Protein AF-A0A194XN70-F1 (afdb_monomer)

Solvent-accessible surface area (backbone atoms only — not comparable to full-atom values): 22838 Å² total; per-residue (Å²): 143,81,79,78,74,77,68,78,83,70,76,69,79,80,72,76,69,73,70,82,64,84,54,76,30,63,81,71,70,64,58,83,74,21,67,32,23,42,28,28,64,56,24,48,53,42,44,54,50,43,53,54,50,30,54,50,42,43,51,48,32,66,75,76,33,57,85,94,36,69,69,24,51,55,42,46,46,50,29,50,14,28,33,38,35,44,47,54,50,27,37,56,22,15,22,52,29,33,48,33,16,49,41,44,46,50,48,53,46,24,28,28,54,22,55,77,44,70,64,74,66,85,51,85,63,57,58,60,60,94,81,59,58,33,11,13,25,73,40,62,56,39,46,39,49,12,34,74,67,56,72,73,89,78,44,51,44,60,59,41,44,71,70,70,43,63,67,62,22,41,53,37,46,34,37,62,57,27,36,36,55,16,35,34,43,59,63,30,51,51,37,45,45,60,93,75,44,45,62,58,55,50,52,52,40,36,62,63,41,62,72,32,93,68,66,40,48,46,42,80,76,46,44,65,47,33,40,75,74,58,62,45,81,71,50,84,62,74,47,42,72,84,66,58,57,94,67,52,79,16,76,42,64,42,31,40,33,65,44,41,56,40,84,65,88,89,58,80,59,48,78,50,69,40,74,54,87,30,71,47,79,36,56,51,56,67,75,39,90,87,37,31,53,64,51,65,70,53,74,89,81,78,75,87,76,72,82,64,90,75,83,92,81,82,88,84,83,80,83,80,84,82,83,86,80,88,83,90,80,92,82,88,80,90,86,90,78,90,83,89,81,84,88,79,92,75,95,68,90,76,83,65,75,48,65,20,78,80,81,83,72,95,70,92,74,88,92,73,85,87,87,73,85,87,77,88,92,134

Foldseek 3Di:
DPPPPPPPPPPPPPPPPPPPPLQLQDLDQLCCQLALWQASPLLNVQLVVLVVQLVVQLVVLVVPDDPPDPSSSVSNLQSSLQSLLSNLLSCQATRVQQCQAPSNQSSVVSNCRSNVHFLPWPSDCPQPDPPQFANHKPFRVLLLSLLVRADDPVPLLVVVVVVVPPLSSLLQLQLVLQQSVQLNCVRQVAEDCVVVVVVVSLVVSQVVSVPNPVLNCCQVPPVVCSCPPSNRLHDDRRDRSPDDDPCPNHYDFIFTHFHTSDQDPPDQWDWDDGPPPDTDIRGHDHGDPPRGPTDGGSDDDDDDPPPPPDDDDDDDDDDDPDDDDDDDDDDDDDDDDDDDDDDDDDDDDDSDSRSRDDDDDDDDDDPDDDPDDDDDDD

Structure (mmCIF, N/CA/C/O backbone):
data_AF-A0A194XN70-F1
#
_entry.id   AF-A0A194XN70-F1
#
loop_
_atom_site.group_PDB
_atom_site.id
_atom_site.type_symbol
_atom_site.label_atom_id
_atom_site.label_alt_id
_atom_site.label_comp_id
_atom_site.label_asym_id
_atom_site.label_entity_id
_atom_site.label_seq_id
_atom_site.pdbx_PDB_ins_code
_atom_site.Cartn_x
_atom_site.Cartn_y
_atom_site.Cartn_z
_atom_site.occupancy
_atom_site.B_iso_or_equiv
_atom_site.auth_seq_id
_atom_site.auth_comp_id
_atom_site.auth_asym_id
_atom_site.auth_atom_id
_atom_site.pdbx_PDB_model_num
ATOM 1 N N . MET A 1 1 ? -47.583 20.825 19.881 1.00 36.59 1 MET A N 1
ATOM 2 C CA . MET A 1 1 ? -47.384 20.090 18.607 1.00 36.59 1 MET A CA 1
ATOM 3 C C . MET A 1 1 ? -46.617 20.876 17.523 1.00 36.59 1 MET A C 1
ATOM 5 O O . MET A 1 1 ? -46.579 20.422 16.390 1.00 36.59 1 MET A O 1
ATOM 9 N N . SER A 1 2 ? -45.947 21.999 17.844 1.00 30.86 2 SER A N 1
ATOM 10 C CA . SER A 1 2 ? -45.241 22.855 16.860 1.00 30.86 2 SER A CA 1
ATOM 11 C C . SER A 1 2 ? -43.732 23.033 17.128 1.00 30.86 2 SER A C 1
ATOM 13 O O . SER A 1 2 ? -43.089 23.831 16.458 1.00 30.86 2 SER A O 1
ATOM 15 N N . LEU A 1 3 ? -43.152 22.306 18.090 1.00 27.34 3 LEU A N 1
ATOM 16 C CA . LEU A 1 3 ? -41.738 22.454 18.483 1.00 27.34 3 LEU A CA 1
ATOM 17 C C . LEU A 1 3 ? -40.834 21.284 18.050 1.00 27.34 3 LEU A C 1
ATOM 19 O O . LEU A 1 3 ? -39.626 21.370 18.207 1.00 27.34 3 LEU A O 1
ATOM 23 N N . LEU A 1 4 ? -41.391 20.231 17.439 1.00 29.55 4 LEU A N 1
ATOM 24 C CA . LEU A 1 4 ? -40.629 19.064 16.957 1.00 29.55 4 LEU A CA 1
ATOM 25 C C . LEU A 1 4 ? -40.245 19.123 15.467 1.00 29.55 4 LEU A C 1
ATOM 27 O O . LEU A 1 4 ? -39.502 18.273 14.998 1.00 29.55 4 LEU A O 1
ATOM 31 N N . LYS A 1 5 ? -40.711 20.125 14.707 1.00 27.77 5 LYS A N 1
ATOM 32 C CA . LYS A 1 5 ? -40.425 20.237 13.261 1.00 27.77 5 LYS A CA 1
ATOM 33 C C . LYS A 1 5 ? -39.172 21.051 12.910 1.00 27.77 5 LYS A C 1
ATOM 35 O O . LYS A 1 5 ? -38.767 21.036 11.756 1.00 27.77 5 LYS A O 1
ATOM 40 N N . SER A 1 6 ? -38.545 21.736 13.871 1.00 28.81 6 SER A N 1
ATOM 41 C CA . SER A 1 6 ? -37.445 22.675 13.583 1.00 28.81 6 SER A CA 1
ATOM 42 C C . SER A 1 6 ? -36.041 22.054 13.580 1.00 28.81 6 SER A C 1
ATOM 44 O O . SER A 1 6 ? -35.115 22.705 13.106 1.00 28.81 6 SER A O 1
ATOM 46 N N . ASN A 1 7 ? -35.861 20.825 14.076 1.00 28.36 7 ASN A N 1
ATOM 47 C CA . ASN A 1 7 ? -34.532 20.198 14.173 1.00 28.36 7 ASN A CA 1
ATOM 48 C C . ASN A 1 7 ? -34.249 19.157 13.079 1.00 28.36 7 ASN A C 1
ATOM 50 O O . ASN A 1 7 ? -33.123 18.690 12.964 1.00 28.36 7 ASN A O 1
ATOM 54 N N . LEU A 1 8 ? -35.225 18.850 12.218 1.00 30.59 8 LEU A N 1
ATOM 55 C CA . LEU A 1 8 ? -35.061 17.863 11.142 1.00 30.59 8 LEU A CA 1
ATOM 56 C C . LEU A 1 8 ? -34.324 18.413 9.900 1.00 30.59 8 LEU A C 1
ATOM 58 O O . LEU A 1 8 ? -34.155 17.698 8.926 1.00 30.59 8 LEU A O 1
ATOM 62 N N . HIS A 1 9 ? -33.907 19.685 9.907 1.00 25.00 9 HIS A N 1
ATOM 63 C CA . HIS A 1 9 ? -33.221 20.338 8.775 1.00 25.00 9 HIS A CA 1
ATOM 64 C C . HIS A 1 9 ? -31.696 20.458 8.965 1.00 25.00 9 HIS A C 1
ATOM 66 O O . HIS A 1 9 ? -31.048 21.191 8.224 1.00 25.00 9 HIS A O 1
ATOM 72 N N . ARG A 1 10 ? -31.104 19.784 9.965 1.00 30.55 10 ARG A N 1
ATOM 73 C CA . ARG A 1 10 ? -29.655 19.876 10.254 1.00 30.55 10 ARG A CA 1
ATOM 74 C C . ARG A 1 10 ? -28.856 18.582 10.119 1.00 30.55 10 ARG A C 1
ATOM 76 O O . ARG A 1 10 ? -27.639 18.634 10.247 1.00 30.55 10 ARG A O 1
ATOM 83 N N . LEU A 1 11 ? -29.490 17.462 9.789 1.00 33.78 11 LEU A N 1
ATOM 84 C CA . LEU A 1 11 ? -28.775 16.258 9.368 1.00 33.78 11 LEU A CA 1
ATOM 85 C C . LEU A 1 11 ? -28.543 16.349 7.861 1.00 33.78 11 LEU A C 1
ATOM 87 O O . LEU A 1 11 ? -29.234 15.730 7.057 1.00 33.78 11 LEU A O 1
ATOM 91 N N . ALA A 1 12 ? -27.590 17.200 7.479 1.00 30.02 12 ALA A N 1
ATOM 92 C CA . ALA A 1 12 ? -26.913 16.999 6.214 1.00 30.02 12 ALA A CA 1
ATOM 93 C C . ALA A 1 12 ? -26.265 15.619 6.323 1.00 30.02 12 ALA A C 1
ATOM 95 O O . ALA A 1 12 ? -25.397 15.425 7.172 1.00 30.02 12 ALA A O 1
ATOM 96 N N . ALA A 1 13 ? -26.729 14.660 5.521 1.00 32.53 13 ALA A N 1
ATOM 97 C CA . ALA A 1 13 ? -25.956 13.466 5.244 1.00 32.53 13 ALA A CA 1
ATOM 98 C C . ALA A 1 13 ? -24.579 13.964 4.805 1.00 32.53 13 ALA A C 1
ATOM 100 O O . ALA A 1 13 ? -24.442 14.554 3.730 1.00 32.53 13 ALA A O 1
ATOM 101 N N . ILE A 1 14 ? -23.588 13.820 5.684 1.00 34.31 14 ILE A N 1
ATOM 102 C CA . ILE A 1 14 ? -22.190 14.042 5.355 1.00 34.31 14 ILE A CA 1
ATOM 103 C C . ILE A 1 14 ? -21.825 12.848 4.476 1.00 34.31 14 ILE A C 1
ATOM 105 O O . ILE A 1 14 ? -21.216 11.876 4.899 1.00 34.31 14 ILE A O 1
ATOM 109 N N . VAL A 1 15 ? -22.285 12.893 3.227 1.00 31.72 15 VAL A N 1
ATOM 110 C CA . VAL A 1 15 ? -21.622 12.189 2.148 1.00 31.72 15 VAL A CA 1
ATOM 111 C C . VAL A 1 15 ? -20.312 12.942 2.014 1.00 31.72 15 VAL A C 1
ATOM 113 O O . VAL A 1 15 ? -20.258 14.013 1.405 1.00 31.72 15 VAL A O 1
ATOM 116 N N . LEU A 1 16 ? -19.275 12.432 2.678 1.00 34.47 16 LEU A N 1
ATOM 117 C CA . LEU A 1 16 ? -17.897 12.759 2.356 1.00 34.47 16 LEU A CA 1
ATOM 118 C C . LEU A 1 16 ? -17.682 12.291 0.915 1.00 34.47 16 LEU A C 1
ATOM 120 O O . LEU A 1 16 ? -17.184 11.205 0.643 1.00 34.47 16 LEU A O 1
ATOM 124 N N . CYS A 1 17 ? -18.088 13.132 -0.035 1.00 25.70 17 CYS A N 1
ATOM 125 C CA . CYS A 1 17 ? -17.380 13.228 -1.288 1.00 25.70 17 CYS A CA 1
ATOM 126 C C . CYS A 1 17 ? -15.975 13.662 -0.883 1.00 25.70 17 CYS A C 1
ATOM 128 O O . CYS A 1 17 ? -15.719 14.858 -0.731 1.00 25.70 17 CYS A O 1
ATOM 130 N N . PHE A 1 18 ? -15.083 12.695 -0.658 1.00 32.34 18 PHE A N 1
ATOM 131 C CA . PHE A 1 18 ? -13.671 12.935 -0.882 1.00 32.34 18 PHE A CA 1
ATOM 132 C C . PHE A 1 18 ? -13.618 13.561 -2.269 1.00 32.34 18 PHE A C 1
ATOM 134 O O . PHE A 1 18 ? -13.941 12.921 -3.271 1.00 32.34 18 PHE A O 1
ATOM 141 N N . ALA A 1 19 ? -13.386 14.874 -2.318 1.00 24.19 19 ALA A N 1
ATOM 142 C CA . ALA A 1 19 ? -13.123 15.522 -3.581 1.00 24.19 19 ALA A CA 1
ATOM 143 C C . ALA A 1 19 ? -11.978 14.717 -4.202 1.00 24.19 19 ALA A C 1
ATOM 145 O O . ALA A 1 19 ? -11.023 14.424 -3.473 1.00 24.19 19 ALA A O 1
ATOM 146 N N . PRO A 1 20 ? -12.050 14.337 -5.488 1.00 28.30 20 PRO A N 1
ATOM 147 C CA . PRO A 1 20 ? -10.881 13.826 -6.167 1.00 28.30 20 PRO A CA 1
ATOM 148 C C . PRO A 1 20 ? -9.899 14.997 -6.200 1.00 28.30 20 PRO A C 1
ATOM 150 O O . PRO A 1 20 ? -9.893 15.814 -7.120 1.00 28.30 20 PRO A O 1
ATOM 153 N N . ALA A 1 21 ? -9.088 15.132 -5.147 1.00 32.09 21 ALA A N 1
ATOM 154 C CA . ALA A 1 21 ? -7.763 15.676 -5.304 1.00 32.09 21 ALA A CA 1
ATOM 155 C C . ALA A 1 21 ? -7.217 14.891 -6.486 1.00 32.09 21 ALA A C 1
ATOM 157 O O . ALA A 1 21 ? -7.297 13.669 -6.488 1.00 32.09 21 ALA A O 1
ATOM 158 N N . SER A 1 22 ? -6.815 15.576 -7.547 1.00 31.80 22 SER A N 1
ATOM 159 C CA . SER A 1 22 ? -6.123 14.946 -8.658 1.00 31.80 22 SER A CA 1
ATOM 160 C C . SER A 1 22 ? -4.942 14.184 -8.060 1.00 31.80 22 SER A C 1
ATOM 162 O O . SER A 1 22 ? -3.931 14.806 -7.725 1.00 31.80 22 SER A O 1
ATOM 164 N N . VAL A 1 23 ? -5.130 12.882 -7.818 1.00 39.31 23 VAL A N 1
ATOM 165 C CA . VAL A 1 23 ? -4.172 12.030 -7.127 1.00 39.31 23 VAL A CA 1
ATOM 166 C C . VAL A 1 23 ? -3.096 11.772 -8.159 1.00 39.31 23 VAL A C 1
ATOM 168 O O . VAL A 1 23 ? -3.156 10.845 -8.960 1.00 39.31 23 VAL A O 1
ATOM 171 N N . ILE A 1 24 ? -2.123 12.674 -8.229 1.00 46.38 24 ILE A N 1
ATOM 172 C CA . ILE A 1 24 ? -0.833 12.279 -8.762 1.00 46.38 24 ILE A CA 1
ATOM 173 C C . ILE A 1 24 ? -0.321 11.317 -7.696 1.00 46.38 24 ILE A C 1
ATOM 175 O O . ILE A 1 24 ? 0.120 11.762 -6.637 1.00 46.38 24 ILE A O 1
ATOM 179 N N . GLY A 1 25 ? -0.517 10.014 -7.929 1.00 60.72 25 GLY A N 1
ATOM 180 C CA . GLY A 1 25 ? -0.002 8.974 -7.046 1.00 60.72 25 GLY A CA 1
ATOM 181 C C . GLY A 1 25 ? 1.477 9.205 -6.789 1.00 60.72 25 GLY A C 1
ATOM 182 O O . GLY A 1 25 ? 2.169 9.816 -7.601 1.00 60.72 25 GLY A O 1
ATOM 183 N N . ASP A 1 26 ? 1.964 8.762 -5.642 1.00 75.25 26 ASP A N 1
ATOM 184 C CA . ASP A 1 26 ? 3.348 8.999 -5.267 1.00 75.25 26 ASP A CA 1
ATOM 185 C C . ASP A 1 26 ? 4.299 8.222 -6.187 1.00 75.25 26 ASP A C 1
ATOM 187 O O . ASP A 1 26 ? 4.520 7.027 -6.019 1.00 75.25 26 ASP A O 1
ATOM 191 N N . THR A 1 27 ? 4.871 8.893 -7.180 1.00 77.75 27 THR A N 1
ATOM 192 C CA . THR A 1 27 ? 5.741 8.268 -8.179 1.00 77.75 27 THR A CA 1
ATOM 193 C C . THR A 1 27 ? 7.201 8.174 -7.730 1.00 77.75 27 THR A C 1
ATOM 195 O O . THR A 1 27 ? 8.091 8.058 -8.571 1.00 77.75 27 THR A O 1
ATOM 198 N N . ARG A 1 28 ? 7.498 8.281 -6.428 1.00 84.81 28 ARG A N 1
ATOM 199 C CA . ARG A 1 28 ? 8.868 8.136 -5.922 1.00 84.81 28 ARG A CA 1
ATOM 200 C C . ARG A 1 28 ? 9.428 6.741 -6.216 1.00 84.81 28 ARG A C 1
ATOM 202 O O . ARG A 1 28 ? 8.738 5.727 -6.119 1.00 84.81 28 ARG A O 1
ATOM 209 N N . ASN A 1 29 ? 10.732 6.684 -6.501 1.00 88.12 29 ASN A N 1
ATOM 210 C CA . ASN A 1 29 ? 11.461 5.424 -6.443 1.00 88.12 29 ASN A CA 1
ATOM 211 C C . ASN A 1 29 ? 11.682 5.072 -4.974 1.00 88.12 29 ASN A C 1
ATOM 213 O O . ASN A 1 29 ? 12.551 5.656 -4.325 1.00 88.12 29 ASN A O 1
ATOM 217 N N . TRP A 1 30 ? 10.914 4.116 -4.464 1.00 91.88 30 TRP A N 1
ATOM 218 C CA . TRP A 1 30 ? 11.051 3.658 -3.088 1.00 91.88 30 TRP A CA 1
ATOM 219 C C . TRP A 1 30 ? 12.358 2.899 -2.821 1.00 91.88 30 TRP A C 1
ATOM 221 O O . TRP A 1 30 ? 12.761 2.809 -1.670 1.00 91.88 30 TRP A O 1
ATOM 231 N N . ASN A 1 31 ? 13.072 2.434 -3.857 1.00 92.50 31 ASN A N 1
ATOM 232 C CA . ASN A 1 31 ? 14.411 1.844 -3.745 1.00 92.50 31 ASN A CA 1
ATOM 233 C C . ASN A 1 31 ? 15.423 2.546 -4.681 1.00 92.50 31 ASN A C 1
ATOM 235 O O . ASN A 1 31 ? 15.889 1.966 -5.666 1.00 92.50 31 ASN A O 1
ATOM 239 N N . PRO A 1 32 ? 15.810 3.802 -4.393 1.00 92.00 32 PRO A N 1
ATOM 240 C CA . PRO A 1 32 ? 16.586 4.639 -5.315 1.00 92.00 32 PRO A CA 1
ATOM 241 C C . PRO A 1 32 ? 18.021 4.150 -5.563 1.00 92.00 32 PRO A C 1
ATOM 243 O O . PRO A 1 32 ? 18.698 4.657 -6.455 1.00 92.00 32 PRO A O 1
ATOM 246 N N . THR A 1 33 ? 18.507 3.178 -4.789 1.00 90.75 33 THR A N 1
ATOM 247 C CA . THR A 1 33 ? 19.839 2.577 -4.953 1.00 90.75 33 THR A CA 1
ATOM 248 C C . THR A 1 33 ? 19.789 1.172 -5.554 1.00 90.75 33 THR A C 1
ATOM 250 O O . THR A 1 33 ? 20.841 0.616 -5.878 1.00 90.75 33 THR A O 1
ATOM 253 N N . GLY A 1 34 ? 18.597 0.578 -5.690 1.00 90.31 34 GLY A N 1
ATOM 254 C CA . GLY A 1 34 ? 18.424 -0.832 -6.046 1.00 90.31 34 GLY A CA 1
ATOM 255 C C . GLY A 1 34 ? 19.023 -1.792 -5.013 1.00 90.31 34 GLY A C 1
ATOM 256 O O . GLY A 1 34 ? 19.266 -2.958 -5.326 1.00 90.31 34 GLY A O 1
ATOM 257 N N . GLN A 1 35 ? 19.325 -1.322 -3.798 1.00 88.69 35 GLN A N 1
ATOM 258 C CA . GLN A 1 35 ? 19.949 -2.143 -2.767 1.00 88.69 35 GLN A CA 1
ATOM 259 C C . GLN A 1 35 ? 19.053 -3.338 -2.426 1.00 88.69 35 GLN A C 1
ATOM 261 O O . GLN A 1 35 ? 17.828 -3.248 -2.456 1.00 88.69 35 GLN A O 1
ATOM 266 N N . GLY A 1 36 ? 19.679 -4.479 -2.139 1.00 88.88 36 GLY A N 1
ATOM 267 C CA . GLY A 1 36 ? 18.984 -5.714 -1.779 1.00 88.88 36 GLY A CA 1
ATOM 268 C C . GLY A 1 36 ? 18.426 -6.498 -2.970 1.00 88.88 36 GLY A C 1
ATOM 269 O O . GLY A 1 36 ? 18.303 -7.714 -2.851 1.00 88.88 36 GLY A O 1
ATOM 270 N N . CYS A 1 37 ? 18.161 -5.861 -4.114 1.00 92.56 37 CYS A N 1
ATOM 271 C CA . CYS A 1 37 ? 17.647 -6.518 -5.317 1.00 92.56 37 CYS A CA 1
ATOM 272 C C . CYS A 1 37 ? 18.616 -7.571 -5.881 1.00 92.56 37 CYS A C 1
ATOM 274 O O . CYS A 1 37 ? 19.835 -7.413 -5.791 1.00 92.56 37 CYS A O 1
ATOM 276 N N . VAL A 1 38 ? 18.083 -8.613 -6.533 1.00 94.12 38 VAL A N 1
ATOM 277 C CA . VAL A 1 38 ? 18.898 -9.588 -7.288 1.00 94.12 38 VAL A CA 1
ATOM 278 C C . VAL A 1 38 ? 19.689 -8.945 -8.429 1.00 94.12 38 VAL A C 1
ATOM 280 O O . VAL A 1 38 ? 20.805 -9.373 -8.719 1.00 94.12 38 VAL A O 1
ATOM 283 N N . ASP A 1 39 ? 19.141 -7.894 -9.042 1.00 94.50 39 ASP A N 1
ATOM 284 C CA . ASP A 1 39 ? 19.779 -7.116 -10.100 1.00 94.50 39 ASP A CA 1
ATOM 285 C C . ASP A 1 39 ? 19.569 -5.609 -9.861 1.00 94.50 39 ASP A C 1
ATOM 287 O O . ASP A 1 39 ? 18.692 -4.989 -10.470 1.00 94.50 39 ASP A O 1
ATOM 291 N N . PRO A 1 40 ? 20.376 -4.986 -8.977 1.00 93.38 40 PRO A N 1
ATOM 292 C CA . PRO A 1 40 ? 20.246 -3.566 -8.645 1.00 93.38 40 PRO A CA 1
ATOM 293 C C . PRO A 1 40 ? 20.343 -2.651 -9.870 1.00 93.38 40 PRO A C 1
ATOM 295 O O . PRO A 1 40 ? 19.613 -1.670 -9.990 1.00 93.38 40 PRO A O 1
ATOM 298 N N . LYS A 1 41 ? 21.239 -2.976 -10.811 1.00 94.50 41 LYS A N 1
ATOM 299 C CA . LYS A 1 41 ? 21.447 -2.170 -12.020 1.00 94.50 41 LYS A CA 1
ATOM 300 C C . LYS A 1 41 ? 20.287 -2.321 -12.994 1.00 94.50 41 LYS A C 1
ATOM 302 O O . LYS A 1 41 ? 19.861 -1.319 -13.560 1.00 94.50 41 LYS A O 1
ATOM 307 N N . GLY A 1 42 ? 19.779 -3.538 -13.181 1.00 95.56 42 GLY A N 1
ATOM 308 C CA . GLY A 1 42 ? 18.592 -3.776 -13.996 1.00 95.56 42 GLY A CA 1
ATOM 309 C C . GLY A 1 42 ? 17.355 -3.105 -13.417 1.00 95.56 42 GLY A C 1
ATOM 310 O O . GLY A 1 42 ? 16.606 -2.494 -14.175 1.00 95.56 42 GLY A O 1
ATOM 311 N N . PHE A 1 43 ? 17.189 -3.117 -12.089 1.00 95.69 43 PHE A N 1
ATOM 312 C CA . PHE A 1 43 ? 16.100 -2.406 -11.420 1.00 95.69 43 PHE A CA 1
ATOM 313 C C . PHE A 1 43 ? 16.151 -0.901 -11.708 1.00 95.69 43 PHE A C 1
ATOM 315 O O . PHE A 1 43 ? 15.187 -0.350 -12.239 1.00 95.69 43 PHE A O 1
ATOM 322 N N . LEU A 1 44 ? 17.289 -0.248 -11.440 1.00 95.62 44 LEU A N 1
ATOM 323 C CA . LEU A 1 44 ? 17.450 1.190 -11.684 1.00 95.62 44 LEU A CA 1
ATOM 324 C C . LEU A 1 44 ? 17.305 1.540 -13.168 1.00 95.62 44 LEU A C 1
ATOM 326 O O . LEU A 1 44 ? 16.589 2.471 -13.516 1.00 95.62 44 LEU A O 1
ATOM 330 N N . SER A 1 45 ? 17.908 0.748 -14.058 1.00 97.12 45 SER A N 1
ATOM 331 C CA . SER A 1 45 ? 17.777 0.952 -15.503 1.00 97.12 45 SER A CA 1
ATOM 332 C C . SER A 1 45 ? 16.331 0.802 -15.982 1.00 97.12 45 SER A C 1
ATOM 334 O O . SER A 1 45 ? 15.911 1.536 -16.879 1.00 97.12 45 SER A O 1
ATOM 336 N N . CYS A 1 46 ? 15.578 -0.152 -15.427 1.00 96.56 46 CYS A N 1
ATOM 337 C CA . CYS A 1 46 ? 14.160 -0.320 -15.724 1.00 96.56 46 CYS A CA 1
ATOM 338 C C . CYS A 1 46 ? 13.381 0.905 -15.249 1.00 96.56 46 CYS A C 1
ATOM 340 O O . CYS A 1 46 ? 12.682 1.518 -16.054 1.00 96.56 46 CYS A O 1
ATOM 342 N N . TYR A 1 47 ? 13.569 1.309 -13.990 1.00 94.69 47 TYR A N 1
ATOM 343 C CA . TYR A 1 47 ? 12.914 2.474 -13.406 1.00 94.69 47 TYR A CA 1
ATOM 344 C C . TYR A 1 47 ? 13.165 3.749 -14.227 1.00 94.69 47 TYR A C 1
ATOM 346 O O . TYR A 1 47 ? 12.211 4.410 -14.632 1.00 94.69 47 TYR A O 1
ATOM 354 N N . ASP A 1 48 ? 14.425 4.055 -14.550 1.00 94.06 48 ASP A N 1
ATOM 355 C CA . ASP A 1 48 ? 14.807 5.246 -15.323 1.00 94.06 48 ASP A CA 1
ATOM 356 C C . ASP A 1 48 ? 14.180 5.249 -16.725 1.00 94.06 48 ASP A C 1
ATOM 358 O O . ASP A 1 48 ? 13.733 6.287 -17.226 1.00 94.06 48 ASP A O 1
ATOM 362 N N . THR A 1 49 ? 14.098 4.071 -17.354 1.00 94.94 49 THR A N 1
ATOM 363 C CA . THR A 1 49 ? 13.430 3.902 -18.651 1.00 94.94 49 THR A CA 1
ATOM 364 C C . THR A 1 49 ? 11.940 4.212 -18.535 1.00 94.94 49 THR A C 1
ATOM 366 O O . THR A 1 49 ? 11.405 4.957 -19.356 1.00 94.94 49 THR A O 1
ATOM 369 N N . GLN A 1 50 ? 11.263 3.682 -17.513 1.00 91.94 50 GLN A N 1
ATOM 370 C CA . GLN A 1 50 ? 9.832 3.922 -17.330 1.00 91.94 50 GLN A CA 1
ATOM 371 C C . GLN A 1 50 ? 9.525 5.364 -16.930 1.00 91.94 50 GLN A C 1
ATOM 373 O O . GLN A 1 50 ? 8.585 5.949 -17.461 1.00 91.94 50 GLN A O 1
ATOM 378 N N . SER A 1 51 ? 10.362 5.972 -16.089 1.00 90.69 51 SER A N 1
ATOM 379 C CA . SER A 1 51 ? 10.293 7.401 -15.775 1.00 90.69 51 SER A CA 1
ATOM 380 C C . SER A 1 51 ? 10.407 8.250 -17.048 1.00 90.69 51 SER A C 1
ATOM 382 O O . SER A 1 51 ? 9.586 9.131 -17.286 1.00 90.69 51 SER A O 1
ATOM 384 N N . SER A 1 52 ? 11.369 7.941 -17.924 1.00 93.00 52 SER A N 1
ATOM 385 C CA . SER A 1 52 ? 11.548 8.657 -19.199 1.00 93.00 52 SER A CA 1
ATOM 386 C C . SER A 1 52 ? 10.359 8.472 -20.156 1.00 93.00 52 SER A C 1
ATOM 388 O O . SER A 1 52 ? 9.975 9.395 -20.886 1.00 93.00 52 SER A O 1
ATOM 390 N N . ASN A 1 53 ? 9.748 7.283 -20.162 1.00 91.62 53 ASN A N 1
ATOM 391 C CA . ASN A 1 53 ? 8.532 7.014 -20.931 1.00 91.62 53 ASN A CA 1
ATOM 392 C C . ASN A 1 53 ? 7.340 7.818 -20.390 1.00 91.62 53 ASN A C 1
ATOM 394 O O . ASN A 1 53 ? 6.562 8.357 -21.180 1.00 91.62 53 ASN A O 1
ATOM 398 N N . ALA A 1 54 ? 7.217 7.937 -19.066 1.00 90.06 54 ALA A N 1
ATOM 399 C CA . ALA A 1 54 ? 6.190 8.741 -18.413 1.00 90.06 54 ALA A CA 1
ATOM 400 C C . ALA A 1 54 ? 6.318 10.225 -18.792 1.00 90.06 54 ALA A C 1
ATOM 402 O O . ALA A 1 54 ? 5.342 10.827 -19.242 1.00 90.06 54 ALA A O 1
ATOM 403 N N . ASP A 1 55 ? 7.532 10.783 -18.738 1.00 89.94 55 ASP A N 1
ATOM 404 C CA . ASP A 1 55 ? 7.814 12.164 -19.159 1.00 89.94 55 ASP A CA 1
ATOM 405 C C . ASP A 1 55 ? 7.441 12.411 -20.627 1.00 89.94 55 ASP A C 1
ATOM 407 O O . ASP A 1 55 ? 6.851 13.439 -20.989 1.00 89.94 55 ASP A O 1
ATOM 411 N N . SER A 1 56 ? 7.745 11.441 -21.491 1.00 95.12 56 SER A N 1
ATOM 412 C CA . SER A 1 56 ? 7.388 11.489 -22.912 1.00 95.12 56 SER A CA 1
ATOM 413 C C . SER A 1 56 ? 5.869 11.451 -23.114 1.00 95.12 56 SER A C 1
ATOM 415 O O . SER A 1 56 ? 5.332 12.201 -23.933 1.00 95.12 56 SER A O 1
ATOM 417 N N . CYS A 1 57 ? 5.163 10.627 -22.338 1.00 93.62 57 CYS A N 1
ATOM 418 C CA . CYS A 1 57 ? 3.705 10.530 -22.350 1.00 93.62 57 CYS A CA 1
ATOM 419 C C . CYS A 1 57 ? 3.047 11.840 -21.884 1.00 93.62 57 CYS A C 1
ATOM 421 O O . CYS A 1 57 ? 2.185 12.385 -22.573 1.00 93.62 57 CYS A O 1
ATOM 423 N N . VAL A 1 58 ? 3.516 12.425 -20.778 1.00 91.75 58 VAL A N 1
ATOM 424 C CA . VAL A 1 58 ? 3.034 13.725 -20.281 1.00 91.75 58 VAL A CA 1
ATOM 425 C C . VAL A 1 58 ? 3.289 14.835 -21.306 1.00 91.75 58 VAL A C 1
ATOM 427 O O . VAL A 1 58 ? 2.412 15.662 -21.570 1.00 91.75 58 VAL A O 1
ATOM 430 N N . SER A 1 59 ? 4.458 14.837 -21.951 1.00 94.94 59 SER A N 1
ATOM 431 C CA . SER A 1 59 ? 4.785 15.783 -23.027 1.00 94.94 59 SER A CA 1
ATOM 432 C C . SER A 1 59 ? 3.842 15.647 -24.227 1.00 94.94 59 SER A C 1
ATOM 434 O O . SER A 1 59 ? 3.407 16.652 -24.803 1.00 94.94 59 SER A O 1
ATOM 436 N N . PHE A 1 60 ? 3.470 14.413 -24.576 1.00 95.44 60 PHE A N 1
ATOM 437 C CA . PHE A 1 60 ? 2.446 14.142 -25.579 1.00 95.44 60 PHE A CA 1
ATOM 438 C C . PHE A 1 60 ? 1.084 14.705 -25.151 1.00 95.44 60 PHE A C 1
ATOM 440 O O . PHE A 1 60 ? 0.455 15.407 -25.945 1.00 95.44 60 PHE A O 1
ATOM 447 N N . CYS A 1 61 ? 0.652 14.482 -23.905 1.00 94.69 61 CYS A N 1
ATOM 448 C CA . CYS A 1 61 ? -0.612 15.018 -23.395 1.00 94.69 61 CYS A CA 1
ATOM 449 C C . CYS A 1 61 ? -0.660 16.548 -23.460 1.00 94.69 61 CYS A C 1
ATOM 451 O O . CYS A 1 61 ? -1.647 17.098 -23.947 1.00 94.69 61 CYS A O 1
ATOM 453 N N . ASN A 1 62 ? 0.419 17.221 -23.050 1.00 93.62 62 ASN A N 1
ATOM 454 C CA . ASN A 1 62 ? 0.557 18.680 -23.116 1.00 93.62 62 ASN A CA 1
ATOM 455 C C . ASN A 1 62 ? 0.471 19.230 -24.546 1.00 93.62 62 ASN A C 1
ATOM 457 O O . ASN A 1 62 ? -0.046 20.323 -24.757 1.00 93.62 62 ASN A O 1
ATOM 461 N N . SER A 1 63 ? 0.986 18.484 -25.525 1.00 96.38 63 SER A N 1
ATOM 462 C CA . SER A 1 63 ? 1.037 18.930 -26.923 1.00 96.38 63 SER A CA 1
ATOM 463 C C . SER A 1 63 ? -0.256 18.653 -27.693 1.00 96.38 63 SER A C 1
ATOM 465 O O . SER A 1 63 ? -0.532 19.329 -28.682 1.00 96.38 63 SER A O 1
ATOM 467 N N . ASN A 1 64 ? -1.033 17.651 -27.271 1.00 95.94 64 ASN A N 1
ATOM 468 C CA . ASN A 1 64 ? -2.180 17.143 -28.032 1.00 95.94 64 ASN A CA 1
ATOM 469 C C . ASN A 1 64 ? -3.535 17.386 -27.357 1.00 95.94 64 ASN A C 1
ATOM 471 O O . ASN A 1 64 ? -4.566 17.185 -27.993 1.00 95.94 64 ASN A O 1
ATOM 475 N N . ASN A 1 65 ? -3.554 17.836 -26.101 1.00 95.31 65 ASN A N 1
ATOM 476 C CA . ASN A 1 65 ? -4.780 18.150 -25.374 1.00 95.31 65 ASN A CA 1
ATOM 477 C C . ASN A 1 65 ? -4.738 19.573 -24.813 1.00 95.31 65 ASN A C 1
ATOM 479 O O . ASN A 1 65 ? -3.679 20.131 -24.538 1.00 95.31 65 ASN A O 1
ATOM 483 N N . VAL A 1 66 ? -5.917 20.159 -24.609 1.00 93.75 66 VAL A N 1
ATOM 484 C CA . VAL A 1 66 ? -6.049 21.483 -23.993 1.00 93.75 66 VAL A CA 1
ATOM 485 C C . VAL A 1 66 ? -6.070 21.326 -22.474 1.00 93.75 66 VAL A C 1
ATOM 487 O O . VAL A 1 66 ? -6.937 20.634 -21.938 1.00 93.75 66 VAL A O 1
ATOM 490 N N . GLN A 1 67 ? -5.135 21.975 -21.778 1.00 91.19 67 GLN A N 1
ATOM 491 C CA . GLN A 1 67 ? -5.078 21.971 -20.313 1.00 91.19 67 GLN A CA 1
ATOM 492 C C . GLN A 1 67 ? -6.414 22.402 -19.690 1.00 91.19 67 GLN A C 1
ATOM 494 O O . GLN A 1 67 ? -7.086 23.307 -20.184 1.00 91.19 67 GLN A O 1
ATOM 499 N N . GLY A 1 68 ? -6.800 21.737 -18.600 1.00 87.50 68 GLY A N 1
ATOM 500 C CA . GLY A 1 68 ? -8.071 21.978 -17.907 1.00 87.50 68 GLY A CA 1
ATOM 501 C C . GLY A 1 68 ? -9.291 21.301 -18.541 1.00 87.50 68 GLY A C 1
ATOM 502 O O . GLY A 1 68 ? -10.396 21.441 -18.023 1.00 87.50 68 GLY A O 1
ATOM 503 N N . THR A 1 69 ? -9.122 20.554 -19.637 1.00 93.25 69 THR A N 1
ATOM 504 C CA . THR A 1 69 ? -10.185 19.699 -20.189 1.00 93.25 69 THR A CA 1
ATOM 505 C C . THR A 1 69 ? -10.139 18.293 -19.596 1.00 93.25 69 THR A C 1
ATOM 507 O O . THR A 1 69 ? -9.076 17.823 -19.195 1.00 93.25 69 THR A O 1
ATOM 510 N N . GLY A 1 70 ? -11.278 17.590 -19.609 1.00 91.94 70 GLY A N 1
ATOM 511 C CA . GLY A 1 70 ? -11.338 16.180 -19.203 1.00 91.94 70 GLY A CA 1
ATOM 512 C C . GLY A 1 70 ? -10.371 15.298 -19.997 1.00 91.94 70 GLY A C 1
ATOM 513 O O . GLY A 1 70 ? -9.625 14.538 -19.403 1.00 91.94 70 GLY A O 1
ATOM 514 N N . ALA A 1 71 ? -10.267 15.499 -21.317 1.00 92.81 71 ALA A N 1
ATOM 515 C CA . ALA A 1 71 ? -9.335 14.748 -22.165 1.00 92.81 71 ALA A CA 1
ATOM 516 C C . ALA A 1 71 ? -7.859 14.935 -21.765 1.00 92.81 71 ALA A C 1
ATOM 518 O O . ALA A 1 71 ? -7.078 13.987 -21.813 1.00 92.81 71 ALA A O 1
ATOM 519 N N . TYR A 1 72 ? -7.467 16.146 -21.346 1.00 90.62 72 TYR A N 1
ATOM 520 C CA . TYR A 1 72 ? -6.130 16.381 -20.799 1.00 90.62 72 TYR A CA 1
ATOM 521 C C . TYR A 1 72 ? -5.929 15.624 -19.483 1.00 90.62 72 TYR A C 1
ATOM 523 O O . TYR A 1 72 ? -4.921 14.937 -19.330 1.00 90.62 72 TYR A O 1
ATOM 531 N N . THR A 1 73 ? -6.893 15.716 -18.564 1.00 89.12 73 THR A N 1
ATOM 532 C CA . THR A 1 73 ? -6.853 15.008 -17.278 1.00 89.12 73 THR A CA 1
ATOM 533 C C . THR A 1 73 ? -6.749 13.497 -17.475 1.00 89.12 73 THR A C 1
ATOM 535 O O . THR A 1 73 ? -5.834 12.885 -16.932 1.00 89.12 73 THR A O 1
ATOM 538 N N . ASP A 1 74 ? -7.602 12.910 -18.316 1.00 89.25 74 ASP A N 1
ATOM 539 C CA . ASP A 1 74 ? -7.607 11.475 -18.616 1.00 89.25 74 ASP A CA 1
ATOM 540 C C . ASP A 1 74 ? -6.272 11.019 -19.226 1.00 89.25 74 ASP A C 1
ATOM 542 O O . ASP A 1 74 ? -5.749 9.963 -18.874 1.00 89.25 74 ASP A O 1
ATOM 546 N N . CYS A 1 75 ? -5.682 11.835 -20.108 1.00 90.81 75 CYS A N 1
ATOM 547 C CA . CYS A 1 75 ? -4.376 11.553 -20.703 1.00 90.81 75 CYS A CA 1
ATOM 548 C C . CYS A 1 75 ? -3.265 11.510 -19.641 1.00 90.81 75 CYS A C 1
ATOM 550 O O . CYS A 1 75 ? -2.500 10.547 -19.591 1.00 90.81 75 CYS A O 1
ATOM 552 N N . ILE A 1 76 ? -3.198 12.517 -18.761 1.00 89.06 76 ILE A N 1
ATOM 553 C CA . ILE A 1 76 ? -2.198 12.580 -17.683 1.00 89.06 76 ILE A CA 1
ATOM 554 C C . ILE A 1 76 ? -2.372 11.418 -16.699 1.00 89.06 76 ILE A C 1
ATOM 556 O O . ILE A 1 76 ? -1.387 10.775 -16.338 1.00 89.06 76 ILE A O 1
ATOM 560 N N . LEU A 1 77 ? -3.612 11.110 -16.306 1.00 86.31 77 LEU A N 1
ATOM 561 C CA . LEU A 1 77 ? -3.913 9.972 -15.436 1.00 86.31 77 LEU A CA 1
ATOM 562 C C . LEU A 1 77 ? -3.492 8.645 -16.081 1.00 86.31 77 LEU A C 1
ATOM 564 O O . LEU A 1 77 ? -2.885 7.809 -15.417 1.00 86.31 77 LEU A O 1
ATOM 568 N N . GLY A 1 78 ? -3.723 8.478 -17.387 1.00 87.12 78 GLY A N 1
ATOM 569 C CA . GLY A 1 78 ? -3.250 7.317 -18.140 1.00 87.12 78 GLY A CA 1
ATOM 570 C C . GLY A 1 78 ? -1.725 7.170 -18.125 1.00 87.12 78 GLY A C 1
ATOM 571 O O . GLY A 1 78 ? -1.222 6.072 -17.888 1.00 87.12 78 GLY A O 1
ATOM 572 N N . CYS A 1 79 ? -0.982 8.267 -18.320 1.00 89.75 79 CYS A N 1
ATOM 573 C CA . CYS A 1 79 ? 0.484 8.260 -18.243 1.00 89.75 79 CYS A CA 1
ATOM 574 C C . CYS A 1 79 ? 0.986 7.863 -16.849 1.00 89.75 79 CYS A C 1
ATOM 576 O O . CYS A 1 79 ? 1.865 7.008 -16.729 1.00 89.75 79 CYS A O 1
ATOM 578 N N . ASN A 1 80 ? 0.408 8.456 -15.801 1.00 86.06 80 ASN A N 1
ATOM 579 C CA . ASN A 1 80 ? 0.787 8.174 -14.417 1.00 86.06 80 ASN A CA 1
ATOM 580 C C . ASN A 1 80 ? 0.477 6.724 -14.038 1.00 86.06 80 ASN A C 1
ATOM 582 O O . ASN A 1 80 ? 1.331 6.036 -13.484 1.00 86.06 80 ASN A O 1
ATOM 586 N N . GLY A 1 81 ? -0.711 6.231 -14.391 1.00 87.69 81 GLY A N 1
ATOM 587 C CA . GLY A 1 81 ? -1.094 4.852 -14.116 1.00 87.69 81 GLY A CA 1
ATOM 588 C C . GLY A 1 81 ? -0.196 3.838 -14.824 1.00 87.69 81 GLY A C 1
ATOM 589 O O . GLY A 1 81 ? 0.244 2.872 -14.201 1.00 87.69 81 GLY A O 1
ATOM 590 N N . ALA A 1 82 ? 0.149 4.083 -16.093 1.00 89.06 82 ALA A N 1
ATOM 591 C CA . ALA A 1 82 ? 1.077 3.231 -16.834 1.00 89.06 82 ALA A CA 1
ATOM 592 C C . ALA A 1 82 ? 2.485 3.232 -16.213 1.00 89.06 82 ALA A C 1
ATOM 594 O O . ALA A 1 82 ? 3.108 2.174 -16.103 1.00 89.06 82 ALA A O 1
ATOM 595 N N . TRP A 1 83 ? 2.973 4.394 -15.761 1.00 90.62 83 TRP A N 1
ATOM 596 C CA . TRP A 1 83 ? 4.244 4.494 -15.041 1.00 90.62 83 TRP A CA 1
ATOM 597 C C . TRP A 1 83 ? 4.215 3.669 -13.754 1.00 90.62 83 TRP A C 1
ATOM 599 O O . TRP A 1 83 ? 5.046 2.775 -13.586 1.00 90.62 83 TRP A O 1
ATOM 609 N N . LEU A 1 84 ? 3.245 3.905 -12.876 1.00 91.62 84 LEU A N 1
ATOM 610 C CA . LEU A 1 84 ? 3.143 3.208 -11.595 1.00 91.62 84 LEU A CA 1
ATOM 611 C C . LEU A 1 84 ? 3.036 1.686 -11.779 1.00 91.62 84 LEU A C 1
ATOM 613 O O . LEU A 1 84 ? 3.761 0.931 -11.131 1.00 91.62 84 LEU A O 1
ATOM 617 N N . ALA A 1 85 ? 2.222 1.236 -12.739 1.00 92.06 85 ALA A N 1
ATOM 618 C CA . ALA A 1 85 ? 2.108 -0.173 -13.105 1.00 92.06 85 ALA A CA 1
ATOM 619 C C . ALA A 1 85 ? 3.446 -0.758 -13.592 1.00 92.06 85 ALA A C 1
ATOM 621 O O . ALA A 1 85 ? 3.851 -1.854 -13.202 1.00 92.06 85 ALA A O 1
ATOM 622 N N . SER A 1 86 ? 4.167 -0.014 -14.432 1.00 92.25 86 SER A N 1
ATOM 623 C CA . SER A 1 86 ? 5.464 -0.450 -14.948 1.00 92.25 86 SER A CA 1
ATOM 624 C C . SER A 1 86 ? 6.559 -0.487 -13.880 1.00 92.25 86 SER A C 1
ATOM 626 O O . SER A 1 86 ? 7.445 -1.337 -13.962 1.00 92.25 86 SER A O 1
ATOM 628 N N . ASN A 1 87 ? 6.471 0.362 -12.850 1.00 93.25 87 ASN A N 1
ATOM 629 C CA . ASN A 1 87 ? 7.379 0.338 -11.707 1.00 93.25 87 ASN A CA 1
ATOM 630 C C . ASN A 1 87 ? 7.223 -0.967 -10.907 1.00 93.25 87 ASN A C 1
ATOM 632 O O . ASN A 1 87 ? 8.218 -1.626 -10.607 1.00 93.25 87 ASN A O 1
ATOM 636 N N . VAL A 1 88 ? 5.983 -1.422 -10.672 1.00 95.19 88 VAL A N 1
ATOM 637 C CA . VAL A 1 88 ? 5.724 -2.770 -10.128 1.00 95.19 88 VAL A CA 1
ATOM 638 C C . VAL A 1 88 ? 6.387 -3.837 -11.009 1.00 95.19 88 VAL A C 1
ATOM 640 O O . VAL A 1 88 ? 7.072 -4.723 -10.505 1.00 95.19 88 VAL A O 1
ATOM 643 N N . GLY A 1 89 ? 6.277 -3.719 -12.335 1.00 95.12 89 GLY A N 1
ATOM 644 C CA . GLY A 1 89 ? 6.971 -4.608 -13.271 1.00 95.12 89 GLY A CA 1
ATOM 645 C C . GLY A 1 89 ? 8.497 -4.627 -13.111 1.00 95.12 89 GLY A C 1
ATOM 646 O O . GLY A 1 89 ? 9.092 -5.705 -13.135 1.00 95.12 89 GLY A O 1
ATOM 647 N N . CYS A 1 90 ? 9.134 -3.475 -12.879 1.00 96.31 90 CYS A N 1
ATOM 648 C CA . CYS A 1 90 ? 10.574 -3.394 -12.610 1.00 96.31 90 CYS A CA 1
ATOM 649 C C . CYS A 1 90 ? 10.973 -4.151 -11.334 1.00 96.31 90 CYS A C 1
ATOM 651 O O . CYS A 1 90 ? 12.000 -4.837 -11.321 1.00 96.31 90 CYS A O 1
ATOM 653 N N . TRP A 1 91 ? 10.147 -4.086 -10.285 1.00 96.25 91 TRP A N 1
ATOM 654 C CA . TRP A 1 91 ? 10.342 -4.881 -9.072 1.00 96.25 91 TRP A CA 1
ATOM 655 C C . TRP A 1 91 ? 10.267 -6.380 -9.352 1.00 96.25 91 TRP A C 1
ATOM 657 O O . TRP A 1 91 ? 11.192 -7.107 -8.996 1.00 96.25 91 TRP A O 1
ATOM 667 N N . ILE A 1 92 ? 9.222 -6.844 -10.041 1.00 95.81 92 ILE A N 1
ATOM 668 C CA . ILE A 1 92 ? 9.067 -8.273 -10.359 1.00 95.81 92 ILE A CA 1
ATOM 669 C C . ILE A 1 92 ? 10.193 -8.770 -11.278 1.00 95.81 92 ILE A C 1
ATOM 671 O O . ILE A 1 92 ? 10.636 -9.909 -11.160 1.00 95.81 92 ILE A O 1
ATOM 675 N N . GLN A 1 93 ? 10.706 -7.922 -12.170 1.00 95.94 93 GLN A N 1
ATOM 676 C CA . GLN A 1 93 ? 11.798 -8.294 -13.062 1.00 95.94 93 GLN A CA 1
ATOM 677 C C . GLN A 1 93 ? 13.142 -8.413 -12.335 1.00 95.94 93 GLN A C 1
ATOM 679 O O . GLN A 1 93 ? 13.835 -9.415 -12.496 1.00 95.94 93 GLN A O 1
ATOM 684 N N . SER A 1 94 ? 13.530 -7.407 -11.552 1.00 95.94 94 SER A N 1
ATOM 685 C CA . SER A 1 94 ? 14.921 -7.256 -11.095 1.00 95.94 94 SER A CA 1
ATOM 686 C C . SER A 1 94 ? 15.092 -7.225 -9.575 1.00 95.94 94 SER A C 1
ATOM 688 O O . SER A 1 94 ? 16.223 -7.254 -9.094 1.00 95.94 94 SER A O 1
ATOM 690 N N . CYS A 1 95 ? 14.002 -7.190 -8.810 1.00 95.19 95 CYS A N 1
ATOM 691 C CA . CYS A 1 95 ? 14.016 -7.088 -7.349 1.00 95.19 95 CYS A CA 1
ATOM 692 C C . CYS A 1 95 ? 13.039 -8.068 -6.672 1.00 95.19 95 CYS A C 1
ATOM 694 O O . CYS A 1 95 ? 12.589 -7.852 -5.547 1.00 95.19 95 CYS A O 1
ATOM 696 N N . TRP A 1 96 ? 12.700 -9.167 -7.350 1.00 94.94 96 TRP A N 1
ATOM 697 C CA . TRP A 1 96 ? 11.676 -10.110 -6.898 1.00 94.94 96 TRP A CA 1
ATOM 698 C C . TRP A 1 96 ? 12.004 -10.796 -5.561 1.00 94.94 96 TRP A C 1
ATOM 700 O O . TRP A 1 96 ? 11.112 -11.270 -4.868 1.00 94.94 96 TRP A O 1
ATOM 710 N N . ASN A 1 97 ? 13.273 -10.829 -5.153 1.00 93.81 97 ASN A N 1
ATOM 711 C CA . ASN A 1 97 ? 13.697 -11.357 -3.855 1.00 93.81 97 ASN A CA 1
ATOM 712 C C . ASN A 1 97 ? 13.336 -10.440 -2.671 1.00 93.81 97 ASN A C 1
ATOM 714 O O . ASN A 1 97 ? 13.488 -10.854 -1.524 1.00 93.81 97 ASN A O 1
ATOM 718 N N . GLN A 1 98 ? 12.888 -9.211 -2.937 1.00 93.88 98 GLN A N 1
ATOM 719 C CA . GLN A 1 98 ? 12.545 -8.188 -1.944 1.00 93.88 98 GLN A CA 1
ATOM 720 C C . GLN A 1 98 ? 11.063 -7.777 -2.024 1.00 93.88 98 GLN A C 1
ATOM 722 O O . GLN A 1 98 ? 10.675 -6.735 -1.517 1.00 93.88 98 GLN A O 1
ATOM 727 N N . VAL A 1 99 ? 10.192 -8.594 -2.624 1.00 94.44 99 VAL A N 1
ATOM 728 C CA . VAL A 1 99 ? 8.757 -8.269 -2.803 1.00 94.44 99 VAL A CA 1
ATOM 729 C C . VAL A 1 99 ? 7.924 -8.288 -1.518 1.00 94.44 99 VAL A C 1
ATOM 731 O O . VAL A 1 99 ? 6.728 -8.043 -1.560 1.00 94.44 99 VAL A O 1
ATOM 734 N N . TYR A 1 100 ? 8.520 -8.560 -0.359 1.00 94.62 100 TYR A N 1
ATOM 735 C CA . TYR A 1 100 ? 7.861 -8.336 0.933 1.00 94.62 100 TYR A CA 1
ATOM 736 C C . TYR A 1 100 ? 8.359 -7.075 1.640 1.00 94.62 100 TYR A C 1
ATOM 738 O O . TYR A 1 100 ? 7.829 -6.723 2.698 1.00 94.62 100 TYR A O 1
ATOM 746 N N . SER A 1 101 ? 9.328 -6.370 1.055 1.00 95.12 101 SER A N 1
ATOM 747 C CA . SER A 1 101 ? 9.945 -5.208 1.675 1.00 95.12 101 SER A CA 1
ATOM 748 C C . SER A 1 101 ? 8.967 -4.035 1.791 1.00 95.12 101 SER A C 1
ATOM 750 O O . SER A 1 101 ? 7.950 -3.964 1.091 1.00 95.12 101 SER A O 1
ATOM 752 N N . CYS A 1 102 ? 9.272 -3.092 2.680 1.00 95.00 102 CYS A N 1
ATOM 753 C CA . CYS A 1 102 ? 8.510 -1.861 2.849 1.00 95.00 102 CYS A CA 1
ATOM 754 C C . CYS A 1 102 ? 8.451 -1.077 1.536 1.00 95.00 102 CYS A C 1
ATOM 756 O O . CYS A 1 102 ? 7.403 -0.564 1.170 1.00 95.00 102 CYS A O 1
ATOM 758 N N . GLU A 1 103 ? 9.559 -1.019 0.800 1.00 94.88 103 GLU A N 1
ATOM 759 C CA . GLU A 1 103 ? 9.680 -0.298 -0.465 1.00 94.88 103 GLU A CA 1
ATOM 760 C C . GLU A 1 103 ? 8.805 -0.908 -1.566 1.00 94.88 103 GLU A C 1
ATOM 762 O O . GLU A 1 103 ? 8.163 -0.168 -2.317 1.00 94.88 103 GLU A O 1
ATOM 767 N N . TYR A 1 104 ? 8.736 -2.242 -1.661 1.00 95.69 104 TYR A N 1
ATOM 768 C CA . TYR A 1 104 ? 7.829 -2.885 -2.611 1.00 95.69 104 TYR A CA 1
ATOM 769 C C . TYR A 1 104 ? 6.370 -2.639 -2.233 1.00 95.69 104 TYR A C 1
ATOM 771 O O . TYR A 1 104 ? 5.565 -2.262 -3.084 1.00 95.69 104 TYR A O 1
ATOM 779 N N . GLN A 1 105 ? 6.033 -2.790 -0.951 1.00 95.31 105 GLN A N 1
ATOM 780 C CA . GLN A 1 105 ? 4.681 -2.522 -0.475 1.00 95.31 105 GLN A CA 1
ATOM 781 C C . GLN A 1 105 ? 4.278 -1.060 -0.717 1.00 95.31 105 GLN A C 1
ATOM 783 O O . GLN A 1 105 ? 3.192 -0.821 -1.229 1.00 95.31 105 GLN A O 1
ATOM 788 N N . LEU A 1 106 ? 5.155 -0.086 -0.452 1.00 94.44 106 LEU A N 1
ATOM 789 C CA . LEU A 1 106 ? 4.923 1.327 -0.774 1.00 94.44 106 LEU A CA 1
ATOM 790 C C . LEU A 1 106 ? 4.802 1.565 -2.286 1.00 94.44 106 LEU A C 1
ATOM 792 O O . LEU A 1 106 ? 3.978 2.367 -2.707 1.00 94.44 106 LEU A O 1
ATOM 796 N N . THR A 1 107 ? 5.550 0.833 -3.116 1.00 94.19 107 THR A N 1
ATOM 797 C CA . THR A 1 107 ? 5.394 0.886 -4.580 1.00 94.19 107 THR A CA 1
ATOM 798 C C . THR A 1 107 ? 4.012 0.394 -5.019 1.00 94.19 107 THR A C 1
ATOM 800 O O . THR A 1 107 ? 3.384 1.013 -5.878 1.00 94.19 107 THR A O 1
ATOM 803 N N . ALA A 1 108 ? 3.515 -0.690 -4.421 1.00 93.69 108 ALA A N 1
ATOM 804 C CA . ALA A 1 108 ? 2.164 -1.187 -4.671 1.00 93.69 108 ALA A CA 1
ATOM 805 C C . ALA A 1 108 ? 1.097 -0.167 -4.234 1.00 93.69 108 ALA A C 1
ATOM 807 O O . ALA A 1 108 ? 0.151 0.083 -4.976 1.00 93.69 108 ALA A O 1
ATOM 808 N N . LEU A 1 109 ? 1.284 0.478 -3.079 1.00 91.44 109 LEU A N 1
ATOM 809 C CA . LEU A 1 109 ? 0.399 1.535 -2.580 1.00 91.44 109 LEU A CA 1
ATOM 810 C C . LEU A 1 109 ? 0.357 2.761 -3.483 1.00 91.44 109 LEU A C 1
ATOM 812 O O . LEU A 1 109 ? -0.723 3.190 -3.877 1.00 91.44 109 LEU A O 1
ATOM 816 N N . SER A 1 110 ? 1.524 3.262 -3.890 1.00 90.31 110 SER A N 1
ATOM 817 C CA . SER A 1 110 ? 1.646 4.326 -4.887 1.00 90.31 110 SER A CA 1
ATOM 818 C C . SER A 1 110 ? 0.851 4.018 -6.153 1.00 90.31 110 SER A C 1
ATOM 820 O O . SER A 1 110 ? 0.235 4.911 -6.734 1.00 90.31 110 SER A O 1
ATOM 822 N N . TYR A 1 111 ? 0.870 2.754 -6.585 1.00 90.50 111 TYR A N 1
ATOM 823 C CA . TYR A 1 111 ? 0.107 2.300 -7.734 1.00 90.50 111 TYR A CA 1
ATOM 824 C C . TYR A 1 111 ? -1.402 2.324 -7.487 1.00 90.50 111 TYR A C 1
ATOM 826 O O . TYR A 1 111 ? -2.108 2.891 -8.319 1.00 90.50 111 TYR A O 1
ATOM 834 N N . PHE A 1 112 ? -1.897 1.783 -6.370 1.00 87.81 112 PHE A N 1
ATOM 835 C CA . PHE A 1 112 ? -3.325 1.847 -6.038 1.00 87.81 112 PHE A CA 1
ATOM 836 C C . PHE A 1 112 ? -3.824 3.294 -5.966 1.00 87.81 112 PHE A C 1
ATOM 838 O O . PHE A 1 112 ? -4.755 3.654 -6.688 1.00 87.81 112 PHE A O 1
ATOM 845 N N . ASP A 1 113 ? -3.132 4.144 -5.205 1.00 83.50 113 ASP A N 1
ATOM 846 C CA . ASP A 1 113 ? -3.503 5.550 -5.020 1.00 83.50 113 ASP A CA 1
ATOM 847 C C . ASP A 1 113 ? -3.469 6.334 -6.333 1.00 83.50 113 ASP A C 1
ATOM 849 O O . ASP A 1 113 ? -4.384 7.093 -6.644 1.00 83.50 113 ASP A O 1
ATOM 853 N N . GLY A 1 114 ? -2.427 6.142 -7.146 1.00 82.50 114 GLY A N 1
ATOM 854 C CA . GLY A 1 114 ? -2.288 6.859 -8.412 1.00 82.50 114 GLY A CA 1
ATOM 855 C C . GLY A 1 114 ? -3.172 6.354 -9.546 1.00 82.50 114 GLY A C 1
ATOM 856 O O . GLY A 1 114 ? -3.232 7.005 -10.590 1.00 82.50 114 GLY A O 1
ATOM 857 N N . THR A 1 115 ? -3.834 5.208 -9.375 1.00 80.69 115 THR A N 1
ATOM 858 C CA . THR A 1 115 ? -4.764 4.642 -10.365 1.00 80.69 115 THR A CA 1
ATOM 859 C C . THR A 1 115 ? -6.215 4.623 -9.898 1.00 80.69 115 THR A C 1
ATOM 861 O O . THR A 1 115 ? -7.071 4.176 -10.663 1.00 80.69 115 THR A O 1
ATOM 864 N N . ASP A 1 116 ? -6.491 5.133 -8.692 1.00 78.75 116 ASP A N 1
ATOM 865 C CA . ASP A 1 116 ? -7.810 5.085 -8.046 1.00 78.75 116 ASP A CA 1
ATOM 866 C C . ASP A 1 116 ? -8.380 3.653 -8.007 1.00 78.75 116 ASP A C 1
ATOM 868 O O . ASP A 1 116 ? -9.567 3.397 -8.220 1.00 78.75 116 ASP A O 1
ATOM 872 N N . LEU A 1 117 ? -7.490 2.678 -7.800 1.00 76.38 117 LEU A N 1
ATOM 873 C CA . LEU A 1 117 ? -7.860 1.279 -7.661 1.00 76.38 117 LEU A CA 1
ATOM 874 C C . LEU A 1 117 ? -8.031 0.955 -6.183 1.00 76.38 117 LEU A C 1
ATOM 876 O O . LEU A 1 117 ? -7.144 1.196 -5.369 1.00 76.38 117 LEU A O 1
ATOM 880 N N . VAL A 1 118 ? -9.144 0.306 -5.847 1.00 72.44 118 VAL A N 1
ATOM 881 C CA . VAL A 1 118 ? -9.239 -0.401 -4.565 1.00 72.44 118 VAL A CA 1
ATOM 882 C C . VAL A 1 118 ? -8.193 -1.522 -4.530 1.00 72.44 118 VAL A C 1
ATOM 884 O O . VAL A 1 118 ? -7.738 -1.978 -5.581 1.00 72.44 118 VAL A O 1
ATOM 887 N N . GLN A 1 119 ? -7.833 -1.994 -3.335 1.00 70.69 119 GLN A N 1
ATOM 888 C CA . GLN A 1 119 ? -6.890 -3.099 -3.122 1.00 70.69 119 GLN A CA 1
ATOM 889 C C . GLN A 1 119 ? -7.449 -4.452 -3.617 1.00 70.69 119 GLN A C 1
ATOM 891 O O . GLN A 1 119 ? -7.669 -5.393 -2.875 1.00 70.69 119 GLN A O 1
ATOM 896 N N . ASN A 1 120 ? -7.727 -4.559 -4.910 1.00 63.09 120 ASN A N 1
ATOM 897 C CA . ASN A 1 120 ? -8.238 -5.748 -5.584 1.00 63.09 120 ASN A CA 1
ATOM 898 C C . ASN A 1 120 ? -7.425 -6.102 -6.830 1.00 63.09 120 ASN A C 1
ATOM 900 O O . ASN A 1 120 ? -7.759 -7.054 -7.538 1.00 63.09 120 ASN A O 1
ATOM 904 N N . ALA A 1 121 ? -6.400 -5.303 -7.134 1.00 58.84 121 ALA A N 1
ATOM 905 C CA . ALA A 1 121 ? -5.548 -5.535 -8.278 1.00 58.84 121 ALA A CA 1
ATOM 906 C C . ALA A 1 121 ? -4.593 -6.685 -7.960 1.00 58.84 121 ALA A C 1
ATOM 908 O O . ALA A 1 121 ? -4.005 -6.740 -6.882 1.00 58.84 121 ALA A O 1
ATOM 909 N N . ASN A 1 122 ? -4.430 -7.586 -8.930 1.00 76.44 122 ASN A N 1
ATOM 910 C CA . ASN A 1 122 ? -3.513 -8.724 -8.888 1.00 76.44 122 ASN A CA 1
ATOM 911 C C . ASN A 1 122 ? -2.046 -8.261 -8.950 1.00 76.44 122 ASN A C 1
ATOM 913 O O . ASN A 1 122 ? -1.317 -8.615 -9.878 1.00 76.44 122 ASN A O 1
ATOM 917 N N . ILE A 1 123 ? -1.615 -7.4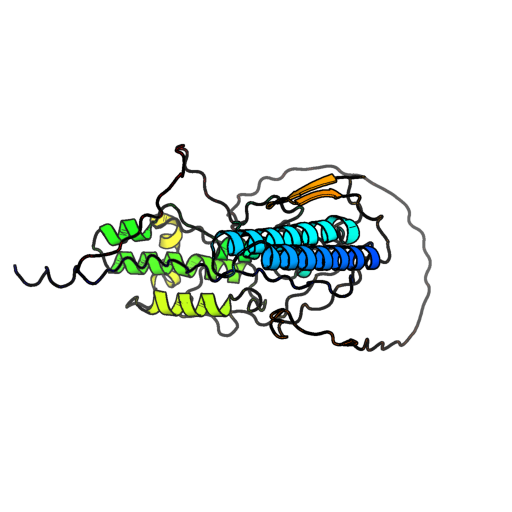34 -7.999 1.00 89.75 123 ILE A N 1
ATOM 918 C CA . ILE A 1 123 ? -0.208 -7.109 -7.812 1.00 89.75 123 ILE A CA 1
ATOM 919 C C . ILE A 1 123 ? 0.457 -8.365 -7.247 1.00 89.75 123 ILE A C 1
ATOM 921 O O . ILE A 1 123 ? 0.055 -8.837 -6.182 1.00 89.75 123 ILE A O 1
ATOM 925 N N . PRO A 1 124 ? 1.452 -8.946 -7.936 1.00 91.00 124 PRO A N 1
ATOM 926 C CA . PRO A 1 124 ? 2.089 -10.162 -7.455 1.00 91.00 124 PRO A CA 1
ATOM 927 C C . PRO A 1 124 ? 2.669 -9.972 -6.051 1.00 91.00 124 PRO A C 1
ATOM 929 O O . PRO A 1 124 ? 3.284 -8.946 -5.767 1.00 91.00 124 PRO A O 1
ATOM 932 N N . PHE A 1 125 ? 2.505 -10.975 -5.186 1.00 91.88 125 PHE A N 1
ATOM 933 C CA . PHE A 1 125 ? 3.084 -10.999 -3.833 1.00 91.88 125 PHE A CA 1
ATOM 934 C C . PHE A 1 125 ? 2.602 -9.878 -2.892 1.00 91.88 125 PHE A C 1
ATOM 936 O O . PHE A 1 125 ? 3.260 -9.602 -1.890 1.00 91.88 125 PHE A O 1
ATOM 943 N N . TYR A 1 126 ? 1.470 -9.238 -3.199 1.00 92.06 126 TYR A N 1
ATOM 944 C CA . TYR A 1 126 ? 0.887 -8.185 -2.379 1.00 92.06 126 TYR A CA 1
ATOM 945 C C . TYR A 1 126 ? -0.590 -8.481 -2.047 1.00 92.06 126 TYR A C 1
ATOM 947 O O . TYR A 1 126 ? -1.346 -8.824 -2.958 1.00 92.06 126 TYR A O 1
ATOM 955 N N . PRO A 1 127 ? -1.026 -8.300 -0.788 1.00 92.25 127 PRO A N 1
ATOM 956 C CA . PRO A 1 127 ? -0.189 -8.037 0.383 1.00 92.25 127 PRO A CA 1
ATOM 957 C C . PRO A 1 127 ? 0.722 -9.240 0.705 1.00 92.25 127 PRO A C 1
ATOM 959 O O . PRO A 1 127 ? 0.437 -10.359 0.268 1.00 92.25 127 PRO A O 1
ATOM 962 N N . PRO A 1 128 ? 1.836 -9.045 1.434 1.00 92.25 128 PRO A N 1
ATOM 963 C CA . PRO A 1 128 ? 2.622 -10.172 1.928 1.00 92.25 128 PRO A CA 1
ATOM 964 C C . PRO A 1 128 ? 1.770 -11.087 2.821 1.00 92.25 128 PRO A C 1
ATOM 966 O O . PRO A 1 128 ? 0.933 -10.569 3.567 1.00 92.25 128 PRO A O 1
ATOM 969 N N . PRO A 1 129 ? 1.988 -12.415 2.806 1.00 90.88 129 PRO A N 1
ATOM 970 C CA . PRO A 1 129 ? 1.291 -13.326 3.708 1.00 90.88 129 PRO A CA 1
ATOM 971 C C . PRO A 1 129 ? 1.657 -13.044 5.173 1.00 90.88 129 PRO A C 1
ATOM 973 O O . PRO A 1 129 ? 2.734 -12.523 5.466 1.00 90.88 129 PRO A O 1
ATOM 976 N N . ASP A 1 130 ? 0.779 -13.420 6.106 1.00 87.38 130 ASP A N 1
ATOM 977 C CA . ASP A 1 130 ? 0.963 -13.162 7.545 1.00 87.38 130 ASP A CA 1
ATOM 978 C C . ASP A 1 130 ? 2.239 -13.791 8.140 1.00 87.38 130 ASP A C 1
ATOM 980 O O . ASP A 1 130 ? 2.762 -13.296 9.137 1.00 87.38 130 ASP A O 1
ATOM 984 N N . ASP A 1 131 ? 2.754 -14.870 7.545 1.00 86.38 131 ASP A N 1
ATOM 985 C CA . ASP A 1 131 ? 3.977 -15.560 7.971 1.00 86.38 131 ASP A CA 1
ATOM 986 C C . ASP A 1 131 ? 5.250 -15.087 7.238 1.00 86.38 131 ASP A C 1
ATOM 988 O O . ASP A 1 131 ? 6.343 -15.627 7.464 1.00 86.38 131 ASP A O 1
ATOM 992 N N . ALA A 1 132 ? 5.146 -14.048 6.399 1.00 89.62 132 ALA A N 1
ATOM 993 C CA . ALA A 1 132 ? 6.291 -13.419 5.752 1.00 89.62 132 ALA A CA 1
ATOM 994 C C . ALA A 1 132 ? 7.249 -12.832 6.801 1.00 89.62 132 ALA A C 1
ATOM 996 O O . ALA A 1 132 ? 6.960 -11.831 7.452 1.00 89.62 132 ALA A O 1
ATOM 997 N N . SER A 1 133 ? 8.419 -13.452 6.950 1.00 87.06 133 SER A N 1
ATOM 998 C CA . SER A 1 133 ? 9.420 -13.067 7.958 1.00 87.06 133 SER A CA 1
ATOM 999 C C . SER A 1 133 ? 10.769 -12.661 7.365 1.00 87.06 133 SER A C 1
ATOM 1001 O O . SER A 1 133 ? 11.463 -11.830 7.944 1.00 87.06 133 SER A O 1
ATOM 1003 N N . ALA A 1 134 ? 11.147 -13.207 6.207 1.00 89.00 134 ALA A N 1
ATOM 1004 C CA . ALA A 1 134 ? 12.413 -12.900 5.548 1.00 89.00 134 ALA A CA 1
ATOM 1005 C C . ALA A 1 134 ? 12.243 -11.769 4.526 1.00 89.00 134 ALA A C 1
ATOM 1007 O O . ALA A 1 134 ? 11.432 -11.883 3.607 1.00 89.00 134 ALA A O 1
ATOM 1008 N N . GLY A 1 135 ? 13.006 -10.682 4.679 1.00 87.19 135 GLY A N 1
ATOM 1009 C CA . GLY A 1 135 ? 12.912 -9.509 3.796 1.00 87.19 135 GLY A CA 1
ATOM 1010 C C . GLY A 1 135 ? 11.574 -8.765 3.881 1.00 87.19 135 GLY A C 1
ATOM 1011 O O . GLY A 1 135 ? 11.292 -7.918 3.038 1.00 87.19 135 GLY A O 1
ATOM 1012 N N . ALA A 1 136 ? 10.729 -9.107 4.857 1.00 92.44 136 ALA A N 1
ATOM 1013 C CA . ALA A 1 136 ? 9.416 -8.509 5.036 1.00 92.44 136 ALA A CA 1
ATOM 1014 C C . ALA A 1 136 ? 9.515 -7.160 5.749 1.00 92.44 136 ALA A C 1
ATOM 1016 O O . ALA A 1 136 ? 10.371 -6.970 6.614 1.00 92.44 136 ALA A O 1
ATOM 1017 N N . CYS A 1 137 ? 8.620 -6.234 5.422 1.00 94.75 137 CYS A N 1
ATOM 1018 C CA . CYS A 1 137 ? 8.494 -4.988 6.165 1.00 94.75 137 CYS A CA 1
ATOM 1019 C C . CYS A 1 137 ? 8.087 -5.253 7.623 1.00 94.75 137 CYS A C 1
ATOM 1021 O O . CYS A 1 137 ? 7.285 -6.144 7.901 1.00 94.75 137 CYS A O 1
ATOM 1023 N N . SER A 1 138 ? 8.582 -4.431 8.550 1.00 93.12 138 SER A N 1
ATOM 1024 C CA . SER A 1 138 ? 8.237 -4.454 9.979 1.00 93.12 138 SER A CA 1
ATOM 1025 C C . SER A 1 138 ? 6.741 -4.260 10.246 1.00 93.12 138 SER A C 1
ATOM 1027 O O . SER A 1 138 ? 6.250 -4.598 11.321 1.00 93.12 138 SER A O 1
ATOM 1029 N N . CYS A 1 139 ? 6.029 -3.729 9.257 1.00 94.12 139 CYS A N 1
ATOM 1030 C CA . CYS A 1 139 ? 4.601 -3.497 9.230 1.00 94.12 139 CYS A CA 1
ATOM 1031 C C . CYS A 1 139 ? 4.054 -3.988 7.887 1.00 94.12 139 CYS A C 1
ATOM 1033 O O . CYS A 1 139 ? 4.590 -3.656 6.831 1.00 94.12 139 CYS A O 1
ATOM 1035 N N . ASN A 1 140 ? 2.976 -4.772 7.902 1.00 94.25 140 ASN A N 1
ATOM 1036 C CA . ASN A 1 140 ? 2.319 -5.184 6.665 1.00 94.25 140 ASN A CA 1
ATOM 1037 C C . ASN A 1 140 ? 1.403 -4.049 6.180 1.00 94.25 140 ASN A C 1
ATOM 1039 O O . ASN A 1 140 ? 0.236 -3.948 6.559 1.00 94.25 140 ASN A O 1
ATOM 1043 N N . LEU A 1 141 ? 1.966 -3.173 5.350 1.00 93.94 141 LEU A N 1
ATOM 1044 C CA . LEU A 1 141 ? 1.304 -1.989 4.801 1.00 93.94 141 LEU A CA 1
ATOM 1045 C C . LEU A 1 141 ? 0.131 -2.352 3.887 1.00 93.94 141 LEU A C 1
ATOM 1047 O O . LEU A 1 141 ? -0.775 -1.544 3.704 1.00 93.94 141 LEU A O 1
ATOM 1051 N N . GLY A 1 142 ? 0.124 -3.579 3.364 1.00 91.94 142 GLY A N 1
ATOM 1052 C CA . GLY A 1 142 ? -1.024 -4.182 2.706 1.00 91.94 142 GLY A CA 1
ATOM 1053 C C . GLY A 1 142 ? -2.283 -4.145 3.553 1.00 91.94 142 GLY A C 1
ATOM 1054 O O . GLY A 1 142 ? -3.285 -3.558 3.153 1.00 91.94 142 GLY A O 1
ATOM 1055 N N . TYR A 1 143 ? -2.216 -4.694 4.759 1.00 91.56 143 TYR A N 1
ATOM 1056 C CA . TYR A 1 143 ? -3.353 -4.652 5.673 1.00 91.56 143 TYR A CA 1
ATOM 1057 C C . TYR A 1 143 ? -3.676 -3.240 6.154 1.00 91.56 143 TYR A C 1
ATOM 1059 O O . TYR A 1 143 ? -4.847 -2.924 6.358 1.00 91.56 143 TYR A O 1
ATOM 1067 N N . VAL A 1 144 ? -2.669 -2.377 6.330 1.00 92.00 144 VAL A N 1
ATOM 1068 C CA . VAL A 1 144 ? -2.914 -0.969 6.688 1.00 92.00 144 VAL A CA 1
ATOM 1069 C C . VAL A 1 144 ? -3.781 -0.306 5.622 1.00 92.00 144 VAL A C 1
ATOM 1071 O O . VAL A 1 144 ? -4.827 0.255 5.936 1.00 92.00 144 VAL A O 1
ATOM 1074 N N . TYR A 1 145 ? -3.394 -0.425 4.356 1.00 88.69 145 TYR A N 1
ATOM 1075 C CA . TYR A 1 145 ? -4.134 0.176 3.255 1.00 88.69 145 TYR A CA 1
ATOM 1076 C C . TYR A 1 145 ? -5.517 -0.430 3.044 1.00 88.69 145 TYR A C 1
ATOM 1078 O O . TYR A 1 145 ? -6.471 0.308 2.803 1.00 88.69 145 TYR A O 1
ATOM 1086 N N . GLY A 1 146 ? -5.657 -1.745 3.212 1.00 87.06 146 GLY A N 1
ATOM 1087 C CA . GLY A 1 146 ? -6.954 -2.415 3.135 1.00 87.06 146 GLY A CA 1
ATOM 1088 C C . GLY A 1 146 ? -7.942 -1.936 4.189 1.00 87.06 146 GLY A C 1
ATOM 1089 O O . GLY A 1 146 ? -9.136 -1.857 3.914 1.00 87.06 146 GLY A O 1
ATOM 1090 N N . ASN A 1 147 ? -7.451 -1.558 5.373 1.00 88.56 147 ASN A N 1
ATOM 1091 C CA . ASN A 1 147 ? -8.272 -0.924 6.403 1.00 88.56 147 ASN A CA 1
ATOM 1092 C C . ASN A 1 147 ? -8.613 0.529 6.058 1.00 88.56 147 ASN A C 1
ATOM 1094 O O . ASN A 1 147 ? -9.777 0.905 6.159 1.00 88.56 147 ASN A O 1
ATOM 1098 N N . LYS A 1 148 ? -7.638 1.323 5.594 1.00 85.44 148 LYS A N 1
ATOM 1099 C CA . LYS A 1 148 ? -7.862 2.722 5.176 1.00 85.44 148 LYS A CA 1
ATOM 1100 C C . LYS A 1 148 ? -8.884 2.847 4.046 1.00 85.44 148 LYS A C 1
ATOM 1102 O O . LYS A 1 148 ? -9.680 3.777 4.010 1.00 85.44 148 LYS A O 1
ATOM 1107 N N . THR A 1 149 ? -8.837 1.920 3.096 1.00 82.19 149 THR A N 1
ATOM 1108 C CA . THR A 1 149 ? -9.693 1.921 1.900 1.00 82.19 149 THR A CA 1
ATOM 1109 C C . THR A 1 149 ? -10.937 1.052 2.059 1.00 82.19 149 THR A C 1
ATOM 1111 O O . THR A 1 149 ? -11.668 0.820 1.093 1.00 82.19 149 THR A O 1
ATOM 1114 N N . TYR A 1 150 ? -11.207 0.563 3.273 1.00 81.50 150 TYR A N 1
ATOM 1115 C CA . TYR A 1 150 ? -12.376 -0.255 3.540 1.00 81.50 150 TYR A CA 1
ATOM 1116 C C . TYR A 1 150 ? -13.665 0.542 3.311 1.00 81.50 150 TYR A C 1
ATOM 1118 O O . TYR A 1 150 ? -13.875 1.610 3.882 1.00 81.50 150 TYR A O 1
ATOM 1126 N N . ILE A 1 151 ? -14.571 -0.021 2.511 1.00 69.06 151 ILE A N 1
ATOM 1127 C CA . ILE A 1 151 ? -15.898 0.548 2.264 1.00 69.06 151 ILE A CA 1
ATOM 1128 C C . ILE A 1 151 ? -16.950 -0.415 2.806 1.00 69.06 151 ILE A C 1
ATOM 1130 O O . ILE A 1 151 ? -17.110 -1.532 2.302 1.00 69.06 151 ILE A O 1
ATOM 1134 N N . ASN A 1 152 ? -17.728 0.040 3.791 1.00 69.12 152 ASN A N 1
ATOM 1135 C CA . ASN A 1 152 ? -18.895 -0.697 4.260 1.00 69.12 152 ASN A CA 1
ATOM 1136 C C . ASN A 1 152 ? -20.107 -0.426 3.352 1.00 69.12 152 ASN A C 1
ATOM 1138 O O . ASN A 1 152 ? -20.836 0.546 3.526 1.00 69.12 152 ASN A O 1
ATOM 1142 N N . PHE A 1 153 ? -20.378 -1.323 2.403 1.00 62.06 153 PHE A N 1
ATOM 1143 C CA . PHE A 1 153 ? -21.533 -1.190 1.500 1.00 62.06 153 PHE A CA 1
ATOM 1144 C C . PHE A 1 153 ? -22.896 -1.368 2.178 1.00 62.06 153 PHE A C 1
ATOM 1146 O O . PHE A 1 153 ? -23.919 -1.068 1.561 1.00 62.06 153 PHE A O 1
ATOM 1153 N N . ASN A 1 154 ? -22.935 -1.857 3.419 1.00 66.50 154 ASN A N 1
ATOM 1154 C CA . ASN A 1 154 ? -24.190 -2.048 4.137 1.00 66.50 154 ASN A CA 1
ATOM 1155 C C . ASN A 1 154 ? -24.733 -0.732 4.706 1.00 66.50 154 ASN A C 1
ATOM 1157 O O . ASN A 1 154 ? -25.893 -0.709 5.113 1.00 66.50 154 ASN A O 1
ATOM 1161 N N . ASN A 1 155 ? -23.932 0.349 4.713 1.00 74.12 155 ASN A N 1
ATOM 1162 C CA . ASN A 1 155 ? -24.331 1.668 5.209 1.00 74.12 155 ASN A CA 1
ATOM 1163 C C . ASN A 1 155 ? -25.061 1.567 6.564 1.00 74.12 155 ASN A C 1
ATOM 1165 O O . ASN A 1 155 ? -26.142 2.138 6.752 1.00 74.12 155 ASN A O 1
ATOM 1169 N N . ALA A 1 156 ? -24.507 0.769 7.486 1.00 82.12 156 ALA A N 1
ATOM 1170 C CA . ALA A 1 156 ? -25.169 0.395 8.734 1.00 82.12 156 ALA A CA 1
ATOM 1171 C C . ALA A 1 156 ? -25.627 1.639 9.512 1.00 82.12 156 ALA A C 1
ATOM 1173 O O . ALA A 1 156 ? -26.790 1.725 9.911 1.00 82.12 156 ALA A O 1
ATOM 1174 N N . CYS A 1 157 ? -24.770 2.658 9.605 1.00 88.12 157 CYS A N 1
ATOM 1175 C CA . CYS A 1 157 ? -25.085 3.884 10.332 1.00 88.12 157 CYS A CA 1
A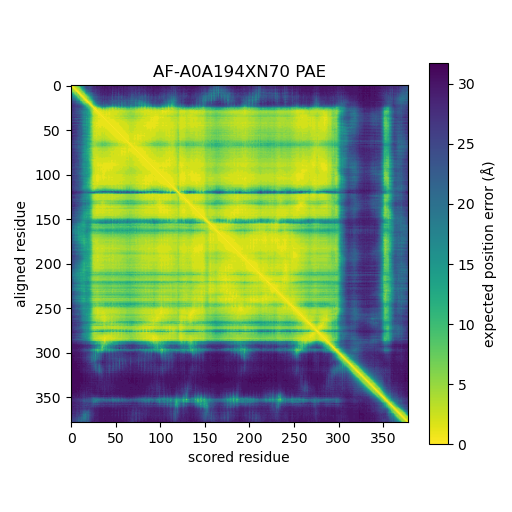TOM 1176 C C . CYS A 1 157 ? -26.099 4.781 9.620 1.00 88.12 157 CYS A C 1
ATOM 1178 O O . CYS A 1 157 ? -26.884 5.442 10.290 1.00 88.12 157 CYS A O 1
ATOM 1180 N N . ILE A 1 158 ? -26.208 4.728 8.286 1.00 86.56 158 ILE A N 1
ATOM 1181 C CA . ILE A 1 158 ? -27.298 5.409 7.561 1.00 86.56 158 ILE A CA 1
ATOM 1182 C C . ILE A 1 158 ? -28.650 4.793 7.935 1.00 86.56 158 ILE A C 1
ATOM 1184 O O . ILE A 1 158 ? -29.633 5.508 8.138 1.00 86.56 158 ILE A O 1
ATOM 1188 N N . THR A 1 159 ? -28.707 3.464 8.050 1.00 86.81 159 THR A N 1
ATOM 1189 C CA . THR A 1 159 ? -29.933 2.766 8.462 1.00 86.81 159 THR A CA 1
ATOM 1190 C C . THR A 1 159 ? -30.315 3.134 9.895 1.00 86.81 159 THR A C 1
ATOM 1192 O O . THR A 1 159 ? -31.484 3.419 10.159 1.00 86.81 159 THR A O 1
ATOM 1195 N N . VAL A 1 160 ? -29.335 3.189 10.803 1.00 88.31 160 VAL A N 1
ATOM 1196 C CA . VAL A 1 160 ? -29.544 3.621 12.194 1.00 88.31 160 VAL A CA 1
ATOM 1197 C C . VAL A 1 160 ? -30.004 5.079 12.251 1.00 88.31 160 VAL A C 1
ATOM 1199 O O . VAL A 1 160 ? -31.022 5.361 12.880 1.00 88.31 160 VAL A O 1
ATOM 1202 N N . ALA A 1 161 ? -29.368 5.984 11.505 1.00 87.56 161 ALA A N 1
ATOM 1203 C CA . ALA A 1 161 ? -29.767 7.388 11.416 1.00 87.56 161 ALA A CA 1
ATOM 1204 C C . ALA A 1 161 ? -31.209 7.565 10.915 1.00 87.56 161 ALA A C 1
ATOM 1206 O O . ALA A 1 161 ? -31.952 8.418 11.408 1.00 87.56 161 ALA A O 1
ATOM 1207 N N . GLY A 1 162 ? -31.649 6.716 9.981 1.00 88.38 162 GLY A N 1
ATOM 1208 C CA . GLY A 1 162 ? -33.023 6.699 9.475 1.00 88.38 162 GLY A CA 1
ATOM 1209 C C . GLY A 1 162 ? -34.089 6.377 10.532 1.00 88.38 162 GLY A C 1
ATOM 1210 O O . GLY A 1 162 ? -35.256 6.717 10.334 1.00 88.38 162 GLY A O 1
ATOM 1211 N N . SER A 1 163 ? -33.711 5.765 11.661 1.00 87.75 163 SER A N 1
ATOM 1212 C CA . SER A 1 163 ? -34.620 5.498 12.786 1.00 87.75 163 SER A CA 1
ATOM 1213 C C . SER A 1 163 ? -34.969 6.752 13.601 1.00 87.75 163 SER A C 1
ATOM 1215 O O . SER A 1 163 ? -35.992 6.773 14.288 1.00 87.75 163 SER A O 1
ATOM 1217 N N . GLY A 1 164 ? -34.153 7.808 13.499 1.00 87.38 164 GLY A N 1
ATOM 1218 C CA . GLY A 1 164 ? -34.281 9.034 14.287 1.00 87.38 164 GLY A CA 1
ATOM 1219 C C . GLY A 1 164 ? -33.695 8.954 15.702 1.00 87.38 164 GLY A C 1
ATOM 1220 O O . GLY A 1 164 ? -33.816 9.928 16.446 1.00 87.38 164 GLY A O 1
ATOM 1221 N N . ASP A 1 165 ? -33.070 7.834 16.071 1.00 89.06 165 ASP A N 1
ATOM 1222 C CA . ASP A 1 165 ? -32.330 7.676 17.322 1.00 89.06 165 ASP A CA 1
ATOM 1223 C C . ASP A 1 165 ? -30.917 8.263 17.180 1.00 89.06 165 ASP A C 1
ATOM 1225 O O . ASP A 1 165 ? -30.044 7.691 16.522 1.00 89.06 165 ASP A O 1
ATOM 1229 N N . LEU A 1 166 ? -30.710 9.451 17.752 1.00 87.50 166 LEU A N 1
ATOM 1230 C CA . LEU A 1 166 ? -29.433 10.159 17.660 1.00 87.50 166 LEU A CA 1
ATOM 1231 C C . LEU A 1 166 ? -28.326 9.473 18.462 1.00 87.50 166 LEU A C 1
ATOM 1233 O O . LEU A 1 166 ? -27.186 9.481 18.008 1.00 87.50 166 LEU A O 1
ATOM 1237 N N . ASP A 1 167 ? -28.652 8.868 19.603 1.00 87.62 167 ASP A N 1
ATOM 1238 C CA . ASP A 1 167 ? -27.653 8.227 20.459 1.00 87.62 167 ASP A CA 1
ATOM 1239 C C . ASP A 1 167 ? -27.136 6.960 19.768 1.00 87.62 167 ASP A C 1
ATOM 1241 O O . ASP A 1 167 ? -25.931 6.808 19.571 1.00 87.62 167 ASP A O 1
ATOM 1245 N N . ALA A 1 168 ? -28.048 6.130 19.247 1.00 89.50 168 ALA A N 1
ATOM 1246 C CA . ALA A 1 168 ? -27.677 4.961 18.450 1.00 89.50 168 ALA A CA 1
ATOM 1247 C C . ALA A 1 168 ? -26.898 5.340 17.174 1.00 89.50 168 ALA A C 1
ATOM 1249 O O . ALA A 1 168 ? -26.036 4.586 16.718 1.00 89.50 168 ALA A O 1
ATOM 1250 N N . THR A 1 169 ? -27.189 6.507 16.584 1.00 91.12 169 THR A N 1
ATOM 1251 C CA . THR A 1 169 ? -26.452 7.007 15.413 1.00 91.12 169 THR A CA 1
ATOM 1252 C C . THR A 1 169 ? -25.004 7.316 15.770 1.00 91.12 169 THR A C 1
ATOM 1254 O O . THR A 1 169 ? -24.107 6.835 15.080 1.00 91.12 169 THR A O 1
ATOM 1257 N N . TYR A 1 170 ? -24.763 8.056 16.856 1.00 91.44 170 TYR A N 1
ATOM 1258 C CA . TYR A 1 170 ? -23.401 8.358 17.296 1.00 91.44 170 TYR A CA 1
ATOM 1259 C C . TYR A 1 170 ? -22.645 7.103 17.727 1.00 91.44 170 TYR A C 1
ATOM 1261 O O . TYR A 1 170 ? -21.486 6.953 17.359 1.00 91.44 170 TYR A O 1
ATOM 1269 N N . GLU A 1 171 ? -23.292 6.165 18.424 1.00 92.50 171 GLU A N 1
ATOM 1270 C CA . GLU A 1 171 ? -22.691 4.866 18.748 1.00 92.50 171 GLU A CA 1
ATOM 1271 C C . GLU A 1 171 ? -22.236 4.115 17.489 1.00 92.50 171 GLU A C 1
ATOM 1273 O O . GLU A 1 171 ? -21.126 3.580 17.441 1.00 92.50 171 GLU A O 1
ATOM 1278 N N . CYS A 1 172 ? -23.070 4.111 16.447 1.00 93.44 172 CYS A N 1
ATOM 1279 C CA . CYS A 1 172 ? -22.722 3.492 15.177 1.00 93.44 172 CYS A CA 1
ATOM 1280 C C . CYS A 1 172 ? -21.551 4.210 14.490 1.00 93.44 172 CYS A C 1
ATOM 1282 O O . CYS A 1 172 ? -20.610 3.543 14.063 1.00 93.44 172 CYS A O 1
ATOM 1284 N N . GLU A 1 173 ? -21.569 5.546 14.413 1.00 92.38 173 GLU A N 1
ATOM 1285 C CA . GLU A 1 173 ? -20.478 6.345 13.830 1.00 92.38 173 GLU A CA 1
ATOM 1286 C C . GLU A 1 173 ? -19.160 6.142 14.594 1.00 92.38 173 GLU A C 1
ATOM 1288 O O . GLU A 1 173 ? -18.102 5.988 13.983 1.00 92.38 173 GLU A O 1
ATOM 1293 N N . CYS A 1 174 ? -19.212 6.061 15.928 1.00 95.44 174 CYS A N 1
ATOM 1294 C CA . CYS A 1 174 ? -18.059 5.718 16.756 1.00 95.44 174 CYS A CA 1
ATOM 1295 C C . CYS A 1 174 ? -17.451 4.378 16.324 1.00 95.44 174 CYS A C 1
ATOM 1297 O O . CYS A 1 174 ? -16.236 4.289 16.163 1.00 95.44 174 CYS A O 1
ATOM 1299 N N . CYS A 1 175 ? -18.269 3.350 16.085 1.00 94.50 175 CYS A N 1
ATOM 1300 C CA . CYS A 1 175 ? -17.796 2.066 15.568 1.00 94.50 175 CYS A CA 1
ATOM 1301 C C . CYS A 1 175 ? -17.267 2.165 14.126 1.00 94.50 175 CYS A C 1
ATOM 1303 O O . CYS A 1 175 ? -16.227 1.583 13.825 1.00 94.50 175 CYS A O 1
ATOM 1305 N N . GLU A 1 176 ? -17.959 2.899 13.250 1.00 92.06 176 GLU A N 1
ATOM 1306 C CA . GLU A 1 176 ? -17.619 3.049 11.830 1.00 92.06 176 GLU A CA 1
ATOM 1307 C C . GLU A 1 176 ? -16.240 3.668 11.630 1.00 92.06 176 GLU A C 1
ATOM 1309 O O . GLU A 1 176 ? -15.401 3.103 10.930 1.00 92.06 176 GLU A O 1
ATOM 1314 N N . PHE A 1 177 ? -15.991 4.808 12.273 1.00 91.81 177 PHE A N 1
ATOM 1315 C CA . PHE A 1 177 ? -14.752 5.554 12.079 1.00 91.81 177 PHE A CA 1
ATOM 1316 C C . PHE A 1 177 ? -13.598 5.024 12.938 1.00 91.81 177 PHE A C 1
ATOM 1318 O O . PHE A 1 177 ? -12.438 5.175 12.566 1.00 91.81 177 PHE A O 1
ATOM 1325 N N . SER A 1 178 ? -13.880 4.353 14.059 1.00 93.62 178 SER A N 1
ATOM 1326 C CA . SER A 1 178 ? -12.820 3.785 14.914 1.00 93.62 178 SER A CA 1
ATOM 1327 C C . SER A 1 178 ? -12.338 2.414 14.456 1.00 93.62 178 SER A C 1
ATOM 1329 O O . SER A 1 178 ? -11.255 1.980 14.857 1.00 93.62 178 SER A O 1
ATOM 1331 N N . PHE A 1 179 ? -13.122 1.732 13.618 1.00 93.06 179 PHE A N 1
ATOM 1332 C CA . PHE A 1 179 ? -12.782 0.429 13.058 1.00 93.06 179 PHE A CA 1
ATOM 1333 C C . PHE A 1 179 ? -11.455 0.432 12.279 1.00 93.06 179 PHE A C 1
ATOM 1335 O O . PHE A 1 179 ? -10.557 -0.324 12.670 1.00 93.06 179 PHE A O 1
ATOM 1342 N N . PRO A 1 180 ? -11.257 1.292 11.257 1.00 92.44 180 PRO A N 1
ATOM 1343 C CA . PRO A 1 180 ? -10.001 1.330 10.516 1.00 92.44 180 PRO A CA 1
ATOM 1344 C C . PRO A 1 180 ? -8.820 1.688 11.418 1.00 92.44 180 PRO A C 1
ATOM 1346 O O . PRO A 1 180 ? -7.781 1.039 11.348 1.00 92.44 180 PRO A O 1
ATOM 1349 N N . VAL A 1 181 ? -8.999 2.660 12.322 1.00 94.31 181 VAL A N 1
ATOM 1350 C CA . VAL A 1 181 ? -7.959 3.101 13.266 1.00 94.31 181 VAL A CA 1
ATOM 1351 C C . VAL A 1 181 ? -7.496 1.952 14.160 1.00 94.31 181 VAL A C 1
ATOM 1353 O O . VAL A 1 181 ? -6.301 1.670 14.216 1.00 94.31 181 VAL A O 1
ATOM 1356 N N . SER A 1 182 ? -8.431 1.261 14.819 1.00 94.81 182 SER A N 1
ATOM 1357 C CA . SER A 1 182 ? -8.112 0.137 15.710 1.00 94.81 182 SER A CA 1
ATOM 1358 C C . SER A 1 182 ? -7.363 -0.956 14.961 1.00 94.81 182 SER A C 1
ATOM 1360 O O . SER A 1 182 ? -6.312 -1.420 15.395 1.00 94.81 182 SER A O 1
ATOM 1362 N N . ASN A 1 183 ? -7.868 -1.334 13.790 1.00 94.94 183 ASN A N 1
ATOM 1363 C CA . ASN A 1 183 ? -7.238 -2.355 12.976 1.00 94.94 183 ASN A CA 1
ATOM 1364 C C . ASN A 1 183 ? -5.828 -1.951 12.534 1.00 94.94 183 ASN A C 1
ATOM 1366 O O . ASN A 1 183 ? -4.905 -2.737 12.703 1.00 94.94 183 ASN A O 1
ATOM 1370 N N . ILE A 1 184 ? -5.626 -0.731 12.032 1.00 94.50 184 ILE A N 1
ATOM 1371 C CA . ILE A 1 184 ? -4.302 -0.238 11.620 1.00 94.50 184 ILE A CA 1
ATOM 1372 C C . ILE A 1 184 ? -3.308 -0.290 12.787 1.00 94.50 184 ILE A C 1
ATOM 1374 O O . ILE A 1 184 ? -2.193 -0.790 12.613 1.00 94.50 184 ILE A O 1
ATOM 1378 N N . LEU A 1 185 ? -3.726 0.139 13.982 1.00 94.50 185 LEU A N 1
ATOM 1379 C CA . LEU A 1 185 ? -2.909 0.064 15.196 1.00 94.50 185 LEU A CA 1
ATOM 1380 C C . LEU A 1 185 ? -2.614 -1.387 15.602 1.00 94.50 185 LEU A C 1
ATOM 1382 O O . LEU A 1 185 ? -1.503 -1.688 16.022 1.00 94.50 185 LEU A O 1
ATOM 1386 N N . ASN A 1 186 ? -3.536 -2.326 15.383 1.00 93.94 186 ASN A N 1
ATOM 1387 C CA . ASN A 1 186 ? -3.251 -3.748 15.579 1.00 93.94 186 ASN A CA 1
ATOM 1388 C C . ASN A 1 186 ? -2.316 -4.333 14.506 1.00 93.94 186 ASN A C 1
ATOM 1390 O O . ASN A 1 186 ? -1.641 -5.326 14.780 1.00 93.94 186 ASN A O 1
ATOM 1394 N N . VAL A 1 187 ? -2.286 -3.801 13.272 1.00 93.25 187 VAL A N 1
ATOM 1395 C CA . VAL A 1 187 ? -1.349 -4.276 12.229 1.00 93.25 187 VAL A CA 1
ATOM 1396 C C . VAL A 1 187 ? 0.056 -3.816 12.604 1.00 93.25 187 VAL A C 1
ATOM 1398 O O . VAL A 1 187 ? 1.004 -4.59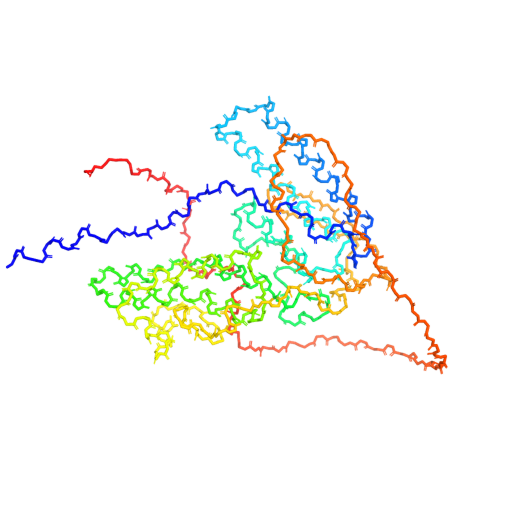9 12.547 1.00 93.25 187 VAL A O 1
ATOM 1401 N N . CYS A 1 188 ? 0.182 -2.533 12.941 1.00 94.12 188 CYS A N 1
ATOM 1402 C CA . CYS A 1 188 ? 1.456 -1.832 13.017 1.00 94.12 188 CYS A CA 1
ATOM 1403 C C . CYS A 1 188 ? 1.523 -0.932 14.257 1.00 94.12 188 CYS A C 1
ATOM 1405 O O . CYS A 1 188 ? 1.647 0.285 14.124 1.00 94.12 188 CYS A O 1
ATOM 1407 N N . PRO A 1 189 ? 1.486 -1.512 15.471 1.00 92.81 189 PRO A N 1
ATOM 1408 C CA . PRO A 1 189 ? 1.325 -0.748 16.712 1.00 92.81 189 PRO A CA 1
ATOM 1409 C C . PRO A 1 189 ? 2.477 0.221 16.983 1.00 92.81 189 PRO A C 1
ATOM 1411 O O . PRO A 1 189 ? 2.297 1.253 17.616 1.00 92.81 189 PRO A O 1
ATOM 1414 N N . LYS A 1 190 ? 3.679 -0.105 16.499 1.00 93.31 190 LYS A N 1
ATOM 1415 C CA . LYS A 1 190 ? 4.900 0.661 16.778 1.00 93.31 190 LYS A CA 1
ATOM 1416 C C . LYS A 1 190 ? 5.363 1.542 15.628 1.00 93.31 190 LYS A C 1
ATOM 1418 O O . LYS A 1 190 ? 6.241 2.374 15.835 1.00 93.31 190 LYS A O 1
ATOM 1423 N N . SER A 1 191 ? 4.812 1.353 14.434 1.00 93.56 191 SER A N 1
ATOM 1424 C CA . SER A 1 191 ? 5.342 1.969 13.222 1.00 93.56 191 SER A CA 1
ATOM 1425 C C . SER A 1 191 ? 4.841 3.393 13.031 1.00 93.56 191 SER A C 1
ATOM 1427 O O . SER A 1 191 ? 3.658 3.667 13.211 1.00 93.56 191 SER A O 1
ATOM 1429 N N . ASP A 1 192 ? 5.728 4.268 12.569 1.00 92.75 192 ASP A N 1
ATOM 1430 C CA . ASP A 1 192 ? 5.356 5.564 12.017 1.00 92.75 192 ASP A CA 1
ATOM 1431 C C . ASP A 1 192 ? 4.692 5.366 10.644 1.00 92.75 192 ASP A C 1
ATOM 1433 O O . ASP A 1 192 ? 5.325 4.963 9.664 1.00 92.75 192 ASP A O 1
ATOM 1437 N N . LEU A 1 193 ? 3.390 5.649 10.584 1.00 91.94 193 LEU A N 1
ATOM 1438 C CA . LEU A 1 193 ? 2.556 5.536 9.384 1.00 91.94 193 LEU A CA 1
ATOM 1439 C C . LEU A 1 193 ? 2.223 6.898 8.759 1.00 91.94 193 LEU A C 1
ATOM 1441 O O . LEU A 1 193 ? 1.311 7.005 7.933 1.00 91.94 193 LEU A O 1
ATOM 1445 N N . SER A 1 194 ? 2.936 7.963 9.129 1.00 89.12 194 SER A N 1
ATOM 1446 C CA . SER A 1 194 ? 2.716 9.300 8.564 1.00 89.12 194 SER A CA 1
ATOM 1447 C C . SER A 1 194 ? 2.949 9.350 7.051 1.00 89.12 194 SER A C 1
ATOM 1449 O O . SER A 1 194 ? 2.278 10.114 6.359 1.00 89.12 194 SER A O 1
ATOM 1451 N N . ILE A 1 195 ? 3.803 8.472 6.513 1.00 85.25 195 ILE A N 1
ATOM 1452 C CA . ILE A 1 195 ? 4.001 8.307 5.066 1.00 85.25 195 ILE A CA 1
ATOM 1453 C C . ILE A 1 195 ? 2.734 7.847 4.333 1.00 85.25 195 ILE A C 1
ATOM 1455 O O . ILE A 1 195 ? 2.567 8.145 3.156 1.00 85.25 195 ILE A O 1
ATOM 1459 N N . LEU A 1 196 ? 1.823 7.179 5.046 1.00 87.25 196 LEU A N 1
ATOM 1460 C CA . LEU A 1 196 ? 0.500 6.776 4.567 1.00 87.25 196 LEU A CA 1
ATOM 1461 C C . LEU A 1 196 ? -0.595 7.772 4.979 1.00 87.25 196 LEU A C 1
ATOM 1463 O O . LEU A 1 196 ? -1.781 7.459 4.897 1.00 87.25 196 LEU A O 1
ATOM 1467 N N . GLY A 1 197 ? -0.231 8.944 5.507 1.00 88.38 197 GLY A N 1
ATOM 1468 C CA . GLY A 1 197 ? -1.179 9.961 5.964 1.00 88.38 197 GLY A CA 1
ATOM 1469 C C . GLY A 1 197 ? -2.036 9.543 7.164 1.00 88.38 197 GLY A C 1
ATOM 1470 O O . GLY A 1 197 ? -3.049 10.185 7.430 1.00 88.38 197 GLY A O 1
ATOM 1471 N N . PHE A 1 198 ? -1.664 8.485 7.897 1.00 89.44 198 PHE A N 1
ATOM 1472 C CA . PHE A 1 198 ? -2.486 7.952 8.993 1.00 89.44 198 PHE A CA 1
ATOM 1473 C C . PHE A 1 198 ? -2.727 8.974 10.113 1.00 89.44 198 PHE A C 1
ATOM 1475 O O . PHE A 1 198 ? -3.816 9.034 10.668 1.00 89.44 198 PHE A O 1
ATOM 1482 N N . GLN A 1 199 ? -1.758 9.850 10.395 1.00 88.69 199 GLN A N 1
ATOM 1483 C CA . GLN A 1 199 ? -1.937 10.909 11.393 1.00 88.69 199 GLN A CA 1
ATOM 1484 C C . GLN A 1 199 ? -3.077 11.872 11.031 1.00 88.69 199 GLN A C 1
ATOM 1486 O O . GLN A 1 199 ? -3.817 12.310 11.910 1.00 88.69 199 GLN A O 1
ATOM 1491 N N . GLN A 1 200 ? -3.213 12.214 9.747 1.00 88.44 200 GLN A N 1
ATOM 1492 C CA . GLN A 1 200 ? -4.286 13.092 9.289 1.00 88.44 200 GLN A CA 1
ATOM 1493 C C . GLN A 1 200 ? -5.638 12.383 9.402 1.00 88.44 200 GLN A C 1
ATOM 1495 O O . GLN A 1 200 ? -6.572 12.948 9.957 1.00 88.44 200 GLN A O 1
ATOM 1500 N N . GLU A 1 201 ? -5.710 11.125 8.968 1.00 89.19 201 GLU A N 1
ATOM 1501 C CA . GLU A 1 201 ? -6.916 10.297 9.082 1.00 89.19 201 GLU A CA 1
ATOM 1502 C C . GLU A 1 201 ? -7.364 10.102 10.537 1.00 89.19 201 GLU A C 1
ATOM 1504 O O . GLU A 1 201 ? -8.554 10.188 10.839 1.00 89.19 201 GLU A O 1
ATOM 1509 N N . LEU A 1 202 ? -6.418 9.894 11.454 1.00 91.94 202 LEU A N 1
ATOM 1510 C CA . LEU A 1 202 ? -6.695 9.807 12.883 1.00 91.94 202 LEU A CA 1
ATOM 1511 C C . LEU A 1 202 ? -7.271 11.126 13.418 1.00 91.94 202 LEU A C 1
ATOM 1513 O O . LEU A 1 202 ? -8.277 11.111 14.126 1.00 91.94 202 LEU A O 1
ATOM 1517 N N . ASN A 1 203 ? -6.674 12.264 13.055 1.00 92.12 203 ASN A N 1
ATOM 1518 C CA . ASN A 1 203 ? -7.172 13.579 13.464 1.00 92.12 203 ASN A CA 1
ATOM 1519 C C . ASN A 1 203 ? -8.587 13.842 12.919 1.00 92.12 203 ASN A C 1
ATOM 1521 O O . ASN A 1 203 ? -9.441 14.359 13.641 1.00 92.12 203 ASN A O 1
ATOM 1525 N N . ASP A 1 204 ? -8.842 13.481 11.661 1.00 90.62 204 ASP A N 1
ATOM 1526 C CA . ASP A 1 204 ? -10.153 13.634 11.026 1.00 90.62 204 ASP A CA 1
ATOM 1527 C C . ASP A 1 204 ? -11.194 12.729 11.700 1.00 90.62 204 ASP A C 1
ATOM 1529 O O . ASP A 1 204 ? -12.292 13.181 12.032 1.00 90.62 204 ASP A O 1
ATOM 1533 N N . THR A 1 205 ? -10.817 11.487 12.011 1.00 92.69 205 THR A N 1
ATOM 1534 C CA . THR A 1 205 ? -11.634 10.539 12.780 1.00 92.69 205 THR A CA 1
ATOM 1535 C C . THR A 1 205 ? -12.001 11.105 14.148 1.00 92.69 205 THR A C 1
ATOM 1537 O O . THR A 1 205 ? -13.182 11.167 14.488 1.00 92.69 205 THR A O 1
ATOM 1540 N N . GLN A 1 206 ? -11.018 11.585 14.915 1.00 94.44 206 GLN A N 1
ATOM 1541 C CA . GLN A 1 206 ? -11.244 12.195 16.228 1.00 94.44 206 GLN A CA 1
ATOM 1542 C C . GLN A 1 206 ? -12.210 13.382 16.141 1.00 94.44 206 GLN A C 1
ATOM 1544 O O . GLN A 1 206 ? -13.132 13.494 16.948 1.00 94.44 206 GLN A O 1
ATOM 1549 N N . GLN A 1 207 ? -12.055 14.252 15.139 1.00 93.00 207 GLN A N 1
ATOM 1550 C CA . GLN A 1 207 ? -12.971 15.375 14.933 1.00 93.00 207 GLN A CA 1
ATOM 1551 C C . GLN A 1 207 ? -14.398 14.914 14.630 1.00 93.00 207 GLN A C 1
ATOM 1553 O O . GLN A 1 207 ? -15.348 15.490 15.167 1.00 93.00 207 GLN A O 1
ATOM 1558 N N . LEU A 1 208 ? -14.564 13.881 13.800 1.00 89.00 208 LEU A N 1
ATOM 1559 C CA . LEU A 1 208 ? -15.876 13.339 13.452 1.00 89.00 208 LEU A CA 1
ATOM 1560 C C . LEU A 1 208 ? -16.589 12.771 14.681 1.00 89.00 208 LEU A C 1
ATOM 1562 O O . LEU A 1 208 ? -17.725 13.165 14.955 1.00 89.00 208 LEU A O 1
ATOM 1566 N N . ILE A 1 209 ? -15.905 11.923 15.448 1.00 92.44 209 ILE A N 1
ATOM 1567 C CA . ILE A 1 209 ? -16.518 11.174 16.551 1.00 92.44 209 ILE A CA 1
ATOM 1568 C C . ILE A 1 209 ? -16.584 11.960 17.871 1.00 92.44 209 ILE A C 1
ATOM 1570 O O . ILE A 1 209 ? -17.385 11.631 18.742 1.00 92.44 209 ILE A O 1
ATOM 1574 N N . SER A 1 210 ? -15.838 13.067 18.003 1.00 91.69 210 SER A N 1
ATOM 1575 C CA . SER A 1 210 ? -15.918 13.986 19.159 1.00 91.69 210 SER A CA 1
ATOM 1576 C C . SER A 1 210 ? -17.299 14.623 19.373 1.00 91.69 210 SER A C 1
ATOM 1578 O O . SER A 1 210 ? -17.548 15.254 20.399 1.00 91.69 210 SER A O 1
ATOM 1580 N N . LYS A 1 211 ? -18.210 14.478 18.403 1.00 86.50 211 LYS A N 1
ATOM 1581 C CA . LYS A 1 211 ? -19.603 14.921 18.513 1.00 86.50 211 LYS A CA 1
ATOM 1582 C C . LYS A 1 211 ? -20.436 14.029 19.431 1.00 86.50 211 LYS A C 1
ATOM 1584 O O . LYS A 1 211 ? -21.472 14.496 19.905 1.00 86.50 211 LYS A O 1
ATOM 1589 N N . SER A 1 212 ? -20.003 12.789 19.682 1.00 89.12 212 SER A N 1
ATOM 1590 C CA . SER A 1 212 ? -20.680 11.927 20.647 1.00 89.12 212 SER A CA 1
ATOM 1591 C C . SER A 1 212 ? -20.571 12.522 22.047 1.00 89.12 212 SER A C 1
ATOM 1593 O O . SER A 1 212 ? -19.485 12.867 22.515 1.00 89.12 212 SER A O 1
ATOM 1595 N N . THR A 1 213 ? -21.695 12.623 22.753 1.00 88.31 213 THR A N 1
ATOM 1596 C CA . THR A 1 213 ? -21.737 13.237 24.089 1.00 88.31 213 THR A CA 1
ATOM 1597 C C . THR A 1 213 ? -21.035 12.412 25.164 1.00 88.31 213 THR A C 1
ATOM 1599 O O . THR A 1 213 ? -20.705 12.944 26.222 1.00 88.31 213 THR A O 1
ATOM 1602 N N . ASP A 1 214 ? -20.824 11.124 24.910 1.00 92.25 214 ASP A N 1
ATOM 1603 C CA . ASP A 1 214 ? -20.184 10.178 25.823 1.00 92.25 214 ASP A CA 1
ATOM 1604 C C . ASP A 1 214 ? -18.723 9.866 25.450 1.00 92.25 214 ASP A C 1
ATOM 1606 O O . ASP A 1 214 ? -18.118 8.984 26.052 1.00 92.25 214 ASP A O 1
ATOM 1610 N N . ASN A 1 215 ? -18.151 10.590 24.476 1.00 92.94 215 ASN A N 1
ATOM 1611 C CA . ASN A 1 215 ? -16.819 10.334 23.916 1.00 92.94 215 ASN A CA 1
ATOM 1612 C C . ASN A 1 215 ? -16.637 8.893 23.403 1.00 92.94 215 ASN A C 1
ATOM 1614 O O . ASN A 1 215 ? -15.574 8.297 23.582 1.00 92.94 215 ASN A O 1
ATOM 1618 N N . CYS A 1 216 ? -17.668 8.344 22.757 1.00 95.81 216 CYS A N 1
ATOM 1619 C CA . CYS A 1 216 ? -17.655 6.999 22.189 1.00 95.81 216 CYS A CA 1
ATOM 1620 C C . CYS A 1 216 ? -17.428 5.901 23.233 1.00 95.81 216 CYS A C 1
ATOM 1622 O O . CYS A 1 216 ? -16.704 4.938 22.981 1.00 95.81 216 CYS A O 1
ATOM 1624 N N . ALA A 1 217 ? -18.088 6.005 24.390 1.00 95.38 217 ALA A N 1
ATOM 1625 C CA . ALA A 1 217 ? -17.954 5.040 25.482 1.00 95.38 217 ALA A CA 1
ATOM 1626 C C . ALA A 1 217 ? -18.327 3.600 25.075 1.00 95.38 217 ALA A C 1
ATOM 1628 O O . ALA A 1 217 ? -17.907 2.651 25.746 1.00 95.38 217 ALA A O 1
ATOM 1629 N N . ILE A 1 218 ? -19.077 3.422 23.979 1.00 94.94 218 ILE A N 1
ATOM 1630 C CA . ILE A 1 218 ? -19.333 2.119 23.351 1.00 94.94 218 ILE A CA 1
ATOM 1631 C C . ILE A 1 218 ? -18.039 1.373 22.994 1.00 94.94 218 ILE A C 1
ATOM 1633 O O . ILE A 1 218 ? -17.979 0.161 23.179 1.00 94.94 218 ILE A O 1
ATOM 1637 N N . LEU A 1 219 ? -16.989 2.076 22.558 1.00 95.62 219 LEU A N 1
ATOM 1638 C CA . LEU A 1 219 ? -15.705 1.475 22.180 1.00 95.62 219 LEU A CA 1
ATOM 1639 C C . LEU A 1 219 ? -14.936 0.937 23.391 1.00 95.62 219 LEU A C 1
ATOM 1641 O O . LEU A 1 219 ? -14.203 -0.038 23.264 1.00 95.62 219 LEU A O 1
ATOM 1645 N N . ASP A 1 220 ? -15.136 1.539 24.563 1.00 93.94 220 ASP A N 1
ATOM 1646 C CA . ASP A 1 220 ? -14.439 1.157 25.793 1.00 93.94 220 ASP A CA 1
ATOM 1647 C C . ASP A 1 220 ? -15.219 0.113 26.608 1.00 93.94 220 ASP A C 1
ATOM 1649 O O . ASP A 1 220 ? -14.630 -0.762 27.241 1.00 93.94 220 ASP A O 1
ATOM 1653 N N . ASN A 1 221 ? -16.555 0.198 26.613 1.00 91.88 221 ASN A N 1
ATOM 1654 C CA . ASN A 1 221 ? -17.398 -0.558 27.546 1.00 91.88 221 ASN A CA 1
ATOM 1655 C C . ASN A 1 221 ? -18.278 -1.624 26.883 1.00 91.88 221 ASN A C 1
ATOM 1657 O O . ASN A 1 221 ? -18.799 -2.492 27.584 1.00 91.88 221 ASN A O 1
ATOM 1661 N N . ASN A 1 222 ? -18.505 -1.544 25.568 1.00 90.25 222 ASN A N 1
ATOM 1662 C CA . ASN A 1 222 ? -19.464 -2.408 24.877 1.00 90.25 222 ASN A CA 1
ATOM 1663 C C . ASN A 1 222 ? -19.099 -2.643 23.398 1.00 90.25 222 ASN A C 1
ATOM 1665 O O . ASN A 1 222 ? -19.959 -2.661 22.512 1.00 90.25 222 ASN A O 1
ATOM 1669 N N . SER A 1 223 ? -17.808 -2.812 23.124 1.00 89.38 223 SER A N 1
ATOM 1670 C CA . SER A 1 223 ? -17.260 -2.830 21.766 1.00 89.38 223 SER A CA 1
ATOM 1671 C C . SER A 1 223 ? -17.705 -4.035 20.929 1.00 89.38 223 SER A C 1
ATOM 1673 O O . SER A 1 223 ? -17.781 -3.940 19.704 1.00 89.38 223 SER A O 1
ATOM 1675 N N . ASP A 1 224 ? -18.146 -5.122 21.572 1.00 90.06 224 ASP A N 1
ATOM 1676 C CA . ASP A 1 224 ? -18.805 -6.263 20.917 1.00 90.06 224 ASP A CA 1
ATOM 1677 C C . ASP A 1 224 ? -20.055 -5.849 20.121 1.00 90.06 224 ASP A C 1
ATOM 1679 O O . ASP A 1 224 ? -20.431 -6.509 19.146 1.00 90.06 224 ASP A O 1
ATOM 1683 N N . THR A 1 225 ? -20.700 -4.739 20.492 1.00 91.31 225 THR A N 1
ATOM 1684 C CA . THR A 1 225 ? -21.847 -4.180 19.760 1.00 91.31 225 THR A CA 1
ATOM 1685 C C . THR A 1 225 ? -21.434 -3.686 18.373 1.00 91.31 225 THR A C 1
ATOM 1687 O O . THR A 1 225 ? -22.167 -3.889 17.403 1.00 91.31 225 THR A O 1
ATOM 1690 N N . CYS A 1 226 ? -20.222 -3.142 18.226 1.00 92.06 226 CYS A N 1
ATOM 1691 C CA . CYS A 1 226 ? -19.706 -2.715 16.927 1.00 92.06 226 CYS A CA 1
ATOM 1692 C C . CYS A 1 226 ? -19.646 -3.865 15.915 1.00 92.06 226 CYS A C 1
ATOM 1694 O O . CYS A 1 226 ? -19.971 -3.682 14.740 1.00 92.06 226 CYS A O 1
ATOM 1696 N N . VAL A 1 227 ? -19.283 -5.061 16.380 1.00 89.56 227 VAL A N 1
ATOM 1697 C CA . VAL A 1 227 ? -19.201 -6.262 15.544 1.00 89.56 227 VAL A CA 1
ATOM 1698 C C . VAL A 1 227 ? -20.578 -6.905 15.380 1.00 89.56 227 VAL A C 1
ATOM 1700 O O . VAL A 1 227 ? -21.018 -7.162 14.263 1.00 89.56 227 VAL A O 1
ATOM 1703 N N . SER A 1 228 ? -21.276 -7.171 16.484 1.00 89.94 228 SER A N 1
ATOM 1704 C CA . SER A 1 228 ? -22.499 -7.984 16.483 1.00 89.94 228 SER A CA 1
ATOM 1705 C C . SER A 1 228 ? -23.741 -7.251 15.970 1.00 89.94 228 SER A C 1
ATOM 1707 O O . SER A 1 228 ? -24.585 -7.877 15.328 1.00 89.94 228 S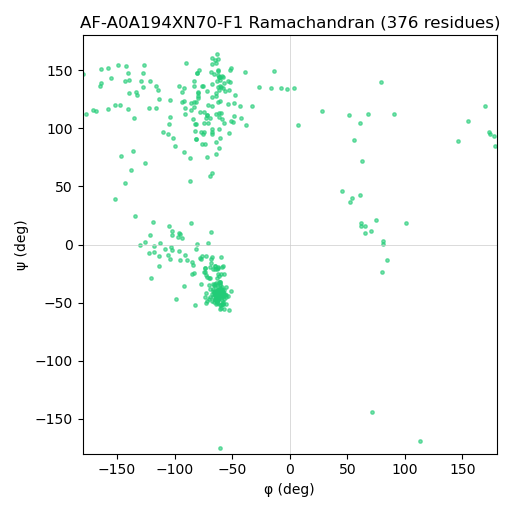ER A O 1
ATOM 1709 N N . GLN A 1 229 ? -23.857 -5.946 16.230 1.00 88.50 229 GLN A N 1
ATOM 1710 C CA . GLN A 1 229 ? -25.014 -5.139 15.839 1.00 88.50 229 GLN A CA 1
ATOM 1711 C C . GLN A 1 229 ? -24.749 -4.350 14.559 1.00 88.50 229 GLN A C 1
ATOM 1713 O O . GLN A 1 229 ? -25.590 -4.348 13.660 1.00 88.50 229 GLN A O 1
ATOM 1718 N N . PHE A 1 230 ? -23.595 -3.686 14.466 1.00 88.62 230 PHE A N 1
ATOM 1719 C CA . PHE A 1 230 ? -23.281 -2.819 13.325 1.00 88.62 230 PHE A CA 1
ATOM 1720 C C . PHE A 1 230 ? -22.457 -3.513 12.229 1.00 88.62 230 PHE A C 1
ATOM 1722 O O . PHE A 1 230 ? -22.393 -3.015 11.104 1.00 88.62 230 PHE A O 1
ATOM 1729 N N . GLY A 1 231 ? -21.891 -4.692 12.507 1.00 87.81 231 GLY A N 1
ATOM 1730 C CA . GLY A 1 231 ? -21.213 -5.514 11.504 1.00 87.81 231 GLY A CA 1
ATOM 1731 C C . GLY A 1 231 ? -19.834 -5.000 11.088 1.00 87.81 231 GLY A C 1
ATOM 1732 O O . GLY A 1 231 ? -19.378 -5.338 9.995 1.00 87.81 231 GLY A O 1
ATOM 1733 N N . TYR A 1 232 ? -19.178 -4.176 11.910 1.00 89.12 232 TYR A N 1
ATOM 1734 C CA . TYR A 1 232 ? -17.822 -3.703 11.629 1.00 89.12 232 TYR A CA 1
ATOM 1735 C C . TYR A 1 232 ? -16.790 -4.781 11.993 1.00 89.12 232 TYR A C 1
ATOM 1737 O O . TYR A 1 232 ? -16.810 -5.277 13.121 1.00 89.12 232 TYR A O 1
ATOM 1745 N N . PRO A 1 233 ? -15.894 -5.177 11.070 1.00 89.25 233 PRO A N 1
ATOM 1746 C CA . PRO A 1 233 ? -15.085 -6.385 11.228 1.00 89.25 233 PRO A CA 1
ATOM 1747 C C . PRO A 1 233 ? -13.789 -6.141 12.017 1.00 89.25 233 PRO A C 1
ATOM 1749 O O . PRO A 1 233 ? -12.699 -6.433 11.526 1.00 89.25 233 PRO A O 1
ATOM 1752 N N . PHE A 1 234 ? -13.892 -5.590 13.230 1.00 91.06 234 PHE A N 1
ATOM 1753 C CA . PHE A 1 234 ? -12.737 -5.373 14.108 1.00 91.06 234 PHE A CA 1
ATOM 1754 C C . PHE A 1 234 ? -11.921 -6.658 14.284 1.00 91.06 234 PHE A C 1
ATOM 1756 O O . PHE A 1 234 ? -12.476 -7.745 14.465 1.00 91.06 234 PHE A O 1
ATOM 1763 N N . TYR A 1 235 ? -10.598 -6.528 14.291 1.00 87.06 235 TYR A N 1
ATOM 1764 C CA . TYR A 1 235 ? -9.704 -7.601 14.703 1.00 87.06 235 TYR A CA 1
ATOM 1765 C C . TYR A 1 235 ? -8.747 -7.084 15.775 1.00 87.06 235 TYR A C 1
ATOM 1767 O O . TYR A 1 235 ? -8.346 -5.926 15.743 1.00 87.06 235 TYR A O 1
ATOM 1775 N N . GLY A 1 236 ? -8.342 -7.955 16.701 1.00 89.25 236 GLY A N 1
ATOM 1776 C CA . GLY A 1 236 ? -7.438 -7.570 17.783 1.00 89.25 236 GLY A CA 1
ATOM 1777 C C . GLY A 1 236 ? -8.113 -6.670 18.820 1.00 89.25 236 GLY A C 1
ATOM 1778 O O . GLY A 1 236 ? -9.277 -6.876 19.163 1.00 89.25 236 GLY A O 1
ATOM 1779 N N . THR A 1 237 ? -7.358 -5.713 19.354 1.00 91.00 237 THR A N 1
ATOM 1780 C CA . THR A 1 237 ? -7.837 -4.781 20.380 1.00 91.00 237 THR A CA 1
ATOM 1781 C C . THR A 1 237 ? -8.656 -3.662 19.742 1.00 91.00 237 THR A C 1
ATOM 1783 O O . THR A 1 237 ? -8.207 -3.027 18.793 1.00 91.00 237 THR A O 1
ATOM 1786 N N . ILE A 1 238 ? -9.851 -3.394 20.265 1.00 93.12 238 ILE A N 1
ATOM 1787 C CA . ILE A 1 238 ? -10.642 -2.228 19.859 1.00 93.12 238 ILE A CA 1
ATOM 1788 C C . ILE A 1 238 ? -10.145 -1.024 20.657 1.00 93.12 238 ILE A C 1
ATOM 1790 O 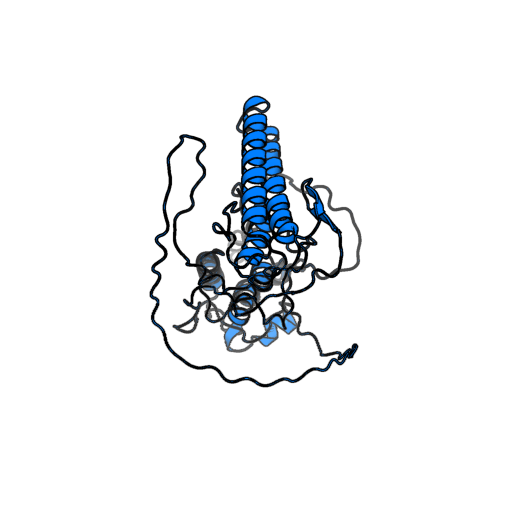O . ILE A 1 238 ? -10.151 -1.064 21.886 1.00 93.12 238 ILE A O 1
ATOM 1794 N N . THR A 1 239 ? -9.718 0.026 19.960 1.00 92.38 239 THR A N 1
ATOM 1795 C CA . THR A 1 239 ? -9.149 1.229 20.569 1.00 92.38 239 THR A CA 1
ATOM 1796 C C . THR A 1 239 ? -10.064 2.420 20.311 1.00 92.38 239 THR A C 1
ATOM 1798 O O . THR A 1 239 ? -10.486 2.653 19.179 1.00 92.38 239 THR A O 1
ATOM 1801 N N . ASN A 1 240 ? -10.353 3.203 21.352 1.00 95.62 240 ASN A N 1
ATOM 1802 C CA . ASN A 1 240 ? -11.064 4.471 21.220 1.00 95.62 240 ASN A CA 1
ATOM 1803 C C . ASN A 1 240 ? -10.104 5.565 20.703 1.00 95.62 240 ASN A C 1
ATOM 1805 O O . ASN A 1 240 ? -9.201 5.967 21.443 1.00 95.62 240 ASN A O 1
ATOM 1809 N N . PRO A 1 241 ? -10.290 6.109 19.483 1.00 95.12 241 PRO A N 1
ATOM 1810 C CA . PRO A 1 241 ? -9.391 7.122 18.931 1.00 95.12 241 PRO A CA 1
ATOM 1811 C C . PRO A 1 241 ? -9.363 8.422 19.741 1.00 95.12 241 PRO A C 1
ATOM 1813 O O . PRO A 1 241 ? -8.397 9.173 19.637 1.00 95.12 241 PRO A O 1
ATOM 1816 N N . LEU A 1 242 ? -10.389 8.705 20.554 1.00 95.75 242 LEU A N 1
ATOM 1817 C CA . LEU A 1 242 ? -10.422 9.873 21.445 1.00 95.75 242 LEU A CA 1
ATOM 1818 C C . LEU A 1 242 ? -9.561 9.698 22.705 1.00 95.75 242 LEU A C 1
ATOM 1820 O O . LEU A 1 242 ? -9.326 10.673 23.418 1.00 95.75 242 LEU A O 1
ATOM 1824 N N . ASN A 1 243 ? -9.102 8.478 22.993 1.00 92.75 243 ASN A N 1
ATOM 1825 C CA . ASN A 1 243 ? -8.356 8.138 24.200 1.00 92.75 243 ASN A CA 1
ATOM 1826 C C . ASN A 1 243 ? -7.252 7.108 23.905 1.00 92.75 243 ASN A C 1
ATOM 1828 O O . ASN A 1 243 ? -7.181 6.051 24.534 1.00 92.75 243 ASN A O 1
ATOM 1832 N N . LEU A 1 244 ? -6.401 7.415 22.921 1.00 91.31 244 LEU A N 1
ATOM 1833 C CA . LEU A 1 244 ? -5.256 6.569 22.588 1.00 91.31 244 LEU A CA 1
ATOM 1834 C C . LEU A 1 244 ? -4.225 6.527 23.733 1.00 91.31 244 LEU A C 1
ATOM 1836 O O . LEU A 1 244 ? -4.014 7.539 24.415 1.00 91.31 244 LEU A O 1
ATOM 1840 N N . PRO A 1 245 ? -3.535 5.388 23.924 1.00 88.62 245 PRO A N 1
ATOM 1841 C CA . PRO A 1 245 ? -2.310 5.325 24.714 1.00 88.62 245 PRO A CA 1
ATOM 1842 C C . PRO A 1 245 ? -1.281 6.374 24.267 1.00 88.62 245 PRO A C 1
ATOM 1844 O O . PRO A 1 245 ? -1.215 6.749 23.101 1.00 88.62 245 PRO A O 1
ATOM 1847 N N . ALA A 1 246 ? -0.444 6.846 25.195 1.00 86.00 246 ALA A N 1
ATOM 1848 C CA . ALA A 1 246 ? 0.529 7.909 24.915 1.00 86.00 246 ALA A CA 1
ATOM 1849 C C . ALA A 1 246 ? 1.617 7.511 23.896 1.00 86.00 246 ALA A C 1
ATOM 1851 O O . ALA A 1 246 ? 2.299 8.382 23.359 1.00 86.00 246 ALA A O 1
ATOM 1852 N N . ASP A 1 247 ? 1.807 6.213 23.678 1.00 85.81 247 ASP A N 1
ATOM 1853 C CA . ASP A 1 247 ? 2.725 5.608 22.717 1.00 85.81 247 ASP A CA 1
ATOM 1854 C C . ASP A 1 247 ? 2.055 5.207 21.389 1.00 85.81 247 ASP A C 1
ATOM 1856 O O . ASP A 1 247 ? 2.722 4.623 20.535 1.00 85.81 247 ASP A O 1
ATOM 1860 N N . GLU A 1 248 ? 0.778 5.560 21.186 1.00 88.69 248 GLU A N 1
ATOM 1861 C CA . GLU A 1 248 ? 0.035 5.334 19.944 1.00 88.69 248 GLU A CA 1
ATOM 1862 C C . GLU A 1 248 ? -0.392 6.659 19.265 1.00 88.69 248 GLU A C 1
ATOM 1864 O O . GLU A 1 248 ? -0.900 7.565 19.933 1.00 88.69 248 GLU A O 1
ATOM 1869 N N . PRO A 1 249 ? -0.248 6.786 17.928 1.00 89.75 249 PRO A N 1
ATOM 1870 C CA . PRO A 1 249 ? 0.396 5.829 17.029 1.00 89.75 249 PRO A CA 1
ATOM 1871 C C . PRO A 1 249 ? 1.906 5.736 17.286 1.00 89.75 249 PRO A C 1
ATOM 1873 O O . PRO A 1 249 ? 2.532 6.671 17.789 1.00 89.75 249 PRO A O 1
ATOM 1876 N N . GLY A 1 250 ? 2.489 4.596 16.924 1.00 90.88 250 GLY A N 1
ATOM 1877 C CA . GLY A 1 250 ? 3.917 4.379 17.077 1.00 90.88 250 GLY A CA 1
ATOM 1878 C C . GLY A 1 250 ? 4.780 5.331 16.238 1.00 90.88 250 GLY A C 1
ATOM 1879 O O . GLY A 1 250 ? 4.321 5.998 15.313 1.00 90.88 250 GLY A O 1
ATOM 1880 N N . THR A 1 251 ? 6.064 5.399 16.588 1.00 92.94 251 THR A N 1
ATOM 1881 C CA . THR A 1 251 ? 7.040 6.340 16.000 1.00 92.94 251 THR A CA 1
ATOM 1882 C C . THR A 1 251 ? 8.278 5.645 15.436 1.00 92.94 251 THR A C 1
ATOM 1884 O O . THR A 1 251 ? 9.212 6.303 14.978 1.00 92.94 251 THR A O 1
ATOM 1887 N N . GLU A 1 252 ? 8.327 4.312 15.480 1.00 93.31 252 GLU A N 1
ATOM 1888 C CA . GLU A 1 252 ? 9.452 3.560 14.938 1.00 93.31 252 GLU A CA 1
ATOM 1889 C C . GLU A 1 252 ? 9.415 3.619 13.403 1.00 93.31 252 GLU A C 1
ATOM 1891 O O . GLU A 1 252 ? 8.368 3.355 12.804 1.00 93.31 252 GLU A O 1
ATOM 1896 N N . PRO A 1 253 ? 10.534 3.931 12.730 1.00 92.50 253 PRO A N 1
ATOM 1897 C CA . PRO A 1 253 ? 10.559 3.957 11.277 1.00 92.50 253 PRO A CA 1
ATOM 1898 C C . PRO A 1 253 ? 10.260 2.569 10.700 1.00 92.50 253 PRO A C 1
ATOM 1900 O O . PRO A 1 253 ? 10.623 1.533 11.270 1.00 92.50 253 PRO A O 1
ATOM 1903 N N . LEU A 1 254 ? 9.640 2.549 9.522 1.00 92.19 254 LEU A N 1
ATOM 1904 C CA . LEU A 1 254 ? 9.475 1.324 8.749 1.00 92.19 254 LEU A CA 1
ATOM 1905 C C . LEU A 1 254 ? 10.855 0.744 8.412 1.00 92.19 254 LEU A C 1
ATOM 1907 O O . LEU A 1 254 ? 11.787 1.463 8.053 1.00 92.19 254 LEU A O 1
ATOM 1911 N N . SER A 1 255 ? 11.011 -0.566 8.557 1.00 92.19 255 SER A N 1
ATOM 1912 C CA . SER A 1 255 ? 12.282 -1.242 8.292 1.00 92.19 255 SER A CA 1
ATOM 1913 C C . SER A 1 255 ? 12.050 -2.656 7.795 1.00 92.19 255 SER A C 1
ATOM 1915 O O . SER A 1 255 ? 11.025 -3.264 8.087 1.00 92.19 255 SER A O 1
ATOM 1917 N N . ASN A 1 256 ? 13.008 -3.190 7.044 1.00 92.25 256 ASN A N 1
ATOM 1918 C CA . ASN A 1 256 ? 12.926 -4.551 6.538 1.00 92.25 256 ASN A CA 1
ATOM 1919 C C . ASN A 1 256 ? 13.592 -5.534 7.494 1.00 92.25 256 ASN A C 1
ATOM 1921 O O . ASN A 1 256 ? 14.705 -5.314 7.979 1.00 92.25 256 ASN A O 1
ATOM 1925 N N . LEU A 1 257 ? 12.911 -6.648 7.737 1.00 90.06 257 LEU A N 1
ATOM 1926 C CA . LEU A 1 257 ? 13.467 -7.777 8.460 1.00 90.06 257 LEU A CA 1
ATOM 1927 C C . LEU A 1 257 ? 14.577 -8.439 7.625 1.00 90.06 257 LEU A C 1
ATOM 1929 O O . LEU A 1 257 ? 14.506 -8.448 6.393 1.00 90.06 257 LEU A O 1
ATOM 1933 N N . PRO A 1 258 ? 15.607 -9.026 8.259 1.00 87.19 258 PRO A N 1
ATOM 1934 C CA . PRO A 1 258 ? 16.697 -9.668 7.532 1.00 87.19 258 PRO A CA 1
ATOM 1935 C C . PRO A 1 258 ? 16.223 -10.788 6.595 1.00 87.19 258 PRO A C 1
ATOM 1937 O O . PRO A 1 258 ? 15.339 -11.571 6.940 1.00 87.19 258 PRO A O 1
ATOM 1940 N N . GLY A 1 259 ? 16.878 -10.924 5.441 1.00 87.62 259 GLY A N 1
ATOM 1941 C CA . GLY A 1 259 ? 16.676 -12.034 4.509 1.00 87.62 259 GLY A CA 1
ATOM 1942 C C . GLY A 1 259 ? 16.053 -11.627 3.174 1.00 87.62 259 GLY A C 1
ATOM 1943 O O . GLY A 1 259 ? 15.970 -10.453 2.826 1.00 87.62 259 GLY A O 1
ATOM 1944 N N . ASN A 1 260 ? 15.653 -12.640 2.409 1.00 90.00 260 ASN A N 1
ATOM 1945 C CA . ASN A 1 260 ? 15.010 -12.501 1.106 1.00 90.00 260 ASN A CA 1
ATOM 1946 C C . ASN A 1 260 ? 13.639 -13.180 1.160 1.00 90.00 260 ASN A C 1
ATOM 1948 O O . ASN A 1 260 ? 13.542 -14.279 1.706 1.00 90.00 260 ASN A O 1
ATOM 1952 N N . ALA A 1 261 ? 12.629 -12.573 0.536 1.00 91.69 261 ALA A N 1
ATOM 1953 C CA . ALA A 1 261 ? 11.303 -13.172 0.382 1.00 91.69 261 ALA A CA 1
ATOM 1954 C C . ALA A 1 261 ? 11.396 -14.520 -0.350 1.00 91.69 261 ALA A C 1
ATOM 1956 O O . ALA A 1 261 ? 10.797 -15.513 0.058 1.00 91.69 261 ALA A O 1
ATOM 1957 N N . PHE A 1 262 ? 12.222 -14.558 -1.400 1.00 90.56 262 PHE A N 1
ATOM 1958 C CA . PHE A 1 262 ? 12.449 -15.731 -2.233 1.00 90.56 262 PHE A CA 1
ATOM 1959 C C . PHE A 1 262 ? 13.920 -15.829 -2.651 1.00 90.56 262 PHE A C 1
ATOM 1961 O O . PHE A 1 262 ? 14.625 -14.824 -2.755 1.00 90.56 262 PHE A O 1
ATOM 1968 N N . THR A 1 263 ? 14.376 -17.050 -2.929 1.00 90.81 263 THR A N 1
ATOM 1969 C CA . THR A 1 263 ? 15.696 -17.329 -3.540 1.00 90.81 263 THR A CA 1
ATOM 1970 C C . THR A 1 263 ? 15.586 -18.013 -4.902 1.00 90.81 263 THR A C 1
ATOM 1972 O O . THR A 1 263 ? 16.577 -18.154 -5.613 1.00 90.81 263 THR A O 1
ATOM 1975 N N . ASP A 1 264 ? 14.367 -18.380 -5.289 1.00 90.25 264 ASP A N 1
ATOM 1976 C CA . ASP A 1 264 ? 13.993 -18.877 -6.603 1.00 90.25 264 ASP A CA 1
ATOM 1977 C C . ASP A 1 264 ? 12.639 -18.252 -6.954 1.00 90.25 264 ASP A C 1
ATOM 1979 O O . ASP A 1 264 ? 11.728 -18.261 -6.125 1.00 90.25 264 ASP A O 1
ATOM 1983 N N . PHE A 1 265 ? 12.525 -17.684 -8.154 1.00 89.50 265 PHE A N 1
ATOM 1984 C CA . PHE A 1 265 ? 11.270 -17.118 -8.645 1.00 89.50 265 PHE A CA 1
ATOM 1985 C C . PHE A 1 265 ? 10.264 -18.217 -9.026 1.00 89.50 265 PHE A C 1
ATOM 1987 O O . PHE A 1 265 ? 9.061 -17.976 -9.042 1.00 89.50 265 PHE A O 1
ATOM 1994 N N . GLY A 1 266 ? 10.746 -19.428 -9.331 1.00 89.00 266 GLY A N 1
ATOM 1995 C CA . GLY A 1 266 ? 9.925 -20.597 -9.651 1.00 89.00 266 GLY A CA 1
ATOM 1996 C C . GLY A 1 266 ? 9.472 -20.699 -11.110 1.00 89.00 266 GLY A C 1
ATOM 1997 O O . GLY A 1 266 ? 9.054 -21.773 -11.529 1.00 89.00 266 GLY A O 1
ATOM 1998 N N . GLU A 1 267 ? 9.603 -19.634 -11.905 1.00 87.44 267 GLU A N 1
ATOM 1999 C CA . GLU A 1 267 ? 9.217 -19.607 -13.321 1.00 87.44 267 GLU A CA 1
ATOM 2000 C C . GLU A 1 267 ? 10.251 -18.840 -14.167 1.00 87.44 267 GLU A C 1
ATOM 2002 O O . GLU A 1 267 ? 10.760 -17.805 -13.732 1.00 87.44 267 GLU A O 1
ATOM 2007 N N . PRO A 1 268 ? 10.566 -19.292 -15.397 1.00 87.69 268 PRO A N 1
ATOM 2008 C CA . PRO A 1 268 ? 11.540 -18.617 -16.257 1.00 87.69 268 PRO A CA 1
ATOM 2009 C C . PRO A 1 268 ? 10.998 -17.322 -16.880 1.00 87.69 268 PRO A C 1
ATOM 2011 O O . PRO A 1 268 ? 11.779 -16.465 -17.289 1.00 87.69 268 PRO A O 1
ATOM 2014 N N . ALA A 1 269 ? 9.674 -17.193 -16.995 1.00 91.94 269 ALA A N 1
ATOM 2015 C CA . ALA A 1 269 ? 8.999 -15.993 -17.463 1.00 91.94 269 ALA A CA 1
ATOM 2016 C C . ALA A 1 269 ? 7.544 -15.969 -16.977 1.00 91.94 269 ALA A C 1
ATOM 2018 O O . ALA A 1 269 ? 6.914 -17.013 -16.818 1.00 91.94 269 ALA A O 1
ATOM 2019 N N . TYR A 1 270 ? 6.993 -14.773 -16.802 1.00 89.88 270 TYR A N 1
ATOM 2020 C CA . TYR A 1 270 ? 5.616 -14.551 -16.367 1.00 89.88 270 TYR A CA 1
ATOM 2021 C C . TYR A 1 270 ? 5.032 -13.332 -17.089 1.00 89.88 270 TYR A C 1
ATOM 2023 O O . TYR A 1 270 ? 5.725 -12.341 -17.294 1.00 89.88 270 TYR A O 1
ATOM 2031 N N . THR A 1 271 ? 3.762 -13.384 -17.500 1.00 93.25 271 THR A N 1
ATOM 2032 C CA . THR A 1 271 ? 3.093 -12.215 -18.098 1.00 93.25 271 THR A CA 1
ATOM 2033 C C . THR A 1 271 ? 2.409 -11.411 -17.004 1.00 93.25 271 THR A C 1
ATOM 2035 O O . THR A 1 271 ? 1.427 -11.875 -16.429 1.00 93.25 271 THR A O 1
ATOM 2038 N N . LEU A 1 272 ? 2.915 -10.206 -16.742 1.00 91.81 272 LEU A N 1
ATOM 2039 C CA . LEU A 1 272 ? 2.305 -9.263 -15.814 1.00 91.81 272 LEU A CA 1
ATOM 2040 C C . LEU A 1 272 ? 1.359 -8.346 -16.582 1.00 91.81 272 LEU A C 1
ATOM 2042 O O . LEU A 1 272 ? 1.783 -7.654 -17.511 1.00 91.81 272 LEU A O 1
ATOM 2046 N N . THR A 1 273 ? 0.097 -8.318 -16.165 1.00 91.25 273 THR A N 1
ATOM 2047 C CA . THR A 1 273 ? -0.911 -7.397 -16.689 1.00 91.25 273 THR A CA 1
ATOM 2048 C C . THR A 1 273 ? -1.482 -6.575 -15.543 1.00 91.25 273 THR A C 1
ATOM 2050 O O . THR A 1 273 ? -2.099 -7.125 -14.635 1.00 91.25 273 THR A O 1
ATOM 2053 N N . LEU A 1 274 ? -1.285 -5.260 -15.602 1.00 89.38 274 LEU A N 1
ATOM 2054 C CA . LEU A 1 274 ? -1.765 -4.292 -14.623 1.00 89.38 274 LEU A CA 1
ATOM 2055 C C . LEU A 1 274 ? -2.504 -3.156 -15.338 1.00 89.38 274 LEU A C 1
ATOM 2057 O O . LEU A 1 274 ? -2.122 -2.701 -16.418 1.00 89.38 274 LEU A O 1
ATOM 2061 N N . PHE A 1 275 ? -3.595 -2.701 -14.735 1.00 81.50 275 PHE A N 1
ATOM 2062 C CA . PHE A 1 275 ? -4.347 -1.550 -15.224 1.00 81.50 275 PHE A CA 1
ATOM 2063 C C . PHE A 1 275 ? -3.655 -0.237 -14.815 1.00 81.50 275 PHE A C 1
ATOM 2065 O O . PHE A 1 275 ? -3.073 -0.207 -13.747 1.00 81.50 275 PHE A O 1
ATOM 2072 N N . PRO A 1 276 ? -3.748 0.867 -15.565 1.00 72.19 276 PRO A N 1
ATOM 2073 C CA . PRO A 1 276 ? -4.175 0.947 -16.949 1.00 72.19 276 PRO A CA 1
ATOM 2074 C C . PRO A 1 276 ? -3.033 0.557 -17.895 1.00 72.19 276 PRO A C 1
ATOM 2076 O O . PRO A 1 276 ? -1.945 1.121 -17.860 1.00 72.19 276 PRO A O 1
ATOM 2079 N N . GLY A 1 277 ? -3.309 -0.384 -18.801 1.00 68.75 277 GLY A N 1
ATOM 2080 C CA . GLY A 1 277 ? -2.523 -0.549 -20.028 1.00 68.75 277 GLY A CA 1
ATOM 2081 C C . GLY A 1 277 ? -1.097 -1.091 -19.887 1.00 68.75 277 GLY A C 1
ATOM 2082 O O . GLY A 1 277 ? -0.372 -1.073 -20.880 1.00 68.75 277 GLY A O 1
ATOM 2083 N N . TYR A 1 278 ? -0.683 -1.606 -18.726 1.00 84.00 278 TYR A N 1
ATOM 2084 C CA . TYR A 1 278 ? 0.601 -2.290 -18.597 1.00 84.00 278 TYR A CA 1
ATOM 2085 C C . TYR A 1 278 ? 0.429 -3.786 -18.851 1.00 84.00 278 TYR A C 1
ATOM 2087 O O . TYR A 1 278 ? -0.267 -4.485 -18.119 1.00 84.00 278 TYR A O 1
ATOM 2095 N N . SER A 1 279 ? 1.077 -4.293 -19.895 1.00 90.25 279 SER A N 1
ATOM 2096 C CA . SER A 1 279 ? 1.183 -5.728 -20.142 1.00 90.25 279 SER A CA 1
ATOM 2097 C C . SER A 1 279 ? 2.580 -6.036 -20.651 1.00 90.25 279 SER A C 1
ATOM 2099 O O . SER A 1 279 ? 2.959 -5.572 -21.725 1.00 90.25 279 SER A O 1
ATOM 2101 N N . SER A 1 280 ? 3.342 -6.817 -19.891 1.00 90.44 280 SER A N 1
ATOM 2102 C CA . SER A 1 280 ? 4.716 -7.176 -20.239 1.00 90.44 280 SER A CA 1
ATOM 2103 C C . SER A 1 280 ? 5.016 -8.629 -19.900 1.00 90.44 280 SER A C 1
ATOM 2105 O O . SER A 1 280 ? 4.509 -9.173 -18.919 1.00 90.44 280 SER A O 1
ATOM 2107 N N . VAL A 1 281 ? 5.873 -9.254 -20.706 1.00 94.69 281 VAL A N 1
ATOM 2108 C CA . VAL A 1 281 ? 6.488 -10.535 -20.356 1.00 94.69 281 VAL A CA 1
ATOM 2109 C C . VAL A 1 281 ? 7.698 -10.233 -19.482 1.00 94.69 281 VAL A C 1
ATOM 2111 O O . VAL A 1 281 ? 8.715 -9.734 -19.958 1.00 94.69 281 VAL A O 1
ATOM 2114 N N . ILE A 1 282 ? 7.579 -10.536 -18.196 1.00 94.50 282 ILE A N 1
ATOM 2115 C CA . ILE A 1 282 ? 8.656 -10.425 -17.224 1.00 94.50 282 ILE A CA 1
ATOM 2116 C C . ILE A 1 282 ? 9.542 -11.660 -17.338 1.00 94.50 282 ILE A C 1
ATOM 2118 O O . ILE A 1 282 ? 9.070 -12.785 -17.196 1.00 94.50 282 ILE A O 1
ATOM 2122 N N . THR A 1 283 ? 10.831 -11.439 -17.587 1.00 95.56 283 THR A N 1
ATOM 2123 C CA . THR A 1 283 ? 11.878 -12.457 -17.433 1.00 95.56 283 THR A CA 1
ATOM 2124 C C . THR A 1 283 ? 12.641 -12.125 -16.153 1.00 95.56 283 THR A C 1
ATOM 2126 O O . THR A 1 283 ? 13.406 -11.157 -16.163 1.00 95.56 283 THR A O 1
ATOM 2129 N N . P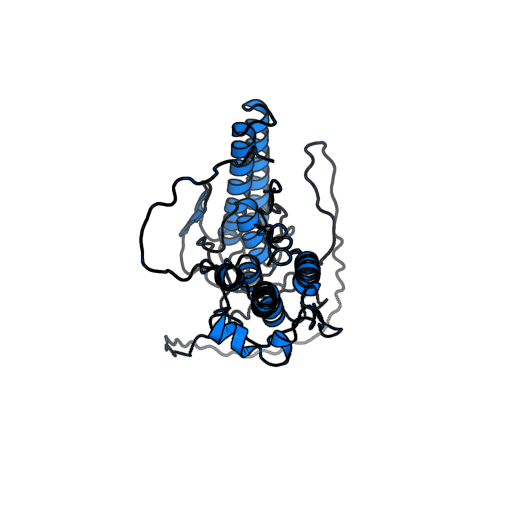RO A 1 284 ? 12.407 -12.851 -15.048 1.00 95.12 284 PRO A N 1
ATOM 2130 C CA . PRO A 1 284 ? 13.048 -12.560 -13.773 1.00 95.12 284 PRO A CA 1
ATOM 2131 C C . PRO A 1 284 ? 14.569 -12.646 -13.898 1.00 95.12 284 PRO A C 1
ATOM 2133 O O . PRO A 1 284 ? 15.112 -13.587 -14.483 1.00 95.12 284 PRO A O 1
ATOM 2136 N N . ALA A 1 285 ? 15.270 -11.669 -13.332 1.00 94.69 285 ALA A N 1
ATOM 2137 C CA . ALA A 1 285 ? 16.717 -11.708 -13.231 1.00 94.69 285 ALA A CA 1
ATOM 2138 C C . ALA A 1 285 ? 17.151 -12.912 -12.382 1.00 94.69 285 ALA A C 1
ATOM 2140 O O . ALA A 1 285 ? 16.485 -13.283 -11.412 1.00 94.69 285 ALA A O 1
ATOM 2141 N N . ALA A 1 286 ? 18.278 -13.522 -12.748 1.00 92.38 286 ALA A N 1
ATOM 2142 C CA . ALA A 1 286 ? 18.813 -14.662 -12.016 1.00 92.38 286 ALA A CA 1
ATOM 2143 C C . ALA A 1 286 ? 19.127 -14.281 -10.563 1.00 92.38 286 ALA A C 1
ATOM 2145 O O . ALA A 1 286 ? 19.634 -13.192 -10.293 1.00 92.38 286 ALA A O 1
ATOM 2146 N N . PHE A 1 287 ? 18.862 -15.201 -9.633 1.00 90.19 287 PHE A N 1
ATOM 2147 C CA . PHE A 1 287 ? 19.200 -14.985 -8.233 1.00 90.19 287 PHE A CA 1
ATOM 2148 C C . PHE A 1 287 ? 20.713 -14.823 -8.053 1.00 90.19 287 PHE A C 1
ATOM 2150 O O . PHE A 1 287 ? 21.506 -15.603 -8.587 1.00 90.19 287 PHE A O 1
ATOM 2157 N N . ASN A 1 288 ? 21.105 -13.830 -7.259 1.00 78.62 288 ASN A N 1
ATOM 2158 C CA . ASN A 1 288 ? 22.482 -13.612 -6.845 1.00 78.62 288 ASN A CA 1
ATOM 2159 C C . ASN A 1 288 ? 22.580 -13.842 -5.332 1.00 78.62 288 ASN A C 1
ATOM 2161 O O . ASN A 1 288 ? 21.855 -13.213 -4.572 1.00 78.62 288 ASN A O 1
ATOM 2165 N N . ALA A 1 289 ? 23.480 -14.723 -4.888 1.00 70.06 289 ALA A N 1
ATOM 2166 C CA . ALA A 1 289 ? 23.663 -15.024 -3.466 1.00 70.06 289 ALA A CA 1
ATOM 2167 C C . ALA A 1 289 ? 24.174 -13.824 -2.646 1.00 70.06 289 ALA A C 1
ATOM 2169 O O . ALA A 1 289 ? 24.009 -13.813 -1.429 1.00 70.06 289 ALA A O 1
ATOM 2170 N N . ASP A 1 290 ? 24.747 -12.815 -3.308 1.00 68.25 290 ASP A N 1
ATOM 2171 C CA . ASP A 1 290 ? 25.130 -11.544 -2.687 1.00 68.25 290 ASP A CA 1
ATOM 2172 C C . ASP A 1 290 ? 23.937 -10.567 -2.546 1.00 68.25 290 ASP A C 1
ATOM 2174 O O . ASP A 1 290 ? 24.081 -9.484 -1.973 1.00 68.25 290 ASP A O 1
ATOM 2178 N N . ALA A 1 291 ? 22.752 -10.927 -3.060 1.00 66.75 291 ALA A N 1
ATOM 2179 C CA . ALA A 1 291 ? 21.510 -10.174 -2.888 1.00 66.75 291 ALA A CA 1
ATOM 2180 C C . ALA A 1 291 ? 20.861 -10.455 -1.519 1.00 66.75 291 ALA A C 1
ATOM 2182 O O . ALA A 1 291 ? 20.931 -11.566 -0.988 1.00 66.75 291 ALA A O 1
ATOM 2183 N N . GLY A 1 292 ? 20.188 -9.452 -0.946 1.00 60.47 292 GLY A N 1
ATOM 2184 C CA . GLY A 1 292 ? 19.549 -9.560 0.376 1.00 60.47 292 GLY A CA 1
ATOM 2185 C C . GLY A 1 292 ? 20.311 -8.931 1.541 1.00 60.47 292 GLY A C 1
ATOM 2186 O O . GLY A 1 292 ? 20.029 -9.238 2.700 1.00 60.47 292 GLY A O 1
ATOM 2187 N N . VAL A 1 293 ? 21.260 -8.029 1.270 1.00 56.72 293 VAL A N 1
ATOM 2188 C CA . VAL A 1 293 ? 21.708 -7.085 2.304 1.00 56.72 293 VAL A CA 1
ATOM 2189 C C . VAL A 1 293 ? 20.500 -6.236 2.682 1.00 56.72 293 VAL A C 1
ATOM 2191 O O . VAL A 1 293 ? 19.929 -5.606 1.792 1.00 56.72 293 VAL A O 1
ATOM 2194 N N . ALA A 1 294 ? 20.132 -6.234 3.969 1.00 53.94 294 ALA A N 1
ATOM 2195 C CA . ALA A 1 294 ? 19.010 -5.455 4.481 1.00 53.94 294 ALA A CA 1
ATOM 2196 C C . ALA A 1 294 ? 19.031 -4.048 3.870 1.00 53.94 294 ALA A C 1
ATOM 2198 O O . ALA A 1 294 ? 20.018 -3.311 4.001 1.00 53.94 294 ALA A O 1
ATOM 2199 N N . THR A 1 295 ? 17.973 -3.708 3.141 1.00 53.56 295 THR A N 1
ATOM 2200 C CA . THR A 1 295 ? 17.659 -2.319 2.832 1.00 53.56 295 THR A CA 1
ATOM 2201 C C . THR A 1 295 ? 17.423 -1.635 4.178 1.00 53.56 295 THR A C 1
ATOM 2203 O O . THR A 1 295 ? 16.836 -2.226 5.087 1.00 53.56 295 THR A O 1
ATOM 2206 N N . GLY A 1 296 ? 18.036 -0.467 4.376 1.00 55.59 296 GLY A N 1
ATOM 2207 C CA . GLY A 1 296 ? 18.020 0.229 5.663 1.00 55.59 296 GLY A CA 1
ATOM 2208 C C . GLY A 1 296 ? 16.606 0.594 6.126 1.00 55.59 296 GLY A C 1
ATOM 2209 O O . GLY A 1 296 ? 15.607 0.249 5.504 1.00 55.59 296 GLY A O 1
ATOM 2210 N N . SER A 1 297 ? 16.509 1.321 7.234 1.00 58.03 297 SER A N 1
ATOM 2211 C CA . SER A 1 297 ? 15.246 1.951 7.622 1.00 58.03 297 SER A CA 1
ATOM 2212 C C . SER A 1 297 ? 14.733 2.847 6.491 1.00 58.03 297 SER A C 1
ATOM 2214 O O . SER A 1 297 ? 15.488 3.664 5.959 1.00 58.03 297 SER A O 1
ATOM 2216 N N . VAL A 1 298 ? 13.452 2.718 6.149 1.00 58.62 298 VAL A N 1
ATOM 2217 C CA . VAL A 1 298 ? 12.759 3.682 5.296 1.00 58.62 298 VAL A CA 1
ATOM 2218 C C . VAL A 1 298 ? 12.501 4.905 6.171 1.00 58.62 298 VAL A C 1
ATOM 2220 O O . VAL A 1 298 ? 11.586 4.916 6.995 1.00 58.62 298 VAL A O 1
ATOM 2223 N N . GLU A 1 299 ? 13.378 5.908 6.072 1.00 47.69 299 GLU A N 1
ATOM 2224 C CA . GLU A 1 299 ? 13.234 7.135 6.853 1.00 47.69 299 GLU A CA 1
ATOM 2225 C C . GLU A 1 299 ? 12.009 7.931 6.395 1.00 47.69 299 GLU A C 1
ATOM 2227 O O . GLU A 1 299 ? 11.845 8.288 5.224 1.00 47.69 299 GLU A O 1
ATOM 2232 N N . VAL A 1 300 ? 11.160 8.249 7.367 1.00 45.00 300 VAL A N 1
ATOM 2233 C CA . VAL A 1 300 ? 10.051 9.180 7.217 1.00 45.00 300 VAL A CA 1
ATOM 2234 C C . VAL A 1 300 ? 10.625 10.595 7.253 1.00 45.00 300 VAL A C 1
ATOM 2236 O O . VAL A 1 300 ? 10.876 11.158 8.314 1.00 45.00 300 VAL A O 1
ATOM 2239 N N . GLY A 1 301 ? 10.857 11.182 6.079 1.00 33.62 301 GLY A N 1
ATOM 2240 C CA . GLY A 1 301 ? 11.166 12.607 5.992 1.00 33.62 301 GLY A CA 1
ATOM 2241 C C . GLY A 1 301 ? 12.137 12.993 4.891 1.00 33.62 301 GLY A C 1
ATOM 2242 O O . GLY A 1 301 ? 13.327 13.169 5.126 1.00 33.62 301 GLY A O 1
ATOM 2243 N N . SER A 1 302 ? 11.607 13.278 3.705 1.00 25.67 302 SER A N 1
ATOM 2244 C CA . SER A 1 302 ? 12.004 14.468 2.949 1.00 25.67 302 SER A CA 1
ATOM 2245 C C . SER A 1 302 ? 10.988 14.746 1.854 1.00 25.67 302 SER A C 1
ATOM 2247 O O . SER A 1 302 ? 10.460 13.827 1.236 1.00 25.67 302 SER A O 1
ATOM 2249 N N . ALA A 1 303 ? 10.703 16.040 1.720 1.00 23.92 303 ALA A N 1
ATOM 2250 C CA . ALA A 1 303 ? 9.765 16.710 0.836 1.00 23.92 303 ALA A CA 1
ATOM 2251 C C . ALA A 1 303 ? 9.243 15.895 -0.354 1.00 23.92 303 ALA A C 1
ATOM 2253 O O . ALA A 1 303 ? 10.006 15.335 -1.140 1.00 23.92 303 ALA A O 1
ATOM 2254 N N . VAL A 1 304 ? 7.924 15.987 -0.536 1.00 24.12 304 VAL A N 1
ATOM 2255 C CA . VAL A 1 304 ? 7.266 15.934 -1.840 1.00 24.12 304 VAL A CA 1
ATOM 2256 C C . VAL A 1 304 ? 8.151 16.687 -2.837 1.00 24.12 304 VAL A C 1
ATOM 2258 O O . VAL A 1 304 ? 8.188 17.919 -2.844 1.00 24.12 304 VAL A O 1
ATOM 2261 N N . VAL A 1 305 ? 8.896 15.960 -3.672 1.00 23.06 305 VAL A N 1
ATOM 2262 C CA . VAL A 1 305 ? 9.346 16.525 -4.936 1.00 23.06 305 VAL A CA 1
ATOM 2263 C C . VAL A 1 305 ? 8.089 16.529 -5.775 1.00 23.06 305 VAL A C 1
ATOM 2265 O O . VAL A 1 305 ? 7.790 15.579 -6.492 1.00 23.06 305 VAL A O 1
ATOM 2268 N N . THR A 1 306 ? 7.304 17.595 -5.638 1.00 22.33 306 THR A N 1
ATOM 2269 C CA . THR A 1 306 ? 6.369 17.963 -6.683 1.00 22.33 306 THR A CA 1
ATOM 2270 C C . THR A 1 306 ? 7.262 18.134 -7.896 1.00 22.33 306 THR A C 1
ATOM 2272 O O . THR A 1 306 ? 8.016 19.109 -7.965 1.00 22.33 306 THR A O 1
ATOM 2275 N N . ALA A 1 307 ? 7.245 17.164 -8.809 1.00 23.80 307 ALA A N 1
ATOM 2276 C CA . ALA A 1 307 ? 7.810 17.319 -10.134 1.00 23.80 307 ALA A CA 1
ATOM 2277 C C . ALA A 1 307 ? 6.989 18.411 -10.827 1.00 23.80 307 ALA A C 1
ATOM 2279 O O . ALA A 1 307 ? 6.072 18.168 -11.605 1.00 23.80 307 ALA A O 1
ATOM 2280 N N . THR A 1 308 ? 7.277 19.658 -10.469 1.00 22.73 308 THR A N 1
ATOM 2281 C CA . THR A 1 308 ? 6.906 20.797 -11.277 1.00 22.73 308 THR A CA 1
ATOM 2282 C C . THR A 1 308 ? 7.836 20.704 -12.467 1.00 22.73 308 THR A C 1
ATOM 2284 O O . THR A 1 308 ? 9.051 20.830 -12.323 1.00 22.73 308 THR A O 1
ATOM 2287 N N . ALA A 1 309 ? 7.260 20.399 -13.626 1.00 28.91 309 ALA A N 1
ATOM 2288 C CA . ALA A 1 309 ? 7.959 20.391 -14.895 1.00 28.91 309 ALA A CA 1
ATOM 2289 C C . ALA A 1 309 ? 8.765 21.692 -15.043 1.00 28.91 309 ALA A C 1
ATOM 2291 O O . ALA A 1 309 ? 8.195 22.775 -15.181 1.00 28.91 309 ALA A O 1
ATOM 2292 N N . GLY A 1 310 ? 10.094 21.590 -14.982 1.00 23.98 310 GLY A N 1
ATOM 2293 C CA . GLY A 1 310 ? 10.976 22.729 -15.197 1.00 23.98 310 GLY A CA 1
ATOM 2294 C C . GLY A 1 310 ? 12.342 22.617 -14.526 1.00 23.98 310 GLY A C 1
ATOM 2295 O O . GLY A 1 310 ? 12.480 22.899 -13.345 1.00 23.98 310 GLY A O 1
ATOM 2296 N N . SER A 1 311 ? 13.357 22.373 -15.359 1.00 23.62 311 SER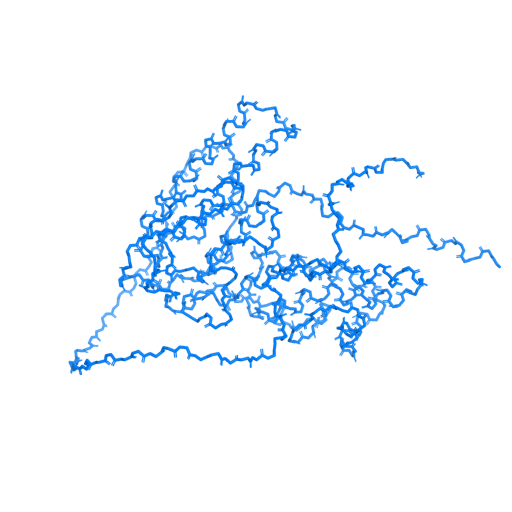 A N 1
ATOM 2297 C CA . SER A 1 311 ? 14.790 22.634 -15.143 1.00 23.62 311 SER A CA 1
ATOM 2298 C C . SER A 1 311 ? 15.652 21.528 -14.516 1.00 23.62 311 SER A C 1
ATOM 2300 O O . SER A 1 311 ? 15.616 21.237 -13.328 1.00 23.62 311 SER A O 1
ATOM 2302 N N . SER A 1 312 ? 16.551 21.035 -15.369 1.00 28.69 312 SER A N 1
ATOM 2303 C CA . SER A 1 312 ? 17.856 20.421 -15.101 1.00 28.69 312 SER A CA 1
ATOM 2304 C C . SER A 1 312 ? 18.566 20.863 -13.810 1.00 28.69 312 SER A C 1
ATOM 2306 O O . SER A 1 312 ? 18.732 22.065 -13.592 1.00 28.69 312 SER A O 1
ATOM 2308 N N . GLY A 1 313 ? 19.118 19.903 -13.052 1.00 23.72 313 GLY A N 1
ATOM 2309 C CA . GLY A 1 313 ? 20.082 20.181 -11.978 1.00 23.72 313 GLY A CA 1
ATOM 2310 C C . GLY A 1 313 ? 20.497 18.976 -11.119 1.00 23.72 313 GLY A C 1
ATOM 2311 O O . GLY A 1 313 ? 19.830 18.648 -10.154 1.00 23.72 313 GLY A O 1
ATOM 2312 N N . GLN A 1 314 ? 21.619 18.351 -11.489 1.00 23.95 314 GLN A N 1
ATOM 2313 C CA . GLN A 1 314 ? 22.663 17.725 -10.649 1.00 23.95 314 GLN A CA 1
ATOM 2314 C C . GLN A 1 314 ? 22.342 17.141 -9.250 1.00 23.95 314 GLN A C 1
ATOM 2316 O O . GLN A 1 314 ? 22.195 17.861 -8.272 1.00 23.95 314 GLN A O 1
ATOM 2321 N N . GLY A 1 315 ? 22.508 15.814 -9.149 1.00 28.20 315 GLY A N 1
ATOM 2322 C CA . GLY A 1 315 ? 23.482 15.156 -8.260 1.00 28.20 315 GLY A CA 1
ATOM 2323 C C . GLY A 1 315 ? 23.441 15.469 -6.761 1.00 28.20 315 GLY A C 1
ATOM 2324 O O . GLY A 1 315 ? 24.203 16.306 -6.283 1.00 28.20 315 GLY A O 1
ATOM 2325 N N . GLY A 1 316 ? 22.668 14.686 -6.005 1.00 22.97 316 GLY A N 1
ATOM 2326 C CA . GLY A 1 316 ? 22.772 14.574 -4.548 1.00 22.97 316 GLY A CA 1
ATOM 2327 C C . GLY A 1 316 ? 23.415 13.248 -4.145 1.00 22.97 316 GLY A C 1
ATOM 2328 O O . GLY A 1 316 ? 22.750 12.222 -4.075 1.00 22.97 316 GLY A O 1
ATOM 2329 N N . SER A 1 317 ? 24.726 13.266 -3.916 1.00 22.34 317 SER A N 1
ATOM 2330 C CA . SER A 1 317 ? 25.515 12.128 -3.435 1.00 22.34 317 SER A CA 1
ATOM 2331 C C . SER A 1 317 ? 25.124 11.783 -1.995 1.00 22.34 317 SER A C 1
ATOM 2333 O O . SER A 1 317 ? 25.331 12.605 -1.102 1.00 22.34 317 SER A O 1
ATOM 2335 N N . VAL A 1 318 ? 24.624 10.573 -1.740 1.00 25.28 318 VAL A N 1
ATOM 2336 C CA . VAL A 1 318 ? 24.481 10.064 -0.368 1.00 25.28 318 VAL A CA 1
ATOM 2337 C C . VAL A 1 318 ? 25.811 9.430 0.040 1.00 25.28 318 VAL A C 1
ATOM 2339 O O . VAL A 1 318 ? 26.287 8.480 -0.581 1.00 25.28 318 VAL A O 1
ATOM 2342 N N . ALA A 1 319 ? 26.462 10.014 1.045 1.00 21.97 319 ALA A N 1
ATOM 2343 C CA . ALA A 1 319 ? 27.749 9.565 1.555 1.00 21.97 319 ALA A CA 1
ATOM 2344 C C . ALA A 1 319 ? 27.594 8.256 2.348 1.00 21.97 319 ALA A C 1
ATOM 2346 O O . ALA A 1 319 ? 27.084 8.246 3.467 1.00 21.97 319 ALA A O 1
ATOM 2347 N N . ALA A 1 320 ? 28.083 7.150 1.785 1.00 24.52 320 ALA A N 1
ATOM 2348 C CA . ALA A 1 320 ? 28.260 5.898 2.509 1.00 24.52 320 ALA A CA 1
ATOM 2349 C C . ALA A 1 320 ? 29.393 6.052 3.539 1.00 24.52 320 ALA A C 1
ATOM 2351 O O . ALA A 1 320 ? 30.571 6.123 3.183 1.00 24.52 320 ALA A O 1
ATOM 2352 N N . THR A 1 321 ? 29.050 6.090 4.827 1.00 22.53 321 THR A N 1
ATOM 2353 C CA . THR A 1 321 ? 30.044 5.991 5.904 1.00 22.53 321 THR A CA 1
ATOM 2354 C C . THR A 1 321 ? 30.396 4.521 6.114 1.00 22.53 321 THR A C 1
ATOM 2356 O O . THR A 1 321 ? 29.765 3.809 6.890 1.00 22.53 321 THR A O 1
ATOM 2359 N N . ALA A 1 322 ? 31.419 4.053 5.402 1.00 23.70 322 ALA A N 1
ATOM 2360 C CA . ALA A 1 322 ? 32.056 2.776 5.678 1.00 23.70 322 ALA A CA 1
ATOM 2361 C C . ALA A 1 322 ? 32.921 2.896 6.942 1.00 23.70 322 ALA A C 1
ATOM 2363 O O . ALA A 1 322 ? 33.940 3.585 6.938 1.00 23.70 322 ALA A O 1
ATOM 2364 N N . THR A 1 323 ? 32.555 2.185 8.011 1.00 24.41 323 THR A N 1
ATOM 2365 C CA . THR A 1 323 ? 33.479 1.899 9.119 1.00 24.41 323 THR A CA 1
ATOM 2366 C C . THR A 1 323 ? 33.817 0.418 9.093 1.00 24.41 323 THR A C 1
ATOM 2368 O O . THR A 1 323 ? 33.075 -0.419 9.598 1.00 24.41 323 THR A O 1
ATOM 2371 N N . GLY A 1 324 ? 34.951 0.089 8.479 1.00 24.50 324 GLY A N 1
ATOM 2372 C CA . GLY A 1 324 ? 35.581 -1.213 8.639 1.00 24.50 324 GLY A CA 1
ATOM 2373 C C . GLY A 1 324 ? 36.440 -1.255 9.902 1.00 24.50 324 GLY A C 1
ATOM 2374 O O . GLY A 1 324 ? 37.239 -0.347 10.136 1.00 24.50 324 GLY A O 1
ATOM 2375 N N . LYS A 1 325 ? 36.348 -2.354 10.663 1.00 23.33 325 LYS A N 1
ATOM 2376 C CA . LYS A 1 325 ? 37.513 -2.941 11.341 1.00 23.33 325 LYS A CA 1
ATOM 2377 C C . LYS A 1 325 ? 37.307 -4.427 11.690 1.00 23.33 325 LYS A C 1
ATOM 2379 O O . LYS A 1 325 ? 36.441 -4.774 12.480 1.00 23.33 325 LYS A O 1
ATOM 2384 N N . ASN A 1 326 ? 38.158 -5.241 11.056 1.00 26.00 326 ASN A N 1
ATOM 2385 C CA . ASN A 1 326 ? 38.719 -6.577 11.356 1.00 26.00 326 ASN A CA 1
ATOM 2386 C C . ASN A 1 326 ? 38.538 -7.107 12.809 1.00 26.00 326 ASN A C 1
ATOM 2388 O O . ASN A 1 326 ? 38.581 -6.311 13.738 1.00 26.00 326 ASN A O 1
ATOM 2392 N N . THR A 1 327 ? 38.420 -8.416 13.106 1.00 23.70 327 THR A N 1
ATOM 2393 C CA . THR A 1 327 ? 39.415 -9.507 12.906 1.00 23.70 327 THR A CA 1
ATOM 2394 C C . THR A 1 327 ? 38.889 -10.889 13.367 1.00 23.70 327 THR A C 1
ATOM 2396 O O . THR A 1 327 ? 38.289 -10.953 14.435 1.00 23.70 327 THR A O 1
ATOM 2399 N N . GLY A 1 328 ? 39.302 -11.971 12.673 1.00 22.52 328 GLY A N 1
ATOM 2400 C CA . GLY A 1 328 ? 39.491 -13.361 13.177 1.00 22.52 328 GLY A CA 1
ATOM 2401 C C . GLY A 1 328 ? 38.216 -14.214 13.338 1.00 22.52 328 GLY A C 1
ATOM 2402 O O . GLY A 1 328 ? 37.216 -13.719 13.817 1.00 22.52 328 GLY A O 1
ATOM 2403 N N . THR A 1 329 ? 38.129 -15.512 13.028 1.00 24.47 329 THR A N 1
ATOM 2404 C CA . THR A 1 329 ? 39.124 -16.573 12.802 1.00 24.47 329 THR A CA 1
ATOM 2405 C C . THR A 1 329 ? 38.418 -17.747 12.100 1.00 24.47 329 THR A C 1
ATOM 2407 O O . THR A 1 329 ? 37.225 -17.962 12.293 1.00 24.47 329 THR A O 1
ATOM 2410 N N . ALA A 1 330 ? 39.162 -18.508 11.300 1.00 22.84 330 ALA A N 1
ATOM 2411 C CA . ALA A 1 330 ? 38.715 -19.716 10.612 1.00 22.84 330 ALA A CA 1
ATOM 2412 C C . ALA A 1 330 ? 38.301 -20.856 11.566 1.00 22.84 330 ALA A C 1
ATOM 2414 O O . ALA A 1 330 ? 39.012 -21.142 12.528 1.00 22.84 330 ALA A O 1
ATOM 2415 N N . ALA A 1 331 ? 37.235 -21.581 11.213 1.00 25.59 331 ALA A N 1
ATOM 2416 C CA . ALA A 1 331 ? 37.061 -22.986 11.571 1.00 25.59 331 ALA A CA 1
ATOM 2417 C C . ALA A 1 331 ? 36.206 -23.714 10.519 1.00 25.59 331 ALA A C 1
ATOM 2419 O O . ALA A 1 331 ? 35.063 -23.364 10.240 1.00 25.59 331 ALA A O 1
ATOM 2420 N N . THR A 1 332 ? 36.823 -24.729 9.933 1.00 21.23 332 THR A N 1
ATOM 2421 C CA . THR A 1 332 ? 36.313 -25.695 8.960 1.00 21.23 332 THR A CA 1
ATOM 2422 C C . THR A 1 332 ? 35.408 -26.733 9.635 1.00 21.23 332 THR A C 1
ATOM 2424 O O . THR A 1 332 ? 35.834 -27.288 10.642 1.00 21.23 332 THR A O 1
ATOM 2427 N N . ALA A 1 333 ? 34.254 -27.086 9.046 1.00 25.12 333 ALA A N 1
ATOM 2428 C CA . ALA A 1 333 ? 33.767 -28.478 8.945 1.00 25.12 333 ALA A CA 1
ATOM 2429 C C . ALA A 1 333 ? 32.442 -28.611 8.157 1.00 25.12 333 ALA A C 1
ATOM 2431 O O . ALA A 1 333 ? 31.382 -28.186 8.595 1.00 25.12 333 ALA A O 1
ATOM 2432 N N . SER A 1 334 ? 32.566 -29.255 6.992 1.00 22.22 334 SER A N 1
ATOM 2433 C CA . SER A 1 334 ? 31.678 -30.231 6.333 1.00 22.22 334 SER A CA 1
ATOM 2434 C C . SER A 1 334 ? 30.320 -30.593 6.969 1.00 22.22 334 SER A C 1
ATOM 2436 O O . SER A 1 334 ? 30.260 -31.012 8.122 1.00 22.22 334 SER A O 1
ATOM 2438 N N . GLY A 1 335 ? 29.267 -30.632 6.138 1.00 23.69 335 GLY A N 1
ATOM 2439 C CA . GLY A 1 335 ? 28.008 -31.320 6.449 1.00 23.69 335 GLY A CA 1
ATOM 2440 C C . GLY A 1 335 ? 26.935 -31.193 5.361 1.00 23.69 335 GLY A C 1
ATOM 2441 O O . GLY A 1 335 ? 26.077 -30.326 5.425 1.00 23.69 335 GLY A O 1
ATOM 2442 N N . LYS A 1 336 ? 26.985 -32.072 4.357 1.00 23.62 336 LYS A N 1
ATOM 2443 C CA . LYS A 1 336 ? 25.998 -32.260 3.277 1.00 23.62 336 LYS A CA 1
ATOM 2444 C C . LYS A 1 336 ? 24.803 -33.093 3.771 1.00 23.62 336 LYS A C 1
ATOM 2446 O O . LYS A 1 336 ? 25.047 -34.181 4.278 1.00 23.62 336 LYS A O 1
ATOM 2451 N N . SER A 1 337 ? 23.559 -32.662 3.525 1.00 23.69 337 SER A N 1
ATOM 2452 C CA . SER A 1 337 ? 22.466 -33.481 2.942 1.00 23.69 337 SER A CA 1
ATOM 2453 C C . SER A 1 337 ? 21.097 -32.787 3.029 1.00 23.69 337 SER A C 1
ATOM 2455 O O . SER A 1 337 ? 20.570 -32.554 4.109 1.00 23.69 337 SER A O 1
ATOM 2457 N N . THR A 1 338 ? 20.525 -32.554 1.848 1.00 23.47 338 THR A N 1
ATOM 2458 C CA . THR A 1 338 ? 19.113 -32.719 1.450 1.00 23.47 338 THR A CA 1
ATOM 2459 C C . THR A 1 338 ? 18.158 -33.391 2.447 1.00 23.47 338 THR A C 1
ATOM 2461 O O . THR A 1 338 ? 18.447 -34.500 2.900 1.00 23.47 338 THR A O 1
ATOM 2464 N N . ASN A 1 339 ? 16.966 -32.799 2.634 1.00 25.70 339 ASN A N 1
ATOM 2465 C CA . ASN A 1 339 ? 15.698 -33.459 2.292 1.00 25.70 339 ASN A CA 1
ATOM 2466 C C . ASN A 1 339 ? 14.474 -32.519 2.230 1.00 25.70 339 ASN A C 1
ATOM 2468 O O . ASN A 1 339 ? 14.234 -31.685 3.093 1.00 25.70 339 ASN A O 1
ATOM 2472 N N . THR A 1 340 ? 13.714 -32.773 1.170 1.00 26.80 340 THR A N 1
ATOM 2473 C CA . THR A 1 340 ? 12.301 -32.531 0.845 1.00 26.80 340 THR A CA 1
ATOM 2474 C C . THR A 1 340 ? 11.263 -32.731 1.964 1.00 26.80 340 THR A C 1
ATOM 2476 O O . THR A 1 340 ? 11.357 -33.695 2.721 1.00 26.80 340 THR A O 1
ATOM 2479 N N . GLY A 1 341 ? 10.177 -31.947 1.906 1.00 24.62 341 GLY A N 1
ATOM 2480 C CA . GLY A 1 341 ? 8.843 -32.242 2.465 1.00 24.62 341 GLY A CA 1
ATOM 2481 C C . GLY A 1 341 ? 7.910 -31.040 2.239 1.00 24.62 341 GLY A C 1
ATOM 2482 O O . GLY A 1 341 ? 8.094 -30.013 2.869 1.00 24.62 341 GLY A O 1
ATOM 2483 N N . SER A 1 342 ? 7.127 -30.983 1.156 1.00 22.72 342 SER A N 1
ATOM 2484 C CA . SER A 1 342 ? 5.746 -31.494 1.024 1.00 22.72 342 SER A CA 1
ATOM 2485 C C . SER A 1 342 ? 4.769 -31.039 2.117 1.00 22.72 342 SER A C 1
ATOM 2487 O O . SER A 1 342 ? 4.855 -31.469 3.260 1.00 22.72 342 SER A O 1
ATOM 2489 N N . ALA A 1 343 ? 3.834 -30.202 1.657 1.00 26.61 343 ALA A N 1
ATOM 2490 C CA . ALA A 1 343 ? 2.504 -29.847 2.146 1.00 26.61 343 ALA A CA 1
ATOM 2491 C C . ALA A 1 343 ? 1.955 -30.545 3.403 1.00 26.61 343 ALA A C 1
ATOM 2493 O O . ALA A 1 343 ? 1.837 -31.768 3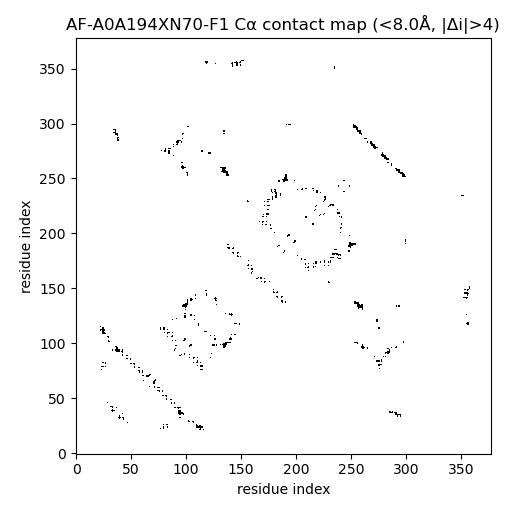.458 1.00 26.61 343 ALA A O 1
ATOM 2494 N N . ALA A 1 344 ? 1.398 -29.731 4.302 1.00 21.91 344 ALA A N 1
ATOM 2495 C CA . ALA A 1 344 ? 0.200 -30.092 5.048 1.00 21.91 344 ALA A CA 1
ATOM 2496 C C . ALA A 1 344 ? -0.634 -28.837 5.327 1.00 21.91 344 ALA A C 1
ATOM 2498 O O . ALA A 1 344 ? -0.180 -27.893 5.965 1.00 21.91 344 ALA A O 1
ATOM 2499 N N . SER A 1 345 ? -1.864 -28.861 4.821 1.00 25.75 345 SER A N 1
ATOM 2500 C CA . SER A 1 345 ? -2.945 -27.957 5.183 1.00 25.75 345 SER A CA 1
ATOM 2501 C C . SER A 1 345 ? -3.234 -28.039 6.680 1.00 25.75 345 SER A C 1
ATOM 2503 O O . SER A 1 345 ? -3.444 -29.134 7.207 1.00 25.75 345 SER A O 1
ATOM 2505 N N . SER A 1 346 ? -3.384 -26.894 7.330 1.00 23.86 346 SER A N 1
ATOM 2506 C CA . SER A 1 346 ? -4.090 -26.801 8.603 1.00 23.86 346 SER A CA 1
ATOM 2507 C C . SER A 1 346 ? -5.013 -25.597 8.560 1.00 23.86 346 SER A C 1
ATOM 2509 O O . SER A 1 346 ? -4.581 -24.451 8.559 1.00 23.86 346 SER A O 1
ATOM 2511 N N . SER A 1 347 ? -6.301 -25.907 8.486 1.00 27.03 347 SER A N 1
ATOM 2512 C CA . SER A 1 347 ? -7.419 -25.015 8.747 1.00 27.03 347 SER A CA 1
ATOM 2513 C C . SER A 1 347 ? -7.276 -24.362 10.123 1.00 27.03 347 SER A C 1
ATOM 2515 O O . SER A 1 347 ? -7.282 -25.065 11.136 1.00 27.03 347 SER A O 1
ATOM 2517 N N . SER A 1 348 ? -7.223 -23.036 10.162 1.00 23.11 348 SER A N 1
ATOM 2518 C CA . SER A 1 348 ? -7.421 -22.249 11.377 1.00 23.11 348 SER A CA 1
ATOM 2519 C C . SER A 1 348 ? -8.397 -21.116 11.086 1.00 23.11 348 SER A C 1
ATOM 2521 O O . SER A 1 348 ? -8.262 -20.392 10.105 1.00 23.11 348 SER A O 1
ATOM 2523 N N . THR A 1 349 ? -9.412 -21.033 11.935 1.00 24.66 349 THR A N 1
ATOM 2524 C CA . THR A 1 349 ? -10.512 -20.072 11.976 1.00 24.66 349 THR A CA 1
ATOM 2525 C C . THR A 1 349 ? -10.028 -18.642 11.713 1.00 24.66 349 THR A C 1
ATOM 2527 O O . THR A 1 349 ? -9.343 -18.058 12.547 1.00 24.66 349 THR A O 1
ATOM 2530 N N . SER A 1 350 ? -10.359 -18.094 10.541 1.00 26.64 350 SER A N 1
ATOM 2531 C CA . SER A 1 350 ? -9.943 -16.759 10.110 1.00 26.64 350 SER A CA 1
ATOM 2532 C C . SER A 1 350 ? -10.854 -15.685 10.707 1.00 26.64 350 SER A C 1
ATOM 2534 O O . SER A 1 350 ? -11.960 -15.462 10.210 1.00 26.64 350 SER A O 1
ATOM 2536 N N . THR A 1 351 ? -10.387 -14.976 11.728 1.00 34.31 351 THR A N 1
ATOM 2537 C CA . THR A 1 351 ? -10.798 -13.581 11.925 1.00 34.31 351 THR A CA 1
ATOM 2538 C C . THR A 1 351 ? -10.029 -12.796 10.865 1.00 34.31 351 THR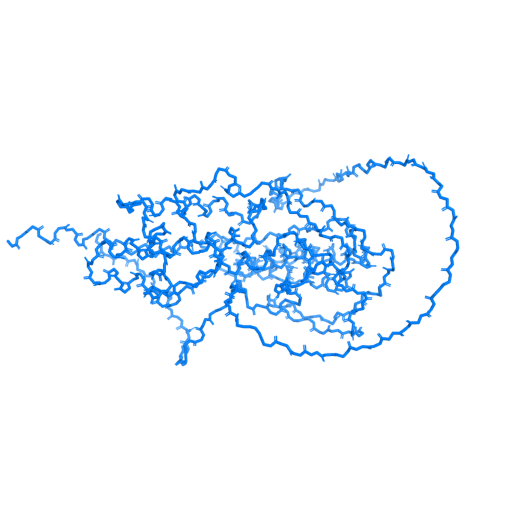 A C 1
ATOM 2540 O O . THR A 1 351 ? -8.831 -12.574 11.016 1.00 34.31 351 THR A O 1
ATOM 2543 N N . GLN A 1 352 ? -10.655 -12.548 9.710 1.00 42.53 352 GLN A N 1
ATOM 2544 C CA . GLN A 1 352 ? -9.963 -12.000 8.541 1.00 42.53 352 GLN A CA 1
ATOM 2545 C C . GLN A 1 352 ? -9.450 -10.590 8.840 1.00 42.53 352 GLN A C 1
ATOM 2547 O O . GLN A 1 352 ? -10.231 -9.653 8.991 1.00 42.53 352 GLN A O 1
ATOM 2552 N N . LYS A 1 353 ? -8.127 -10.449 8.900 1.00 54.16 353 LYS A N 1
ATOM 2553 C CA . LYS A 1 353 ? -7.446 -9.166 8.754 1.00 54.16 353 LYS A CA 1
ATOM 2554 C C . LYS A 1 353 ? -7.813 -8.645 7.366 1.00 54.16 353 LYS A C 1
ATOM 2556 O O . LYS A 1 353 ? -7.699 -9.384 6.392 1.00 54.16 353 LYS A O 1
ATOM 2561 N N . SER A 1 354 ? -8.376 -7.446 7.267 1.00 48.91 354 SER A N 1
ATOM 2562 C CA . SER A 1 354 ? -8.940 -7.000 5.993 1.00 48.91 354 SER A CA 1
ATOM 2563 C C . SER A 1 354 ? -7.824 -6.715 4.982 1.00 48.91 354 SER A C 1
ATOM 2565 O O . SER A 1 354 ? -7.193 -5.663 5.038 1.00 48.91 354 SER A O 1
ATOM 2567 N N . ASP A 1 355 ? -7.637 -7.619 4.021 1.00 49.25 355 ASP A N 1
ATOM 2568 C CA . ASP A 1 355 ? -6.846 -7.425 2.789 1.00 49.25 355 ASP A CA 1
ATOM 2569 C C . ASP A 1 355 ? -7.496 -6.419 1.810 1.00 49.25 355 ASP A C 1
ATOM 2571 O O . ASP A 1 355 ? -7.119 -6.350 0.645 1.00 49.25 355 ASP A O 1
ATOM 2575 N N . GLY A 1 356 ? -8.529 -5.693 2.257 1.00 48.81 356 GLY A N 1
ATOM 2576 C CA . GLY A 1 356 ? -9.293 -4.756 1.444 1.00 48.81 356 GLY A CA 1
ATOM 2577 C C . GLY A 1 356 ? -10.041 -5.405 0.273 1.00 48.81 356 GLY A C 1
ATOM 2578 O O . GLY A 1 356 ? -9.706 -5.141 -0.867 1.00 48.81 356 GLY A O 1
ATOM 2579 N N . LEU A 1 357 ? -11.128 -6.165 0.486 1.00 39.91 357 LEU A N 1
ATOM 2580 C CA . LEU A 1 357 ? -12.151 -6.323 -0.566 1.00 39.91 357 LEU A CA 1
ATOM 2581 C C . LEU A 1 357 ? -13.549 -6.680 -0.046 1.00 39.91 357 LEU A C 1
ATOM 2583 O O . LEU A 1 357 ? -13.734 -7.460 0.884 1.00 39.91 357 LEU A O 1
ATOM 2587 N N . ARG A 1 358 ? -14.528 -6.091 -0.741 1.00 38.53 358 ARG A N 1
ATOM 2588 C CA . ARG A 1 358 ? -15.984 -6.257 -0.695 1.00 38.53 358 ARG A CA 1
ATOM 2589 C C . ARG A 1 358 ? -16.438 -7.681 -0.348 1.00 38.53 358 ARG A C 1
ATOM 2591 O O . ARG A 1 358 ? -16.241 -8.610 -1.127 1.00 38.53 358 ARG A O 1
ATOM 2598 N N . VAL A 1 359 ? -17.173 -7.815 0.757 1.00 32.72 359 VAL A N 1
ATOM 2599 C CA . VAL A 1 359 ? -18.047 -8.972 0.984 1.00 32.72 359 VAL A CA 1
ATOM 2600 C C . VAL A 1 359 ? -19.094 -8.980 -0.133 1.00 32.72 359 VAL A C 1
ATOM 2602 O O . VAL A 1 359 ? -19.915 -8.066 -0.237 1.00 32.72 359 VAL A O 1
ATOM 2605 N N . GLU A 1 360 ? -19.040 -9.987 -1.005 1.00 24.50 360 GLU A N 1
ATOM 2606 C CA . GLU A 1 360 ? -20.055 -10.222 -2.029 1.00 24.50 360 GLU A CA 1
ATOM 2607 C C . GLU A 1 360 ? -21.425 -10.426 -1.364 1.00 24.50 360 GLU A C 1
ATOM 2609 O O . GLU A 1 360 ? -21.708 -11.487 -0.803 1.00 24.50 360 GLU A O 1
ATOM 2614 N N . SER A 1 361 ? -22.327 -9.448 -1.476 1.00 26.78 361 SER A N 1
ATOM 2615 C CA . SER A 1 361 ? -23.751 -9.760 -1.426 1.00 26.78 361 SER A CA 1
ATOM 2616 C C . SER A 1 361 ? -24.173 -10.195 -2.830 1.00 26.78 361 SER A C 1
ATOM 2618 O O . SER A 1 361 ? -24.035 -9.479 -3.823 1.00 26.78 361 SER A O 1
ATOM 2620 N N . LYS A 1 362 ? -24.637 -11.441 -2.939 1.00 26.78 362 LYS A N 1
ATOM 2621 C CA . LYS A 1 362 ? -25.216 -11.976 -4.169 1.00 26.78 362 LYS A CA 1
ATOM 2622 C C . LYS A 1 362 ? -26.462 -11.171 -4.547 1.00 26.78 362 LYS A C 1
ATOM 2624 O O . LYS A 1 362 ? -27.538 -11.460 -4.039 1.00 26.78 362 LYS A O 1
ATOM 2629 N N . ALA A 1 363 ? -26.336 -10.234 -5.479 1.00 25.61 363 ALA A N 1
ATOM 2630 C CA . ALA A 1 363 ? -27.379 -9.871 -6.439 1.00 25.61 363 ALA A CA 1
ATOM 2631 C C . ALA A 1 363 ? -26.772 -8.974 -7.524 1.00 25.61 363 ALA A C 1
ATOM 2633 O O . ALA A 1 363 ? -26.314 -7.867 -7.255 1.00 25.61 363 ALA A O 1
ATOM 2634 N N . GLY A 1 364 ? -26.746 -9.466 -8.761 1.00 26.14 364 GLY A N 1
ATOM 2635 C CA . GLY A 1 364 ? -26.258 -8.702 -9.900 1.00 26.14 364 GLY A CA 1
ATOM 2636 C C . GLY A 1 364 ? -27.168 -7.525 -10.246 1.00 26.14 364 GLY A C 1
ATOM 2637 O O . GLY A 1 364 ? -28.382 -7.682 -10.298 1.00 26.14 364 GLY A O 1
ATOM 2638 N N . ALA A 1 365 ? -26.561 -6.380 -10.549 1.00 23.48 365 ALA A N 1
ATOM 2639 C CA . ALA A 1 365 ? -27.029 -5.421 -11.545 1.00 23.48 365 ALA A CA 1
ATOM 2640 C C . ALA A 1 365 ? -25.943 -4.355 -11.763 1.00 23.48 365 ALA A C 1
ATOM 2642 O O . ALA A 1 365 ? -25.577 -3.626 -10.848 1.00 23.48 365 ALA A O 1
ATOM 2643 N N . VAL A 1 366 ? -25.418 -4.328 -12.988 1.00 27.47 366 VAL A N 1
ATOM 2644 C CA . VAL A 1 366 ? -24.905 -3.175 -13.748 1.00 27.47 366 VAL A CA 1
ATOM 2645 C C . VAL A 1 366 ? -24.824 -1.855 -12.957 1.00 27.47 366 VAL A C 1
ATOM 2647 O O . VAL A 1 366 ? -25.829 -1.165 -12.814 1.00 27.47 366 VAL A O 1
ATOM 2650 N N . LEU A 1 367 ? -23.623 -1.452 -12.524 1.00 24.45 367 LEU A N 1
ATOM 2651 C CA . LEU A 1 367 ? -23.368 -0.075 -12.084 1.00 24.45 367 LEU A CA 1
ATOM 2652 C C . LEU A 1 367 ? -22.874 0.753 -13.277 1.00 24.45 367 LEU A C 1
ATOM 2654 O O . LEU A 1 367 ? -21.684 0.976 -13.479 1.00 24.45 367 LEU A O 1
ATOM 2658 N N . GLY A 1 368 ? -23.828 1.166 -14.106 1.00 22.28 368 GLY A N 1
ATOM 2659 C CA . GLY A 1 368 ? -23.689 2.319 -14.981 1.00 22.28 368 GLY A CA 1
ATOM 2660 C C . GLY A 1 368 ? -24.489 3.471 -14.377 1.00 22.28 368 GLY A C 1
ATOM 2661 O O . GLY A 1 368 ? -25.684 3.318 -14.158 1.00 22.28 368 GLY A O 1
ATOM 2662 N N . ALA A 1 369 ? -23.818 4.601 -14.148 1.00 24.08 369 ALA A N 1
ATOM 2663 C CA . ALA A 1 369 ? -24.382 5.931 -13.906 1.00 24.08 369 ALA A CA 1
ATOM 2664 C C . ALA A 1 369 ? -25.293 6.133 -12.675 1.00 24.08 369 ALA A C 1
ATOM 2666 O O . ALA A 1 369 ? -26.489 5.897 -12.755 1.00 24.08 369 ALA A O 1
ATOM 2667 N N . VAL A 1 370 ? -24.760 6.785 -11.629 1.00 23.59 370 VAL A N 1
ATOM 2668 C CA . VAL A 1 370 ? -25.421 7.941 -10.981 1.00 23.59 370 VAL A CA 1
ATOM 2669 C C . VAL A 1 370 ? -24.346 8.926 -10.483 1.00 23.59 370 VAL A C 1
ATOM 2671 O O . VAL A 1 370 ? -24.058 9.015 -9.298 1.00 23.59 370 VAL A O 1
ATOM 2674 N N . PHE A 1 371 ? -23.753 9.697 -11.397 1.00 24.56 371 PHE A N 1
ATOM 2675 C CA . PHE A 1 371 ? -23.310 11.060 -11.080 1.00 24.56 371 PHE A CA 1
ATOM 2676 C C . PHE A 1 371 ? -24.396 11.987 -11.623 1.00 24.56 371 PHE A C 1
ATOM 2678 O O . PHE A 1 371 ? -24.344 12.430 -12.767 1.00 24.56 371 PHE A O 1
ATOM 2685 N N . ALA A 1 372 ? -25.443 12.200 -10.829 1.00 23.84 372 ALA A N 1
ATOM 2686 C CA . ALA A 1 372 ? -26.455 13.205 -11.113 1.00 23.84 372 ALA A CA 1
ATOM 2687 C C . ALA A 1 372 ? -26.215 14.388 -10.179 1.00 23.84 372 ALA A C 1
ATOM 2689 O O . ALA A 1 372 ? -26.396 14.301 -8.967 1.00 23.84 372 ALA A O 1
ATOM 2690 N N . SER A 1 373 ? -25.766 15.485 -10.782 1.00 26.27 373 SER A N 1
ATOM 2691 C CA . SER A 1 373 ? -25.662 16.805 -10.184 1.00 26.27 373 SER A CA 1
ATOM 2692 C C . SER A 1 373 ? -26.951 17.186 -9.453 1.00 26.27 373 SER A C 1
ATOM 2694 O O . SER A 1 373 ? -28.021 17.189 -10.057 1.00 26.27 373 SER A O 1
ATOM 2696 N N . PHE A 1 374 ? -26.841 17.607 -8.193 1.00 23.91 374 PHE A N 1
ATOM 2697 C CA . PHE A 1 374 ? -27.851 18.460 -7.571 1.00 23.91 374 PHE A CA 1
ATOM 2698 C C . PHE A 1 374 ? -27.338 19.897 -7.563 1.00 23.91 374 PHE A C 1
ATOM 2700 O O . PHE A 1 374 ? -26.637 20.340 -6.658 1.00 23.91 374 PHE A O 1
ATOM 2707 N N . ALA A 1 375 ? -27.692 20.613 -8.627 1.00 24.22 375 ALA A N 1
ATOM 2708 C CA . ALA A 1 375 ? -27.795 22.059 -8.619 1.00 24.22 375 ALA A CA 1
ATOM 2709 C C . ALA A 1 375 ? -29.273 22.429 -8.378 1.00 24.22 375 ALA A C 1
ATOM 2711 O O . ALA A 1 375 ? -30.153 21.857 -9.016 1.00 24.22 375 ALA A O 1
ATOM 2712 N N . LEU A 1 376 ? -29.493 23.416 -7.501 1.00 22.77 376 LEU A N 1
ATOM 2713 C CA . LEU A 1 376 ? -30.750 24.116 -7.173 1.00 22.77 376 LEU A CA 1
ATOM 2714 C C . LEU A 1 376 ? -31.869 23.335 -6.445 1.00 22.77 376 LEU A C 1
ATOM 2716 O O . LEU A 1 376 ? -32.566 22.525 -7.043 1.00 22.77 376 LEU A O 1
ATOM 2720 N N . PHE A 1 377 ? -32.144 23.703 -5.185 1.00 21.98 377 PHE A N 1
ATOM 2721 C CA . PHE A 1 377 ? -33.246 24.611 -4.786 1.00 21.98 377 PHE A CA 1
ATOM 2722 C C . PHE A 1 377 ? -33.371 24.667 -3.247 1.00 21.98 377 PHE A C 1
ATOM 2724 O O . PHE A 1 377 ? -34.010 23.808 -2.647 1.00 21.98 377 PHE A O 1
ATOM 2731 N N . MET A 1 378 ? -32.766 25.681 -2.620 1.00 29.56 378 MET A N 1
ATOM 2732 C CA . MET A 1 378 ? -33.403 26.711 -1.771 1.00 29.56 378 MET A CA 1
ATOM 2733 C C . MET A 1 378 ? -32.340 27.597 -1.130 1.00 29.56 378 MET A C 1
ATOM 2735 O O . MET A 1 378 ? -31.403 27.043 -0.518 1.00 29.56 378 MET A O 1
#

pLDDT: mean 72.12, std 28.24, range [21.23, 97.12]

Sequence (378 aa):
MSLLKSNLHRLAAIVLCFAPASVIGDTRNWNPTGQGCVDPKGFLSCYDTQSSNADSCVSFCNSNNVQGTGAYTDCILGCNGAWLASNVGCWIQSCWNQVYSCEYQLTALSYFDGTDLVQNANIPFYPPPDDASAGACSCNLGYVYGNKTYINFNNACITVAGSGDLDATYECECCEFSFPVSNILNVCPKSDLSILGFQQELNDTQQLISKSTDNCAILDNNSDTCVSQFGYPFYGTITNPLNLPADEPGTEPLSNLPGNAFTDFGEPAYTLTLFPGYSSVITPAAFNADAGVATGSVEVGSAVVTATAGSSGQGGSVAATATGKNTGTAATASGKSTNTGSAASSSSTSTQKSDGLRVESKAGAVLGAVFASFALFM

Secondary structure (DSSP, 8-state):
--SSSSSTT--------------------SSTT-TTSSSHHHHHHHHHHHHHHHHHHHHHHHHHS-TTSHHHHHHHHHHHHHHHHHHHHHHHHH-GGGTTSHHHHHHHHHHHHHHT--TTS--TT-SPPTT--SS-BSS-HHHHHHHHT---TT-HHHHHHHTT-HHHHHHHHHHHHHHHHHHHHHH-TTB--GGGTHHHHHHHHHHHHTTSTTSSHHHHH-THHHHHTT-----S----GGG--TT-S--BPB-BPSS-S-S--S-S-EEEEETTTEEEEE-PPPP-TT-------B----------S----------------------------------------------S-----S----------------

Organism: Mollisia scopiformis (NCBI:txid149040)

Mean predicted aligned error: 14.0 Å

Radius of gyration: 24.6 Å; Cα contacts (8 Å, |Δi|>4): 507; chains: 1; bounding box: 87×60×56 Å